Protein AF-A0A6C0JGI7-F1 (afdb_monomer_lite)

InterPro domains:
  IPR026906 BspA-type LRR region [PF13306] (178-293)
  IPR032675 Leucine-rich repeat domain superfamily [G3DSA:3.80.10.10] (148-418)
  IPR050972 Serine-aspartate repeat-containing protein-like [PTHR34403] (2-147)

Organism: NCBI:txid1070528

Sequence (516 aa):
PEPEPEPEPEPEPEPEPEPEPEPEPEPEPEPEPEPEPEPEPEPEPEPEPEPEPEPEPEPEPEPEPEPEPEPEPEPEPEPEPEPEPEPEPEPEPEPEPEPEPEPEPEPEPEPEPEPEPEPEPEPEPEPEPEPEPEPEPEPEPEPEPEPGSSTLTDMNNNVYNIYIEGTLNENSYSNYINKSNIAQVIIGDSVTSIGDSAFRYANTLTSVSIPNSVTSIGKFTFAESGLTSVTFGTNSQLTSIGNSAFKITQLASIAIPDSVTSIGNVTFGSCSKLTSVTFGVNSQLNSIGKNAFFSATGLTSITLPDSITSIGADAFISSINLASITIPDSVTIGTRAFDNILPDSTVYVVDVSPTVTFTQFQNTFNNSTNVSSTITYVHREPEPKPLSIQCLSQTTDNVVSMVNPYIFNNIAYDSYDLIGLNTGIYTLTGVTSTHPFGFVINDNSLIQIISGNKLSNTKEVEGIEVTYYTGSIVFEVKGDFGTISYDCMNHGYMGGNKRLIYTTTCPINESEQPSA

Structure (mmCIF, N/CA/C/O backbone):
data_AF-A0A6C0JGI7-F1
#
_entry.id   AF-A0A6C0JGI7-F1
#
loop_
_atom_site.group_PDB
_atom_site.id
_atom_site.type_symbol
_atom_site.label_atom_id
_atom_site.label_alt_id
_atom_site.label_comp_id
_atom_site.label_asym_id
_atom_site.label_entity_id
_atom_site.label_seq_id
_atom_site.pdbx_PDB_ins_code
_atom_site.Cartn_x
_atom_site.Cartn_y
_atom_site.Cartn_z
_atom_site.occupancy
_atom_site.B_iso_or_equiv
_atom_site.auth_seq_id
_atom_site.auth_comp_id
_atom_site.auth_asym_id
_atom_site.auth_atom_id
_atom_site.pdbx_PDB_model_num
ATOM 1 N N . PRO A 1 1 ? -64.584 -51.001 27.245 1.00 47.81 1 PRO A N 1
ATOM 2 C CA . PRO A 1 1 ? -65.386 -50.634 26.057 1.00 47.81 1 PRO A CA 1
ATOM 3 C C . PRO A 1 1 ? -64.442 -50.024 25.029 1.00 47.81 1 PRO A C 1
ATOM 5 O O . PRO A 1 1 ? -63.690 -49.123 25.377 1.00 47.81 1 PRO A O 1
ATOM 8 N N . GLU A 1 2 ? -64.380 -50.667 23.873 1.00 49.56 2 GLU A N 1
ATOM 9 C CA . GLU A 1 2 ? -63.364 -50.534 22.826 1.00 49.56 2 GLU A CA 1
ATOM 10 C C . GLU A 1 2 ? -63.147 -49.079 22.365 1.00 49.56 2 GLU A C 1
ATOM 12 O O . GLU A 1 2 ? -64.128 -48.342 22.254 1.00 49.56 2 GLU A O 1
ATOM 17 N N . PRO A 1 3 ? -61.895 -48.651 22.104 1.00 56.81 3 PRO A N 1
ATOM 18 C CA . PRO A 1 3 ? -61.638 -47.434 21.344 1.00 56.81 3 PRO A CA 1
ATOM 19 C C . PRO A 1 3 ? -61.975 -47.661 19.862 1.00 56.81 3 PRO A C 1
ATOM 21 O O . PRO A 1 3 ? -61.626 -48.691 19.284 1.00 56.81 3 PRO A O 1
ATOM 24 N N . GLU A 1 4 ? -62.693 -46.697 19.286 1.00 60.22 4 GLU A N 1
ATOM 25 C CA . GLU A 1 4 ? -63.055 -46.626 17.868 1.00 60.22 4 GLU A CA 1
ATOM 26 C C . GLU A 1 4 ? -61.800 -46.570 16.972 1.00 60.22 4 GLU A C 1
ATOM 28 O O . GLU A 1 4 ? -60.776 -46.029 17.397 1.00 60.22 4 GLU A O 1
ATOM 33 N N . PRO A 1 5 ? -61.848 -47.142 15.753 1.00 61.31 5 PRO A N 1
ATOM 34 C CA . PRO A 1 5 ? -60.673 -47.292 14.903 1.00 61.31 5 PRO A CA 1
ATOM 35 C C . PRO A 1 5 ? -60.198 -45.951 14.327 1.00 61.31 5 PRO A C 1
ATOM 37 O O . PRO A 1 5 ? -60.989 -45.168 13.799 1.00 61.31 5 PRO A O 1
ATOM 40 N N . GLU A 1 6 ? -58.887 -45.726 14.416 1.00 64.31 6 GLU A N 1
ATOM 41 C CA . GLU A 1 6 ? -58.171 -44.625 13.769 1.00 64.31 6 GLU A CA 1
ATOM 42 C C . GLU A 1 6 ? -58.257 -44.741 12.231 1.00 64.31 6 GLU A C 1
ATOM 44 O O . GLU A 1 6 ? -58.232 -45.858 11.702 1.00 64.31 6 GLU A O 1
ATOM 49 N N . PRO A 1 7 ? -58.375 -43.617 11.498 1.00 63.66 7 PRO A N 1
ATOM 50 C CA . PRO A 1 7 ? -58.441 -43.625 10.039 1.00 63.66 7 PRO A CA 1
ATOM 51 C C . PRO A 1 7 ? -57.095 -44.011 9.407 1.00 63.66 7 PRO A C 1
ATOM 53 O O . PRO A 1 7 ? -56.035 -43.557 9.837 1.00 63.66 7 PRO A O 1
ATOM 56 N N . GLU A 1 8 ? -57.167 -44.849 8.371 1.00 64.06 8 GLU A N 1
ATOM 57 C CA . GLU A 1 8 ? -56.032 -45.323 7.572 1.00 64.06 8 GLU A CA 1
ATOM 58 C C . GLU A 1 8 ? -55.274 -44.159 6.894 1.00 64.06 8 GLU A C 1
ATOM 60 O O . GLU A 1 8 ? -55.910 -43.201 6.445 1.00 64.06 8 GLU A O 1
ATOM 65 N N . PRO A 1 9 ? -53.932 -44.227 6.793 1.00 62.97 9 PRO A N 1
ATOM 66 C CA . PRO A 1 9 ? -53.135 -43.210 6.114 1.00 62.97 9 PRO A CA 1
ATOM 67 C C . PRO A 1 9 ? -53.342 -43.243 4.590 1.00 62.97 9 PRO A C 1
ATOM 69 O O . PRO A 1 9 ? -53.369 -44.309 3.973 1.00 62.97 9 PRO A O 1
ATOM 72 N N . GLU A 1 10 ? -53.474 -42.056 3.992 1.00 65.38 10 GLU A N 1
ATOM 73 C CA . GLU A 1 10 ? -53.531 -41.848 2.540 1.00 65.38 10 GLU A CA 1
ATOM 74 C C . GLU A 1 10 ? -52.244 -42.354 1.853 1.00 65.38 10 GLU A C 1
ATOM 76 O O . GLU A 1 10 ? -51.158 -42.221 2.424 1.00 65.38 10 GLU A O 1
ATOM 81 N N . PRO A 1 11 ? -52.327 -42.933 0.639 1.00 62.50 11 PRO A N 1
ATOM 82 C CA . PRO A 1 11 ? -51.148 -43.409 -0.075 1.00 62.50 11 PRO A CA 1
ATOM 83 C C . PRO A 1 11 ? -50.269 -42.239 -0.542 1.00 62.50 11 PRO A C 1
ATOM 85 O O . PRO A 1 11 ? -50.752 -41.289 -1.160 1.00 62.50 11 PRO A O 1
ATOM 88 N N . GLU A 1 12 ? -48.970 -42.338 -0.257 1.00 63.25 12 GLU A N 1
ATOM 89 C CA . GLU A 1 12 ? -47.934 -41.429 -0.755 1.00 63.25 12 GLU A CA 1
ATOM 90 C C . GLU A 1 12 ? -47.907 -41.415 -2.300 1.00 63.25 12 GLU A C 1
ATOM 92 O O . GLU A 1 12 ? -48.102 -42.464 -2.924 1.00 63.25 12 GLU A O 1
ATOM 97 N N . PRO A 1 13 ? -47.678 -40.253 -2.943 1.00 59.62 13 PRO A N 1
ATOM 98 C CA . PRO A 1 13 ? -47.584 -40.168 -4.396 1.00 59.62 13 PRO A CA 1
ATOM 99 C C . PRO A 1 13 ? -46.336 -40.898 -4.913 1.00 59.62 13 PRO A C 1
ATOM 101 O O . PRO A 1 13 ? -45.234 -40.714 -4.397 1.00 59.62 13 PRO A O 1
ATOM 104 N N . GLU A 1 14 ? -46.521 -41.715 -5.952 1.00 65.00 14 GLU A N 1
ATOM 105 C CA . GLU A 1 14 ? -45.436 -42.386 -6.674 1.00 65.00 14 GLU A CA 1
ATOM 106 C C . GLU A 1 14 ? -44.452 -41.351 -7.262 1.00 65.00 14 GLU A C 1
ATOM 108 O O . GLU A 1 14 ? -44.895 -40.321 -7.781 1.00 65.00 14 GLU A O 1
ATOM 113 N N . PRO A 1 15 ? -43.129 -41.595 -7.207 1.00 60.59 15 PRO A N 1
ATOM 114 C CA . PRO A 1 15 ? -42.147 -40.706 -7.818 1.00 60.59 15 PRO A CA 1
ATOM 115 C C . PRO A 1 15 ? -42.290 -40.698 -9.347 1.00 60.59 15 PRO A C 1
ATOM 117 O O . PRO A 1 15 ? -42.391 -41.751 -9.981 1.00 60.59 15 PRO A O 1
ATOM 120 N N . GLU A 1 16 ? -42.289 -39.498 -9.934 1.00 63.66 16 GLU A N 1
ATOM 121 C CA . GLU A 1 16 ? -42.258 -39.289 -11.385 1.00 63.66 16 GLU A CA 1
ATOM 122 C C . GLU A 1 16 ? -41.015 -39.959 -12.006 1.00 63.66 16 GLU A C 1
ATOM 124 O O . GLU A 1 16 ? -39.942 -39.938 -11.396 1.00 63.66 16 GLU A O 1
ATOM 129 N N . PRO A 1 17 ? -41.122 -40.561 -13.206 1.00 60.66 17 PRO A N 1
ATOM 130 C CA . PRO A 1 17 ? -39.977 -41.178 -13.863 1.00 60.66 17 PRO A CA 1
ATOM 131 C C . PRO A 1 17 ? -38.941 -40.117 -14.256 1.00 60.66 17 PRO A C 1
ATOM 133 O O . PRO A 1 17 ? -39.271 -39.114 -14.890 1.00 60.66 17 PRO A O 1
ATOM 136 N N . GLU A 1 18 ? -37.681 -40.367 -13.894 1.00 60.84 18 GLU A N 1
ATOM 137 C CA . GLU A 1 18 ? -36.529 -39.596 -14.365 1.00 60.84 18 GLU A CA 1
ATOM 138 C C . GLU A 1 18 ? -36.494 -39.576 -15.908 1.00 60.84 18 GLU A C 1
ATOM 140 O O . GLU A 1 18 ? -36.773 -40.604 -16.537 1.00 60.84 18 GLU A O 1
ATOM 145 N N . PRO A 1 19 ? -36.174 -38.433 -16.545 1.00 58.84 19 PRO A N 1
ATOM 146 C CA . PRO A 1 19 ? -36.063 -38.359 -17.995 1.00 58.84 19 PRO A CA 1
ATOM 147 C C . PRO A 1 19 ? -34.913 -39.244 -18.490 1.00 58.84 19 PRO A C 1
ATOM 149 O O . PRO A 1 19 ? -33.795 -39.177 -17.977 1.00 58.84 19 PRO A O 1
ATOM 152 N N . GLU A 1 20 ? -35.202 -40.071 -19.497 1.00 60.53 20 GLU A N 1
ATOM 153 C CA . GLU A 1 20 ? -34.209 -40.901 -20.180 1.00 60.53 20 GLU A CA 1
ATOM 154 C C . GLU A 1 20 ? -33.060 -40.027 -20.724 1.00 60.53 20 GLU A C 1
ATOM 156 O O . GLU A 1 20 ? -33.324 -38.954 -21.277 1.00 60.53 20 GLU A O 1
ATOM 161 N N . PRO A 1 21 ? -31.792 -40.459 -20.594 1.00 57.00 21 PRO A N 1
ATOM 162 C CA . PRO A 1 21 ? -30.670 -39.745 -21.188 1.00 57.00 21 PRO A CA 1
ATOM 163 C C . PRO A 1 21 ? -30.810 -39.737 -22.716 1.00 57.00 21 PRO A C 1
ATOM 165 O O . PRO A 1 21 ? -30.951 -40.789 -23.344 1.00 57.00 21 PRO A O 1
ATOM 168 N N . GLU A 1 22 ? -30.779 -38.540 -23.305 1.00 60.03 22 GLU A N 1
ATOM 169 C CA . GLU A 1 22 ? -30.733 -38.354 -24.756 1.00 60.03 22 GLU A CA 1
ATOM 170 C C . GLU A 1 22 ? -29.520 -39.099 -25.346 1.00 60.03 22 GLU A C 1
ATOM 172 O O . GLU A 1 22 ? -28.454 -39.123 -24.723 1.00 60.03 22 GLU A O 1
ATOM 177 N N . PRO A 1 23 ? -29.655 -39.731 -26.527 1.00 58.88 23 PRO A N 1
ATOM 178 C CA . PRO A 1 23 ? -28.546 -40.437 -27.150 1.00 58.88 23 PRO A CA 1
ATOM 179 C C . PRO A 1 23 ? -27.408 -39.461 -27.461 1.00 58.88 23 PRO A C 1
ATOM 181 O O . PRO A 1 23 ? -27.617 -38.440 -28.119 1.00 58.88 23 PRO A O 1
ATOM 184 N N . GLU A 1 24 ? -26.201 -39.801 -27.003 1.00 57.69 24 GLU A N 1
ATOM 185 C CA . GLU A 1 24 ? -24.972 -39.123 -27.410 1.00 57.69 24 GLU A CA 1
ATOM 186 C C . GLU A 1 24 ? -24.892 -39.094 -28.949 1.00 57.69 24 GLU A C 1
ATOM 188 O O . GLU A 1 24 ? -25.150 -40.120 -29.591 1.00 57.69 24 GLU A O 1
ATOM 193 N N . PRO A 1 25 ? -24.570 -37.943 -29.568 1.00 55.34 25 PRO A N 1
ATOM 194 C CA . PRO A 1 25 ? -24.413 -37.869 -31.012 1.00 55.34 25 PRO A CA 1
ATOM 195 C C . PRO A 1 25 ? -23.252 -38.768 -31.447 1.00 55.34 25 PRO A C 1
ATOM 197 O O . PRO A 1 25 ? -22.159 -38.708 -30.881 1.00 55.34 25 PRO A O 1
ATOM 200 N N . GLU A 1 26 ? -23.499 -39.606 -32.456 1.00 58.59 26 GLU A N 1
ATOM 201 C CA . GLU A 1 26 ? -22.448 -40.372 -33.126 1.00 58.59 26 GLU A CA 1
ATOM 202 C C . GLU A 1 26 ? -21.321 -39.417 -33.563 1.00 58.59 26 GLU A C 1
ATOM 204 O O . GLU A 1 26 ? -21.619 -38.324 -34.058 1.00 58.59 26 GLU A O 1
ATOM 209 N N . PRO A 1 27 ? -20.038 -39.788 -33.395 1.00 55.69 27 PRO A N 1
ATOM 210 C CA . PRO A 1 27 ? -18.945 -38.967 -33.889 1.00 55.69 27 PRO A CA 1
ATOM 211 C C . PRO A 1 27 ? -19.086 -38.815 -35.406 1.00 55.69 27 PRO A C 1
ATOM 213 O O . PRO A 1 27 ? -19.110 -39.805 -36.142 1.00 55.69 27 PRO A O 1
ATOM 216 N N . GLU A 1 28 ? -19.205 -37.567 -35.861 1.00 58.22 28 GLU A N 1
ATOM 217 C CA . GLU A 1 28 ? -19.157 -37.230 -37.279 1.00 58.22 28 GLU A CA 1
ATOM 218 C C . GLU A 1 28 ? -17.872 -37.816 -37.892 1.00 58.22 28 GLU A C 1
ATOM 220 O O . GLU A 1 28 ? -16.817 -37.784 -37.247 1.00 58.22 28 GLU A O 1
ATOM 225 N N . PRO A 1 29 ? -17.925 -38.379 -39.112 1.00 58.22 29 PRO A N 1
ATOM 226 C CA . PRO A 1 29 ? -16.712 -38.808 -39.789 1.00 58.22 29 PRO A CA 1
ATOM 227 C C . PRO A 1 29 ? -15.784 -37.601 -39.943 1.00 58.22 29 PRO A C 1
ATOM 229 O O . PRO A 1 29 ? -16.208 -36.553 -40.433 1.00 58.22 29 PRO A O 1
ATOM 232 N N . GLU A 1 30 ? -14.526 -37.755 -39.519 1.00 57.56 30 GLU A N 1
ATOM 233 C CA . GLU A 1 30 ? -13.481 -36.765 -39.777 1.00 57.56 30 GLU A CA 1
ATOM 234 C C . GLU A 1 30 ? -13.505 -36.392 -41.270 1.00 57.56 30 GLU A C 1
ATOM 236 O O . GLU A 1 30 ? -13.585 -37.292 -42.117 1.00 57.56 30 GLU A O 1
ATOM 241 N N . PRO A 1 31 ? -13.472 -35.094 -41.621 1.00 54.44 31 PRO A N 1
ATOM 242 C CA . PRO A 1 31 ? -13.382 -34.699 -43.014 1.00 54.44 31 PRO A CA 1
ATOM 243 C C . PRO A 1 31 ? -12.091 -35.279 -43.595 1.00 54.44 31 PRO A C 1
ATOM 245 O O . PRO A 1 31 ? -11.008 -35.091 -43.036 1.00 54.44 31 PRO A O 1
ATOM 248 N N . GLU A 1 32 ? -12.210 -35.999 -44.713 1.00 59.53 32 GLU A N 1
ATOM 249 C CA . GLU A 1 32 ? -11.047 -36.365 -45.517 1.00 59.53 32 GLU A CA 1
ATOM 250 C C . GLU A 1 32 ? -10.228 -35.092 -45.788 1.00 59.53 32 GLU A C 1
ATOM 252 O O . GLU A 1 32 ? -10.822 -34.047 -46.077 1.00 59.53 32 GLU A O 1
ATOM 257 N N . PRO A 1 33 ? -8.888 -35.143 -45.678 1.00 57.19 33 PRO A N 1
ATOM 258 C CA . PRO A 1 33 ? -8.063 -33.989 -45.989 1.00 57.19 33 PRO A CA 1
ATOM 259 C C . PRO A 1 33 ? -8.366 -33.549 -47.421 1.00 57.19 33 PRO A C 1
ATOM 261 O O . PRO A 1 33 ? -8.276 -34.349 -48.356 1.00 57.19 33 PRO A O 1
ATOM 264 N N . GLU A 1 34 ? -8.755 -32.282 -47.576 1.00 58.47 34 GLU A N 1
ATOM 265 C CA . GLU A 1 34 ? -8.904 -31.667 -48.889 1.00 58.47 34 GLU A CA 1
ATOM 266 C C . GLU A 1 34 ? -7.610 -31.900 -49.686 1.00 58.47 34 GLU A C 1
ATOM 268 O O . GLU A 1 34 ? -6.517 -31.778 -49.120 1.00 58.47 34 GLU A O 1
ATOM 273 N N . PRO A 1 35 ? -7.691 -32.268 -50.977 1.00 60.22 35 PRO A N 1
ATOM 274 C CA . PRO A 1 35 ? -6.499 -32.328 -51.804 1.00 60.22 35 PRO A CA 1
ATOM 275 C C . PRO A 1 35 ? -5.844 -30.947 -51.783 1.00 60.22 35 PRO A C 1
ATOM 277 O O . PRO A 1 35 ? -6.511 -29.943 -52.041 1.00 60.22 35 PRO A O 1
ATOM 280 N N . GLU A 1 36 ? -4.553 -30.913 -51.448 1.00 58.84 36 GLU A N 1
ATOM 281 C CA . GLU A 1 36 ? -3.745 -29.699 -51.522 1.00 58.84 36 GLU A CA 1
ATOM 282 C C . GLU A 1 36 ? -4.008 -29.003 -52.867 1.00 58.84 36 GLU A C 1
ATOM 284 O O . GLU A 1 36 ? -4.047 -29.682 -53.902 1.00 58.84 36 GLU A O 1
ATOM 289 N N . PRO A 1 37 ? -4.222 -27.675 -52.886 1.00 56.56 37 PRO A N 1
ATOM 290 C CA . PRO A 1 37 ? -4.334 -26.960 -54.143 1.00 56.56 37 PRO A CA 1
ATOM 291 C C . PRO A 1 37 ? -3.054 -27.208 -54.942 1.00 56.56 37 PRO A C 1
ATOM 293 O O . PRO A 1 37 ? -1.951 -26.980 -54.442 1.00 56.56 37 PRO A O 1
ATOM 296 N N . GLU A 1 38 ? -3.205 -27.709 -56.172 1.00 60.59 38 GLU A N 1
ATOM 297 C CA . GLU A 1 38 ? -2.088 -27.786 -57.110 1.00 60.59 38 GLU A CA 1
ATOM 298 C C . GLU A 1 38 ? -1.412 -26.407 -57.161 1.00 60.59 38 GLU A C 1
ATOM 300 O O . GLU A 1 38 ? -2.118 -25.393 -57.218 1.00 60.59 38 GLU A O 1
ATOM 305 N N . PRO A 1 39 ? -0.071 -26.345 -57.109 1.00 57.53 39 PRO A N 1
ATOM 306 C CA . PRO A 1 39 ? 0.629 -25.076 -57.182 1.00 57.53 39 PRO A CA 1
ATOM 307 C C . PRO A 1 39 ? 0.207 -24.362 -58.465 1.00 57.53 39 PRO A C 1
ATOM 309 O O . PRO A 1 39 ? 0.292 -24.931 -59.558 1.00 57.53 39 PRO A O 1
ATOM 312 N N . GLU A 1 40 ? -0.274 -23.124 -58.326 1.00 59.34 40 GLU A N 1
ATOM 313 C CA . GLU A 1 40 ? -0.487 -22.249 -59.473 1.00 59.34 40 GLU A CA 1
ATOM 314 C C . GLU A 1 40 ? 0.805 -22.227 -60.305 1.00 59.34 40 GLU A C 1
ATOM 316 O O . GLU A 1 40 ? 1.897 -22.162 -59.728 1.00 59.34 40 GLU A O 1
ATOM 321 N N . PRO A 1 41 ? 0.726 -22.318 -61.644 1.00 61.12 41 PRO A N 1
ATOM 322 C CA . PRO A 1 41 ? 1.912 -22.179 -62.469 1.00 61.12 41 PRO A CA 1
ATOM 323 C C . PRO A 1 41 ? 2.535 -20.815 -62.174 1.00 61.12 41 PRO A C 1
ATOM 325 O O . PRO A 1 41 ? 1.869 -19.786 -62.304 1.00 61.12 41 PRO A O 1
ATOM 328 N N . GLU A 1 42 ? 3.801 -20.832 -61.755 1.00 59.75 42 GLU A N 1
ATOM 329 C CA . GLU A 1 42 ? 4.602 -19.626 -61.574 1.00 59.75 42 GLU A CA 1
ATOM 330 C C . GLU A 1 42 ? 4.436 -18.725 -62.809 1.00 59.75 42 GLU A C 1
ATOM 332 O O . GLU A 1 42 ? 4.486 -19.230 -63.940 1.00 59.75 42 GLU A O 1
ATOM 337 N N . PRO A 1 43 ? 4.215 -17.409 -62.641 1.00 58.78 43 PRO A N 1
ATOM 338 C CA . PRO A 1 43 ? 4.259 -16.505 -63.776 1.00 58.78 43 PRO A CA 1
ATOM 339 C C . PRO A 1 43 ? 5.635 -16.640 -64.432 1.00 58.78 43 PRO A C 1
ATOM 341 O O . PRO A 1 43 ? 6.661 -16.532 -63.758 1.00 58.78 43 PRO A O 1
ATOM 344 N N . GLU A 1 44 ? 5.647 -16.917 -65.740 1.00 60.41 44 GLU A N 1
ATOM 345 C CA . GLU A 1 44 ? 6.878 -16.932 -66.528 1.00 60.41 44 GLU A CA 1
ATOM 346 C C . GLU A 1 44 ? 7.669 -15.646 -66.240 1.00 60.41 44 GLU A C 1
ATOM 348 O O . GLU A 1 44 ? 7.070 -14.563 -66.215 1.00 60.41 44 GLU A O 1
ATOM 353 N N . PRO A 1 45 ? 8.989 -15.735 -66.005 1.00 57.03 45 PRO A N 1
ATOM 354 C CA . PRO A 1 45 ? 9.796 -14.553 -65.766 1.00 57.03 45 PRO A CA 1
ATOM 355 C C . PRO A 1 45 ? 9.674 -13.623 -66.974 1.00 57.03 45 PRO A C 1
ATOM 357 O O . PRO A 1 45 ? 9.920 -14.028 -68.114 1.00 57.03 45 PRO A O 1
ATOM 360 N N . GLU A 1 46 ? 9.278 -12.373 -66.722 1.00 61.22 46 GLU A N 1
ATOM 361 C CA . GLU A 1 46 ? 9.400 -11.317 -67.721 1.00 61.22 46 GLU A CA 1
ATOM 362 C C . GLU A 1 46 ? 10.853 -11.293 -68.228 1.00 61.22 46 GLU A C 1
ATOM 364 O O . GLU A 1 46 ? 11.780 -11.471 -67.431 1.00 61.22 46 GLU A O 1
ATOM 369 N N . PRO A 1 47 ? 11.083 -11.113 -69.541 1.00 61.88 47 PRO A N 1
ATOM 370 C CA . PRO A 1 47 ? 12.434 -11.035 -70.069 1.00 61.88 47 PRO A CA 1
ATOM 371 C C . PRO A 1 47 ? 13.175 -9.890 -69.378 1.00 61.88 47 PRO A C 1
ATOM 373 O O . PRO A 1 47 ? 12.714 -8.746 -69.395 1.00 61.88 47 PRO A O 1
ATOM 376 N N . GLU A 1 48 ? 14.315 -10.219 -68.771 1.00 57.44 48 GLU A N 1
ATOM 377 C CA . GLU A 1 48 ? 15.238 -9.247 -68.196 1.00 57.44 48 GLU A CA 1
ATOM 378 C C . GLU A 1 48 ? 15.497 -8.122 -69.215 1.00 57.44 48 GLU A C 1
ATOM 380 O O . GLU A 1 48 ? 15.739 -8.412 -70.395 1.00 57.44 48 GLU A O 1
ATOM 385 N N . PRO A 1 49 ? 15.440 -6.839 -68.812 1.00 61.62 49 PRO A N 1
ATOM 386 C CA . PRO A 1 49 ? 15.915 -5.771 -69.675 1.00 61.62 49 PRO A CA 1
ATOM 387 C C . PRO A 1 49 ? 17.391 -6.026 -69.996 1.00 61.62 49 PRO A C 1
ATOM 389 O O . PRO A 1 49 ? 18.187 -6.307 -69.100 1.00 61.62 49 PRO A O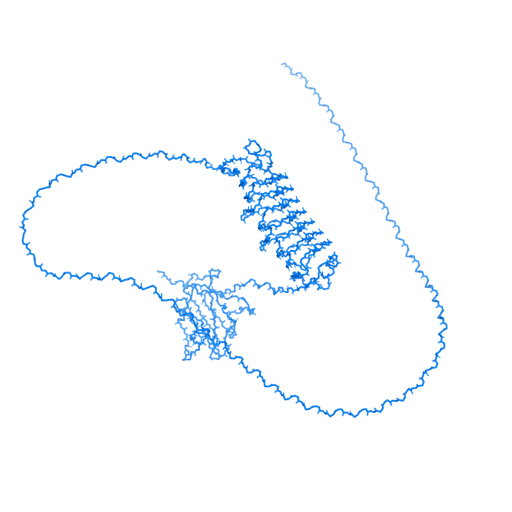 1
ATOM 392 N N . GLU A 1 50 ? 17.738 -5.957 -71.285 1.00 61.84 50 GLU A N 1
ATOM 393 C CA . GLU A 1 50 ? 19.121 -6.068 -71.751 1.00 61.84 50 GLU A CA 1
ATOM 394 C C . GLU A 1 50 ? 20.028 -5.143 -70.922 1.00 61.84 50 GLU A C 1
ATOM 396 O O . GLU A 1 50 ? 19.641 -3.998 -70.659 1.00 61.84 50 GLU A O 1
ATOM 401 N N . PRO A 1 51 ? 21.221 -5.604 -70.506 1.00 53.50 51 PRO A N 1
ATOM 402 C CA . PRO A 1 51 ? 22.128 -4.777 -69.731 1.00 53.50 51 PRO A CA 1
ATOM 403 C C . PRO A 1 51 ? 22.498 -3.533 -70.541 1.00 53.50 51 PRO A C 1
ATOM 405 O O . PRO A 1 51 ? 23.028 -3.629 -71.653 1.00 53.50 51 PRO A O 1
ATOM 408 N N . GLU A 1 52 ? 22.218 -2.356 -69.977 1.00 62.09 52 GLU A N 1
ATOM 409 C CA . GLU A 1 52 ? 22.799 -1.111 -70.465 1.00 62.09 52 GLU A CA 1
ATOM 410 C C . GLU A 1 52 ? 24.333 -1.247 -70.454 1.00 62.09 52 GLU A C 1
ATOM 412 O O . GLU A 1 52 ? 24.889 -1.852 -69.531 1.00 62.09 52 GLU A O 1
ATOM 417 N N . PRO A 1 53 ? 25.038 -0.735 -71.478 1.00 62.16 53 PRO A N 1
ATOM 418 C CA . PRO A 1 53 ? 26.489 -0.823 -71.533 1.00 62.16 53 PRO A CA 1
ATOM 419 C C . PRO A 1 53 ? 27.101 -0.142 -70.307 1.00 62.16 53 PRO A C 1
ATOM 421 O O . PRO A 1 53 ? 26.798 1.017 -70.020 1.00 62.16 53 PRO A O 1
ATOM 424 N N . GLU A 1 54 ? 27.970 -0.874 -69.608 1.00 53.84 54 GLU A N 1
ATOM 425 C CA . GLU A 1 54 ? 28.773 -0.354 -68.503 1.00 53.84 54 GLU A CA 1
ATOM 426 C C . GLU A 1 54 ? 29.465 0.955 -68.930 1.00 53.84 54 GLU A C 1
ATOM 428 O O . GLU A 1 54 ? 30.066 1.001 -70.013 1.00 53.84 54 GLU A O 1
ATOM 433 N N . PRO A 1 55 ? 29.393 2.032 -68.126 1.00 62.00 55 PRO A N 1
ATOM 434 C CA . PRO A 1 55 ? 30.224 3.200 -68.366 1.00 62.00 55 PRO A CA 1
ATOM 435 C C . PRO A 1 55 ? 31.698 2.787 -68.281 1.00 62.00 55 PRO A C 1
ATOM 437 O O . PRO A 1 55 ? 32.098 2.062 -67.369 1.00 62.00 55 PRO A O 1
ATOM 440 N N . GLU A 1 56 ? 32.491 3.232 -69.260 1.00 62.44 56 GLU A N 1
ATOM 441 C CA . GLU A 1 56 ? 33.938 3.007 -69.299 1.00 62.44 56 GLU A CA 1
ATOM 442 C C . GLU A 1 56 ? 34.574 3.378 -67.947 1.00 62.44 56 GLU A C 1
ATOM 444 O O . GLU A 1 56 ? 34.194 4.398 -67.362 1.00 62.44 56 GLU A O 1
ATOM 449 N N . PRO A 1 57 ? 35.535 2.583 -67.441 1.00 53.59 57 PRO A N 1
ATOM 450 C CA . PRO A 1 57 ? 36.175 2.871 -66.168 1.00 53.59 57 PRO A CA 1
ATOM 451 C C . PRO A 1 57 ? 36.868 4.234 -66.237 1.00 53.59 57 PRO A C 1
ATOM 453 O O . PRO A 1 57 ? 37.738 4.464 -67.082 1.00 53.59 57 PRO A O 1
ATOM 456 N N . GLU A 1 58 ? 36.474 5.139 -65.340 1.00 63.53 58 GLU A N 1
ATOM 457 C CA . GLU A 1 58 ? 37.219 6.369 -65.094 1.00 63.53 58 GLU A CA 1
ATOM 458 C C . GLU A 1 58 ? 38.664 6.013 -64.698 1.00 63.53 58 GLU A C 1
ATOM 460 O O . GLU A 1 58 ? 38.885 5.013 -64.007 1.00 63.53 58 GLU A O 1
ATOM 465 N N . PRO A 1 59 ? 39.669 6.782 -65.155 1.00 60.41 59 PRO A N 1
ATOM 466 C CA . PRO A 1 59 ? 41.060 6.506 -64.830 1.00 60.41 59 PRO A CA 1
ATOM 467 C C . PRO A 1 59 ? 41.267 6.542 -63.314 1.00 60.41 59 PRO A C 1
ATOM 469 O O . PRO A 1 59 ? 40.858 7.496 -62.651 1.00 60.41 59 PRO A O 1
ATOM 472 N N . GLU A 1 60 ? 41.919 5.500 -62.791 1.00 55.38 60 GLU A N 1
ATOM 473 C CA . GLU A 1 60 ? 42.321 5.402 -61.388 1.00 55.38 60 GLU A CA 1
ATOM 474 C C . GLU A 1 60 ? 43.028 6.698 -60.949 1.00 55.38 60 GLU A C 1
ATOM 476 O O . GLU A 1 60 ? 43.940 7.158 -61.650 1.00 55.38 60 GLU A O 1
ATOM 481 N N . PRO A 1 61 ? 42.636 7.310 -59.816 1.00 57.22 61 PRO A N 1
ATOM 482 C CA . PRO A 1 61 ? 43.407 8.405 -59.255 1.00 57.22 61 PRO A CA 1
ATOM 483 C C . PRO A 1 61 ? 44.803 7.888 -58.892 1.00 57.22 61 PRO A C 1
ATOM 485 O O . PRO A 1 61 ? 44.946 6.825 -58.285 1.00 57.22 61 PRO A O 1
ATOM 488 N N . GLU A 1 62 ? 45.833 8.636 -59.300 1.00 60.41 62 GLU A N 1
ATOM 489 C CA . GLU A 1 62 ? 47.220 8.363 -58.920 1.00 60.41 62 GLU A CA 1
ATOM 490 C C . GLU A 1 62 ? 47.316 8.191 -57.395 1.00 60.41 62 GLU A C 1
ATOM 492 O O . GLU A 1 62 ? 46.657 8.935 -56.662 1.00 60.41 62 GLU A O 1
ATOM 497 N N . PRO A 1 63 ? 48.118 7.230 -56.899 1.00 53.34 63 PRO A N 1
ATOM 498 C CA . PRO A 1 63 ? 48.241 7.001 -55.470 1.00 53.34 63 PRO A CA 1
ATOM 499 C C . PRO A 1 63 ? 48.781 8.267 -54.806 1.00 53.34 63 PRO A C 1
ATOM 501 O O . PRO A 1 63 ? 49.896 8.712 -55.098 1.00 53.34 63 PRO A O 1
ATOM 504 N N . GLU A 1 64 ? 47.976 8.851 -53.920 1.00 60.59 64 GLU A N 1
ATOM 505 C CA . GLU A 1 64 ? 48.446 9.888 -53.012 1.00 60.59 64 GLU A CA 1
ATOM 506 C C . GLU A 1 64 ? 49.637 9.334 -52.210 1.00 60.59 64 GLU A C 1
ATOM 508 O O . GLU A 1 64 ? 49.630 8.157 -51.832 1.00 60.59 64 GLU A O 1
ATOM 513 N N . PRO A 1 65 ? 50.692 10.136 -51.984 1.00 58.00 65 PRO A N 1
ATOM 514 C CA . PRO A 1 65 ? 51.827 9.694 -51.191 1.00 58.00 65 PRO A CA 1
ATOM 515 C C . PRO A 1 65 ? 51.343 9.298 -49.795 1.00 58.00 65 PRO A C 1
ATOM 517 O O . PRO A 1 65 ? 50.630 10.065 -49.148 1.00 58.00 65 PRO A O 1
ATOM 520 N N . GLU A 1 66 ? 51.738 8.099 -49.356 1.00 57.12 66 GLU A N 1
ATOM 521 C CA . GLU A 1 66 ? 51.483 7.610 -48.001 1.00 57.12 66 GLU A CA 1
ATOM 522 C C . GLU A 1 66 ? 51.853 8.707 -46.989 1.00 57.12 66 GLU A C 1
ATOM 524 O O . GLU A 1 66 ? 52.968 9.242 -47.064 1.00 57.12 66 GLU A O 1
ATOM 529 N N . PRO A 1 67 ? 50.951 9.077 -46.060 1.00 56.69 67 PRO A N 1
ATOM 530 C CA . PRO A 1 67 ? 51.333 9.953 -44.971 1.00 56.69 67 PRO A CA 1
ATOM 531 C C . PRO A 1 67 ? 52.441 9.253 -44.184 1.00 56.69 67 PRO A C 1
ATOM 533 O O . PRO A 1 67 ? 52.307 8.087 -43.805 1.00 56.69 67 PRO A O 1
ATOM 536 N N . GLU A 1 68 ? 53.558 9.957 -43.989 1.00 60.28 68 GLU A N 1
ATOM 537 C CA . GLU A 1 68 ? 54.625 9.506 -43.099 1.00 60.28 68 GLU A CA 1
ATOM 538 C C . GLU A 1 68 ? 54.003 9.092 -41.758 1.00 60.28 68 GLU A C 1
ATOM 540 O O . GLU A 1 68 ? 53.087 9.777 -41.289 1.00 60.28 68 GLU A O 1
ATOM 545 N N . PRO A 1 69 ? 54.454 7.981 -41.149 1.00 53.62 69 PRO A N 1
ATOM 546 C CA . PRO A 1 69 ? 53.902 7.538 -39.882 1.00 53.62 69 PRO A CA 1
ATOM 547 C C . PRO A 1 69 ? 54.075 8.668 -38.872 1.00 53.62 69 PRO A C 1
ATOM 549 O O . PRO A 1 69 ? 55.202 9.073 -38.569 1.00 53.62 69 PRO A O 1
ATOM 552 N N . GLU A 1 70 ? 52.950 9.197 -38.389 1.00 59.22 70 GLU A N 1
ATOM 553 C CA . GLU A 1 70 ? 52.962 10.105 -37.254 1.00 59.22 70 GLU A CA 1
ATOM 554 C C . GLU A 1 70 ? 53.729 9.413 -36.120 1.00 59.22 70 GLU A C 1
ATOM 556 O O . GLU A 1 70 ? 53.546 8.208 -35.902 1.00 59.22 70 GLU A O 1
ATOM 561 N N . PRO A 1 71 ? 54.640 10.125 -35.436 1.00 57.34 71 PRO A N 1
ATOM 562 C CA . PRO A 1 71 ? 55.322 9.557 -34.290 1.00 57.34 71 PRO A CA 1
ATOM 563 C C . PRO A 1 71 ? 54.260 9.085 -33.300 1.00 57.34 71 PRO A C 1
ATOM 565 O O . PRO A 1 71 ? 53.341 9.841 -32.978 1.00 57.34 71 PRO A O 1
ATOM 568 N N . GLU A 1 72 ? 54.382 7.827 -32.865 1.00 56.44 72 GLU A N 1
ATOM 569 C CA . GLU A 1 72 ? 53.553 7.270 -31.799 1.00 56.44 72 GLU A CA 1
ATOM 570 C C . GLU A 1 72 ? 53.458 8.308 -30.674 1.00 56.44 72 GLU A C 1
ATOM 572 O O . GLU A 1 72 ? 54.502 8.838 -30.267 1.00 56.44 72 GLU A O 1
ATOM 577 N N . PRO A 1 73 ? 52.248 8.649 -30.194 1.00 54.34 73 PRO A N 1
ATOM 578 C CA . PRO A 1 73 ? 52.139 9.498 -29.027 1.00 54.34 73 PRO A CA 1
ATOM 579 C C . PRO A 1 73 ? 52.914 8.802 -27.912 1.00 54.34 73 PRO A C 1
ATOM 581 O O . PRO A 1 73 ? 52.639 7.644 -27.584 1.00 54.34 73 PRO A O 1
ATOM 584 N N . GLU A 1 74 ? 53.933 9.488 -27.390 1.00 58.94 74 GLU A N 1
ATOM 585 C CA . GLU A 1 74 ? 54.612 9.049 -26.179 1.00 58.94 74 GLU A CA 1
ATOM 586 C C . GLU A 1 74 ? 53.532 8.711 -25.147 1.00 58.94 74 GLU A C 1
ATOM 588 O O . GLU A 1 74 ? 52.545 9.452 -25.056 1.00 58.94 74 GLU A O 1
ATOM 593 N N . PRO A 1 75 ? 53.668 7.589 -24.419 1.00 54.31 75 PRO A N 1
ATOM 594 C CA . PRO A 1 75 ? 52.690 7.222 -23.414 1.00 54.31 75 PRO A CA 1
ATOM 595 C C . PRO A 1 75 ? 52.522 8.420 -22.491 1.00 54.31 75 PRO A C 1
ATOM 597 O O . PRO A 1 75 ? 53.503 8.894 -21.909 1.00 54.31 75 PRO A O 1
ATOM 600 N N . GLU A 1 76 ? 51.293 8.938 -22.424 1.00 55.12 76 GLU A N 1
ATOM 601 C CA . GLU A 1 76 ? 50.953 9.966 -21.456 1.00 55.12 76 GLU A CA 1
ATOM 602 C C . GLU A 1 76 ? 51.467 9.474 -20.100 1.00 55.12 76 GLU A C 1
ATOM 604 O O . GLU A 1 76 ? 51.240 8.305 -19.758 1.00 55.12 76 GLU A O 1
ATOM 609 N N . PRO A 1 77 ? 52.229 10.297 -19.358 1.00 57.12 77 PRO A N 1
ATOM 610 C CA . PRO A 1 77 ? 52.578 9.931 -18.002 1.00 57.12 77 PRO A CA 1
ATOM 611 C C . PRO A 1 77 ? 51.265 9.621 -17.292 1.00 57.12 77 PRO A C 1
ATOM 613 O O . PRO A 1 77 ? 50.324 10.416 -17.371 1.00 57.12 77 PRO A O 1
ATOM 616 N N . GLU A 1 78 ? 51.200 8.439 -16.671 1.00 55.69 78 GLU A N 1
ATOM 617 C CA . GLU A 1 78 ? 50.097 8.070 -15.789 1.00 55.69 78 GLU A CA 1
ATOM 618 C C . GLU A 1 78 ? 49.745 9.301 -14.951 1.00 55.69 78 GLU A C 1
ATOM 620 O O . GLU A 1 78 ? 50.675 9.956 -14.458 1.00 55.69 78 GLU A O 1
ATOM 625 N N . PRO A 1 79 ? 48.456 9.670 -14.831 1.00 50.97 79 PRO A N 1
ATOM 626 C CA . PRO A 1 79 ? 48.089 10.757 -13.948 1.00 50.97 79 PRO A CA 1
ATOM 627 C C . PRO A 1 79 ? 48.705 10.427 -12.595 1.00 50.97 79 PRO A C 1
ATOM 629 O O . PRO A 1 79 ? 48.411 9.376 -12.017 1.00 50.97 79 PRO A O 1
ATOM 632 N N . GLU A 1 80 ? 49.628 11.283 -12.142 1.00 56.38 80 GLU A N 1
ATOM 633 C CA . GLU A 1 80 ? 50.098 11.217 -10.768 1.00 56.38 80 GLU A CA 1
ATOM 634 C C . GLU A 1 80 ? 48.841 11.117 -9.906 1.00 56.38 80 GLU A C 1
ATOM 636 O O . GLU A 1 80 ? 47.870 11.834 -10.191 1.00 56.38 80 GLU A O 1
ATOM 641 N N . PRO A 1 81 ? 48.806 10.194 -8.929 1.00 53.47 81 PRO A N 1
ATOM 642 C CA . PRO A 1 81 ? 47.664 10.098 -8.042 1.00 53.47 81 PRO A CA 1
ATOM 643 C C . PRO A 1 81 ? 47.388 11.508 -7.543 1.00 53.47 81 PRO A C 1
ATOM 645 O O . PRO A 1 81 ? 48.309 12.169 -7.048 1.00 53.47 81 PRO A O 1
ATOM 648 N N . GLU A 1 82 ? 46.158 11.985 -7.764 1.00 50.78 82 GLU A N 1
ATOM 649 C CA . GLU A 1 82 ? 45.720 13.247 -7.186 1.00 50.78 82 GLU A CA 1
ATOM 650 C C . GLU A 1 82 ? 46.185 13.231 -5.730 1.00 50.78 82 GLU A C 1
ATOM 652 O O . GLU A 1 82 ? 45.982 12.209 -5.056 1.00 50.78 82 GLU A O 1
ATOM 657 N N . PRO A 1 83 ? 46.888 14.275 -5.251 1.00 55.09 83 PRO A N 1
ATOM 658 C CA . PRO A 1 83 ? 47.179 14.347 -3.836 1.00 55.09 83 PRO A CA 1
ATOM 659 C C . PRO A 1 83 ? 45.837 14.175 -3.142 1.00 55.09 83 PRO A C 1
ATOM 661 O O . PRO A 1 83 ? 44.882 14.887 -3.473 1.00 55.09 83 PRO A O 1
ATOM 664 N N . GLU A 1 84 ? 45.764 13.171 -2.264 1.00 54.41 84 GLU A N 1
ATOM 665 C CA . GLU A 1 84 ? 44.623 12.976 -1.380 1.00 54.41 84 GLU A CA 1
ATOM 666 C C . GLU A 1 84 ? 44.184 14.363 -0.911 1.00 54.41 84 GLU A C 1
ATOM 668 O O . GLU A 1 84 ? 45.067 15.170 -0.579 1.00 54.41 84 GLU A O 1
ATOM 673 N N . PRO A 1 85 ? 42.878 14.691 -0.950 1.00 50.44 85 PRO A N 1
ATOM 674 C CA . PRO A 1 85 ? 42.429 15.953 -0.396 1.00 50.44 85 PRO A CA 1
ATOM 675 C C . PRO A 1 85 ? 43.060 16.051 0.987 1.00 50.44 85 PRO A C 1
ATOM 677 O O . PRO A 1 85 ? 42.865 15.150 1.809 1.00 50.44 85 PRO A O 1
ATOM 680 N N . GLU A 1 86 ? 43.897 17.079 1.192 1.00 52.34 86 GLU A N 1
ATOM 681 C CA . GLU A 1 86 ? 44.412 17.370 2.522 1.00 52.34 86 GLU A CA 1
ATOM 682 C C . GLU A 1 86 ? 43.198 17.295 3.443 1.00 52.34 86 GLU A C 1
ATOM 684 O O . GLU A 1 86 ? 42.155 17.861 3.080 1.00 52.34 86 GLU A O 1
ATOM 689 N N . PRO A 1 87 ? 43.277 16.542 4.555 1.00 49.91 87 PRO A N 1
ATOM 690 C CA . PRO A 1 87 ? 42.168 16.491 5.483 1.00 49.91 87 PRO A CA 1
ATOM 691 C C . PRO A 1 87 ? 41.784 17.939 5.749 1.00 49.91 87 PRO A C 1
ATOM 693 O O . PRO A 1 87 ? 42.651 18.747 6.105 1.00 49.91 87 PRO A O 1
ATOM 696 N N . GLU A 1 88 ? 40.517 18.280 5.481 1.00 50.19 88 GLU A N 1
ATOM 697 C CA . GLU A 1 88 ? 39.974 19.552 5.933 1.00 50.19 88 GLU A CA 1
ATOM 698 C C . GLU A 1 88 ? 40.463 19.716 7.372 1.00 50.19 88 GLU A C 1
ATOM 700 O O . GLU A 1 88 ? 40.378 18.740 8.132 1.00 50.19 88 GLU A O 1
ATOM 705 N N . PRO A 1 89 ? 41.063 20.864 7.742 1.00 50.59 89 PRO A N 1
ATOM 706 C CA . PRO A 1 89 ? 41.410 21.074 9.130 1.00 50.59 89 PRO A CA 1
ATOM 707 C C . PRO A 1 89 ? 40.136 20.792 9.908 1.00 50.59 89 PRO A C 1
ATOM 709 O O . PRO A 1 89 ? 39.102 21.410 9.630 1.00 50.59 89 PRO A O 1
ATOM 712 N N . GLU A 1 90 ? 40.209 19.788 10.787 1.00 49.47 90 GLU A N 1
ATOM 713 C CA . GLU A 1 90 ? 39.124 19.449 11.692 1.00 49.47 90 GLU A CA 1
ATOM 714 C C . GLU A 1 90 ? 38.559 20.773 12.208 1.00 49.47 90 GLU A C 1
ATOM 716 O O . GLU A 1 90 ? 39.358 21.661 12.548 1.00 49.47 90 GLU A O 1
ATOM 721 N N . PRO A 1 91 ? 37.227 20.972 12.210 1.00 48.81 91 PRO A N 1
ATOM 722 C CA . PRO A 1 91 ? 36.679 22.124 12.898 1.00 48.81 91 PRO A CA 1
ATOM 723 C C . PRO A 1 91 ? 37.315 22.119 14.284 1.00 48.81 91 PRO A C 1
ATOM 725 O O . PRO A 1 91 ? 37.224 21.109 14.988 1.00 48.81 91 PRO A O 1
ATOM 728 N N . GLU A 1 92 ? 38.045 23.196 14.605 1.00 49.59 92 GLU A N 1
ATOM 729 C CA . GLU A 1 92 ? 38.632 23.368 15.928 1.00 49.59 92 GLU A CA 1
ATOM 730 C C . GLU A 1 92 ? 37.552 22.965 16.930 1.00 49.59 92 GLU A C 1
ATOM 732 O O . GLU A 1 92 ? 36.407 23.411 16.764 1.00 49.59 92 GLU A O 1
ATOM 737 N N . PRO A 1 93 ? 37.860 22.085 17.899 1.00 48.00 93 PRO A N 1
ATOM 738 C CA . PRO A 1 93 ? 36.874 21.709 18.889 1.00 48.00 93 PRO A CA 1
ATOM 739 C C . PRO A 1 93 ? 36.313 23.007 19.454 1.00 48.00 93 PRO A C 1
ATOM 741 O O . PRO A 1 93 ? 37.075 23.867 19.913 1.00 48.00 93 PRO A O 1
ATOM 744 N N . GLU A 1 94 ? 34.990 23.177 19.354 1.00 51.59 94 GLU A N 1
ATOM 745 C CA . GLU A 1 94 ? 34.319 24.212 20.124 1.00 51.59 94 GLU A CA 1
ATOM 746 C C . GLU A 1 94 ? 34.870 24.102 21.547 1.00 51.59 94 GLU A C 1
ATOM 748 O O . GLU A 1 94 ? 34.977 22.978 22.056 1.00 51.59 94 GLU A O 1
ATOM 753 N N . PRO A 1 95 ? 35.308 25.214 22.163 1.00 48.25 95 PRO A N 1
ATOM 754 C CA . PRO A 1 95 ? 35.825 25.156 23.515 1.00 48.25 95 PRO A CA 1
ATOM 755 C C . PRO A 1 95 ? 34.774 24.455 24.367 1.00 48.25 95 PRO A C 1
ATOM 757 O O . PRO A 1 95 ? 33.623 24.900 24.423 1.00 48.25 95 PRO A O 1
ATOM 760 N N . GLU A 1 96 ? 35.173 23.333 24.969 1.00 47.59 96 GLU A N 1
ATOM 761 C CA . GLU A 1 96 ? 34.378 22.656 25.981 1.00 47.59 96 GLU A CA 1
ATOM 762 C C . GLU A 1 96 ? 33.840 23.730 26.936 1.00 47.59 96 GLU A C 1
ATOM 764 O O . GLU A 1 96 ? 34.604 24.628 27.322 1.00 47.59 96 GLU A O 1
ATOM 769 N N . PRO A 1 97 ? 32.544 23.707 27.301 1.00 51.62 97 PRO A N 1
ATOM 770 C CA . PRO A 1 97 ? 32.093 24.542 28.396 1.00 51.62 97 PRO A CA 1
ATOM 771 C C . PRO A 1 97 ? 32.998 24.234 29.587 1.00 51.62 97 PRO A C 1
ATOM 773 O O . PRO A 1 97 ? 33.154 23.069 29.959 1.00 51.62 97 PRO A O 1
ATOM 776 N N . GLU A 1 98 ? 33.645 25.281 30.107 1.00 46.25 98 GLU A N 1
ATOM 777 C CA . GLU A 1 98 ? 34.518 25.203 31.273 1.00 46.25 98 GLU A CA 1
ATOM 778 C C . GLU A 1 98 ? 33.860 24.298 32.323 1.00 46.25 98 GLU A C 1
ATOM 780 O O . GLU A 1 98 ? 32.673 24.494 32.615 1.00 46.25 98 GLU A O 1
ATOM 785 N N . PRO A 1 99 ? 34.572 23.305 32.884 1.00 47.78 99 PRO A N 1
ATOM 786 C CA . PRO A 1 99 ? 34.039 22.580 34.019 1.00 47.78 99 PRO A CA 1
ATOM 787 C C . PRO A 1 99 ? 33.749 23.610 35.110 1.00 47.78 99 PRO A C 1
ATOM 789 O O . PRO A 1 99 ? 34.652 24.323 35.562 1.00 47.78 99 PRO A O 1
ATOM 792 N N . GLU A 1 100 ? 32.478 23.711 35.504 1.00 51.00 100 GLU A N 1
ATOM 793 C CA . GLU A 1 100 ? 32.119 24.392 36.740 1.00 51.00 100 GLU A CA 1
ATOM 794 C C . GLU A 1 100 ? 33.033 23.842 37.844 1.00 51.00 100 GLU A C 1
ATOM 796 O O . GLU A 1 100 ? 33.244 22.625 37.906 1.00 51.00 100 GLU A O 1
ATOM 801 N N . PRO A 1 101 ? 33.633 24.708 38.678 1.00 47.03 101 PRO A N 1
ATOM 802 C CA . PRO A 1 101 ? 34.545 24.251 39.708 1.00 47.03 101 PRO A CA 1
ATOM 803 C C . PRO A 1 101 ? 33.817 23.255 40.609 1.00 47.03 101 PRO A C 1
ATOM 805 O O . PRO A 1 101 ? 32.795 23.584 41.216 1.00 47.03 101 PRO A O 1
ATOM 808 N N . GLU A 1 102 ? 34.364 22.040 40.689 1.00 45.19 102 GLU A N 1
ATOM 809 C CA . GLU A 1 102 ? 34.024 21.094 41.744 1.00 45.19 102 GLU A CA 1
ATOM 810 C C . GLU A 1 102 ? 34.088 21.842 43.086 1.00 45.19 102 GLU A C 1
ATOM 812 O O . GLU A 1 102 ? 35.070 22.555 43.337 1.00 45.19 102 GLU A O 1
ATOM 817 N N . PRO A 1 103 ? 33.060 21.739 43.947 1.00 46.94 103 PRO A N 1
ATOM 818 C CA . PRO A 1 103 ? 33.150 22.302 45.280 1.00 46.94 103 PRO A CA 1
ATOM 819 C C . PRO A 1 103 ? 34.339 21.657 45.991 1.00 46.94 103 PRO A C 1
ATOM 821 O O . PRO A 1 103 ? 34.416 20.433 46.119 1.00 46.94 103 PRO A O 1
ATOM 824 N N . GLU A 1 104 ? 35.280 22.505 46.409 1.00 45.66 104 GLU A N 1
ATOM 825 C CA . GLU A 1 104 ? 36.454 22.118 47.180 1.00 45.66 104 GLU A CA 1
ATOM 826 C C . GLU A 1 104 ? 36.038 21.211 48.352 1.00 45.66 104 GLU A C 1
ATOM 828 O O . GLU A 1 104 ? 35.057 21.512 49.041 1.00 45.66 104 GLU A O 1
ATOM 833 N N . PRO A 1 105 ? 36.766 20.109 48.609 1.00 46.25 105 PRO A N 1
ATOM 834 C CA . PRO A 1 105 ? 36.506 19.278 49.770 1.00 46.25 105 PRO A CA 1
ATOM 835 C C . PRO A 1 105 ? 36.776 20.103 51.028 1.00 46.25 105 PRO A C 1
ATOM 837 O O . PRO A 1 105 ? 37.910 20.515 51.288 1.00 46.25 105 PRO A O 1
ATOM 840 N N . GLU A 1 106 ? 35.722 20.351 51.807 1.00 46.69 106 GLU A N 1
ATOM 841 C CA . GLU A 1 106 ? 35.862 20.934 53.135 1.00 46.69 106 GLU A CA 1
ATOM 842 C C . GLU A 1 106 ? 36.817 20.062 53.974 1.00 46.69 106 GLU A C 1
ATOM 844 O O . GLU A 1 106 ? 36.690 18.833 53.985 1.00 46.69 106 GLU A O 1
ATOM 849 N N . PRO A 1 107 ? 37.806 20.669 54.651 1.00 47.81 107 PRO A N 1
ATOM 850 C CA . PRO A 1 107 ? 38.828 19.929 55.372 1.00 47.81 107 PRO A CA 1
ATOM 851 C C . PRO A 1 107 ? 38.240 19.202 56.584 1.00 47.81 107 PRO A C 1
ATOM 853 O O . PRO A 1 107 ? 37.523 19.791 57.396 1.00 47.81 107 PRO A O 1
ATOM 856 N N . GLU A 1 108 ? 38.611 17.927 56.724 1.00 50.25 108 GLU A N 1
ATOM 857 C CA . GLU A 1 108 ? 38.403 17.134 57.935 1.00 50.25 108 GLU A CA 1
ATOM 858 C C . GLU A 1 108 ? 38.910 17.909 59.167 1.00 50.25 108 GLU A C 1
ATOM 860 O O . GLU A 1 108 ? 40.078 18.314 59.198 1.00 50.25 108 GLU A O 1
ATOM 865 N N . PRO A 1 109 ? 38.079 18.129 60.201 1.00 46.53 109 PRO A N 1
ATOM 866 C CA . PRO A 1 109 ? 38.561 18.720 61.435 1.00 46.53 109 PRO A CA 1
ATOM 867 C C . PRO A 1 109 ? 39.386 17.695 62.225 1.00 46.53 109 PRO A C 1
ATOM 869 O O . PRO A 1 109 ? 38.893 16.639 62.627 1.00 46.53 109 PRO A O 1
ATOM 872 N N . GLU A 1 110 ? 40.653 18.040 62.464 1.00 47.62 110 GLU A N 1
ATOM 873 C CA . GLU A 1 110 ? 41.521 17.386 63.446 1.00 47.62 110 GLU A CA 1
ATOM 874 C C . GLU A 1 110 ? 40.901 17.429 64.862 1.00 47.62 110 GLU A C 1
ATOM 876 O O . GLU A 1 110 ? 40.164 18.363 65.197 1.00 47.62 110 GLU A O 1
ATOM 881 N N . PRO A 1 111 ? 41.191 16.432 65.721 1.00 49.53 111 PRO A N 1
ATOM 882 C CA . PRO A 1 111 ? 40.511 16.263 66.996 1.00 49.53 111 PRO A CA 1
ATOM 883 C C . PRO A 1 111 ? 41.138 17.133 68.092 1.00 49.53 111 PRO A C 1
ATOM 885 O O . PRO A 1 111 ? 42.325 17.015 68.392 1.00 49.53 111 PRO A O 1
ATOM 888 N N . GLU A 1 112 ? 40.313 17.921 68.777 1.00 46.34 112 GLU A N 1
ATOM 889 C CA . GLU A 1 112 ? 40.656 18.577 70.043 1.00 46.34 112 GLU A CA 1
ATOM 890 C C . GLU A 1 112 ? 39.523 18.406 71.082 1.00 46.34 112 GLU A C 1
ATOM 892 O O . GLU A 1 112 ? 38.394 18.074 70.721 1.00 46.34 112 GLU A O 1
ATOM 897 N N . PRO A 1 113 ? 39.847 18.487 72.386 1.00 48.41 113 PRO A N 1
ATOM 898 C CA . PRO A 1 113 ? 39.506 17.455 73.365 1.00 48.41 113 PRO A CA 1
ATOM 899 C C . PRO A 1 113 ? 38.164 17.653 74.083 1.00 48.41 113 PRO A C 1
ATOM 901 O O . PRO A 1 113 ? 37.663 18.766 74.221 1.00 48.41 113 PRO A O 1
ATOM 904 N N . GLU A 1 114 ? 37.644 16.541 74.613 1.00 49.72 114 GLU A N 1
ATOM 905 C CA . GLU A 1 114 ? 36.450 16.447 75.464 1.00 49.72 114 GLU A CA 1
ATOM 906 C C . GLU A 1 114 ? 36.432 17.477 76.613 1.00 49.72 114 GLU A C 1
ATOM 908 O O . GLU A 1 114 ? 37.345 17.490 77.448 1.00 49.72 114 GLU A O 1
ATOM 913 N N . PRO A 1 115 ? 35.350 18.266 76.745 1.00 46.53 115 PRO A N 1
ATOM 914 C CA . PRO A 1 115 ? 34.928 18.836 78.012 1.00 46.53 115 PRO A CA 1
ATOM 915 C C . PRO A 1 115 ? 33.849 17.963 78.680 1.00 46.53 115 PRO A C 1
ATOM 917 O O . PRO A 1 115 ? 32.895 17.508 78.051 1.00 46.53 115 PRO A O 1
ATOM 920 N N . GLU A 1 116 ? 34.037 17.745 79.981 1.00 49.00 116 GLU A N 1
ATOM 921 C CA . GLU A 1 116 ? 33.157 17.037 80.921 1.00 49.00 116 GLU A CA 1
ATOM 922 C C . GLU A 1 116 ? 31.706 17.587 80.967 1.00 49.00 116 GLU A C 1
ATOM 924 O O . GLU A 1 116 ? 31.465 18.731 80.577 1.00 49.00 116 GLU A O 1
ATOM 929 N N . PRO A 1 117 ? 30.722 16.792 81.445 1.00 50.31 117 PRO A N 1
ATOM 930 C CA . PRO A 1 117 ? 29.305 17.023 81.182 1.00 50.31 117 PRO A CA 1
ATOM 931 C C . PRO A 1 117 ? 28.669 18.028 82.152 1.00 50.31 117 PRO A C 1
ATOM 933 O O . PRO A 1 117 ? 28.863 17.946 83.367 1.00 50.31 117 PRO A O 1
ATOM 936 N N . GLU A 1 118 ? 27.807 18.900 81.626 1.00 46.91 118 GLU A N 1
ATOM 937 C CA . GLU A 1 118 ? 26.877 19.726 82.406 1.00 46.91 118 GLU A CA 1
ATOM 938 C C . GLU A 1 118 ? 25.409 19.431 82.017 1.00 46.91 118 GLU A C 1
ATOM 940 O O . GLU A 1 118 ? 25.150 18.973 80.903 1.00 46.91 118 GLU A O 1
ATOM 945 N N . PRO A 1 119 ? 24.452 19.592 82.954 1.00 51.09 119 PRO A N 1
ATOM 946 C CA . PRO A 1 119 ? 23.194 18.845 82.962 1.00 51.09 119 PRO A CA 1
ATOM 947 C C . PRO A 1 119 ? 22.081 19.437 82.081 1.00 51.09 119 PRO A C 1
ATOM 949 O O . PRO A 1 119 ? 21.989 20.647 81.881 1.00 51.09 119 PRO A O 1
ATOM 952 N N . GLU A 1 120 ? 21.206 18.539 81.620 1.00 48.81 120 GLU A N 1
ATOM 953 C CA . GLU A 1 120 ? 20.019 18.768 80.782 1.00 48.81 120 GLU A CA 1
ATOM 954 C C . GLU A 1 120 ? 19.059 19.854 81.316 1.00 48.81 120 GLU A C 1
ATOM 956 O O . GLU A 1 120 ? 18.697 19.826 82.498 1.00 48.81 120 GLU A O 1
ATOM 961 N N . PRO A 1 121 ? 18.543 20.743 80.444 1.00 47.41 121 PRO A N 1
ATOM 962 C CA . PRO A 1 121 ? 17.286 21.444 80.667 1.00 47.41 121 PRO A CA 1
ATOM 963 C C . PRO A 1 121 ? 16.113 20.769 79.925 1.00 47.41 121 PRO A C 1
ATOM 965 O O . PRO A 1 121 ? 16.231 20.342 78.779 1.00 47.41 121 PRO A O 1
ATOM 968 N N . GLU A 1 122 ? 14.978 20.682 80.623 1.00 48.91 122 GLU A N 1
ATOM 969 C CA . GLU A 1 122 ? 13.701 20.079 80.208 1.00 48.91 122 GLU A CA 1
ATOM 970 C C . GLU A 1 122 ? 13.103 20.700 78.920 1.00 48.91 122 GLU A C 1
ATOM 972 O O . GLU A 1 122 ? 13.318 21.886 78.659 1.00 48.91 122 GLU A O 1
ATOM 977 N N . PRO A 1 123 ? 12.316 19.940 78.126 1.00 47.34 123 PRO A N 1
ATOM 978 C CA . PRO A 1 123 ? 11.786 20.407 76.845 1.00 47.34 123 PRO A CA 1
ATOM 979 C C . PRO A 1 123 ? 10.555 21.319 76.999 1.00 47.34 123 PRO A C 1
ATOM 981 O O . PRO A 1 123 ? 9.610 21.004 77.726 1.00 47.34 123 PRO A O 1
ATOM 984 N N . GLU A 1 124 ? 10.541 22.426 76.250 1.00 47.38 124 GLU A N 1
ATOM 985 C CA . GLU A 1 124 ? 9.343 23.237 75.989 1.00 47.38 124 GLU A CA 1
ATOM 986 C C . GLU A 1 124 ? 8.466 22.587 74.891 1.00 47.38 124 GLU A C 1
ATOM 988 O O . GLU A 1 124 ? 8.997 21.897 74.019 1.00 47.38 124 GLU A O 1
ATOM 993 N N . PRO A 1 125 ? 7.128 22.768 74.913 1.00 50.84 125 PRO A N 1
ATOM 994 C CA . PRO A 1 125 ? 6.218 22.078 73.999 1.00 50.84 125 PRO A CA 1
ATOM 995 C C . PRO A 1 125 ? 6.146 22.731 72.607 1.00 50.84 125 PRO A C 1
ATOM 997 O O . PRO A 1 125 ? 6.044 23.952 72.482 1.00 50.84 125 PRO A O 1
ATOM 1000 N N . GLU A 1 126 ? 6.135 21.894 71.567 1.00 47.00 126 GLU A N 1
ATOM 1001 C CA . GLU A 1 126 ? 5.927 22.271 70.161 1.00 47.00 126 GLU A CA 1
ATOM 1002 C C . GLU A 1 126 ? 4.471 22.713 69.876 1.00 47.00 126 GLU A C 1
ATOM 1004 O O . GLU A 1 126 ? 3.540 22.199 70.506 1.00 47.00 126 GLU A O 1
ATOM 1009 N N . PRO A 1 127 ? 4.237 23.648 68.930 1.00 49.88 127 PRO A N 1
ATOM 1010 C CA . PRO A 1 127 ? 2.894 24.058 68.524 1.00 49.88 127 PRO A CA 1
ATOM 1011 C C . PRO A 1 127 ? 2.251 23.060 67.541 1.00 49.88 127 PRO A C 1
ATOM 1013 O O . PRO A 1 127 ? 2.909 22.539 66.643 1.00 49.88 127 PRO A O 1
ATOM 1016 N N . GLU A 1 128 ? 0.944 22.828 67.699 1.00 53.31 128 GLU A N 1
ATOM 1017 C CA . GLU A 1 128 ? 0.128 21.955 66.837 1.00 53.31 128 GLU A CA 1
ATOM 1018 C C . GLU A 1 128 ? -0.012 22.506 65.396 1.00 53.31 128 GLU A C 1
ATOM 1020 O O . GLU A 1 128 ? -0.144 23.722 65.226 1.00 53.31 128 GLU A O 1
ATOM 1025 N N . PRO A 1 129 ? -0.033 21.643 64.358 1.00 47.84 129 PRO A N 1
ATOM 1026 C CA . PRO A 1 129 ? -0.192 22.063 62.966 1.00 47.84 129 PRO A CA 1
ATOM 1027 C C . PRO A 1 129 ? -1.663 22.330 62.592 1.00 47.84 129 PRO A C 1
ATOM 1029 O O . PRO A 1 129 ? -2.574 21.611 63.008 1.00 47.84 129 PRO A O 1
ATOM 1032 N N . GLU A 1 130 ? -1.888 23.361 61.771 1.00 50.44 130 GLU A N 1
ATOM 1033 C CA . GLU A 1 130 ? -3.188 23.685 61.164 1.00 50.44 130 GLU A CA 1
ATOM 1034 C C . GLU A 1 130 ? -3.604 22.638 60.104 1.00 50.44 130 GLU A C 1
ATOM 1036 O O . GLU A 1 130 ? -2.737 22.057 59.450 1.00 50.44 130 GLU A O 1
ATOM 1041 N N . PRO A 1 131 ? -4.914 22.385 59.903 1.00 51.62 131 PRO A N 1
ATOM 1042 C CA . PRO A 1 131 ? -5.390 21.374 58.960 1.00 51.62 131 PRO A CA 1
ATOM 1043 C C . PRO A 1 131 ? -5.322 21.852 57.500 1.00 51.62 131 PRO A C 1
ATOM 1045 O O . PRO A 1 131 ? -5.766 22.953 57.168 1.00 51.62 131 PRO A O 1
ATOM 1048 N N . GLU A 1 132 ? -4.810 20.985 56.624 1.00 48.28 132 GLU A N 1
ATOM 1049 C CA . GLU A 1 132 ? -4.779 21.166 55.168 1.00 48.28 132 GLU A CA 1
ATOM 1050 C C . GLU A 1 132 ? -6.194 21.121 54.543 1.00 48.28 132 GLU A C 1
ATOM 1052 O O . GLU A 1 132 ? -7.069 20.410 55.049 1.00 48.28 132 GLU A O 1
ATOM 1057 N N . PRO A 1 133 ? -6.451 21.867 53.449 1.00 52.62 133 PRO A N 1
ATOM 1058 C CA . PRO A 1 133 ? -7.738 21.850 52.758 1.00 52.62 133 PRO A CA 1
ATOM 1059 C C . PRO A 1 133 ? -7.960 20.537 51.990 1.00 52.62 133 PRO A C 1
ATOM 1061 O O . PRO A 1 133 ? -7.062 20.038 51.315 1.00 52.62 133 PRO A O 1
ATOM 1064 N N . GLU A 1 134 ? -9.181 20.001 52.075 1.00 54.53 134 GLU A N 1
ATOM 1065 C CA . GLU A 1 134 ? -9.600 18.784 51.367 1.00 54.53 134 GLU A CA 1
ATOM 1066 C C . GLU A 1 134 ? -9.524 18.957 49.832 1.00 54.53 134 GLU A C 1
ATOM 1068 O O . GLU A 1 134 ? -9.909 20.015 49.321 1.00 54.53 134 GLU A O 1
ATOM 1073 N N . PRO A 1 135 ? -9.060 17.938 49.081 1.00 49.19 135 PRO A N 1
ATOM 1074 C CA . PRO A 1 135 ? -8.958 17.999 47.626 1.00 49.19 135 PRO A CA 1
ATOM 1075 C C . PRO A 1 135 ? -10.341 17.977 46.956 1.00 49.19 135 PRO A C 1
ATOM 1077 O O . PRO A 1 135 ? -11.237 17.232 47.360 1.00 49.19 135 PRO A O 1
ATOM 1080 N N . GLU A 1 136 ? -10.507 18.793 45.910 1.00 52.78 136 GLU A N 1
ATOM 1081 C CA . GLU A 1 136 ? -11.683 18.765 45.033 1.00 52.78 136 GLU A CA 1
ATOM 1082 C C . GLU A 1 136 ? -11.831 17.382 44.364 1.00 52.78 136 GLU A C 1
ATOM 1084 O O . GLU A 1 136 ? -10.820 16.747 44.053 1.00 52.78 136 GLU A O 1
ATOM 1089 N N . PRO A 1 137 ? -13.065 16.891 44.136 1.00 51.19 137 PRO A N 1
ATOM 1090 C CA . PRO A 1 137 ? -13.279 15.583 43.528 1.00 51.19 137 PRO A CA 1
ATOM 1091 C C . PRO A 1 137 ? -12.741 15.561 42.093 1.00 51.19 137 PRO A C 1
ATOM 1093 O O . PRO A 1 137 ? -13.108 16.401 41.268 1.00 51.19 137 PRO A O 1
ATOM 1096 N N . GLU A 1 138 ? -11.884 14.581 41.807 1.00 49.97 138 GLU A N 1
ATOM 1097 C CA . GLU A 1 138 ? -11.390 14.295 40.461 1.00 49.97 138 GLU A CA 1
ATOM 1098 C C . GLU A 1 138 ? -12.568 14.055 39.493 1.00 49.97 138 GLU A C 1
ATOM 1100 O O . GLU A 1 138 ? -13.575 13.455 39.891 1.00 49.97 138 GLU A O 1
ATOM 1105 N N . PRO A 1 139 ? -12.485 14.522 38.230 1.00 51.44 139 PRO A N 1
ATOM 1106 C CA . PRO A 1 139 ? -13.501 14.224 37.226 1.00 51.44 139 PRO A CA 1
ATOM 1107 C C . PRO A 1 139 ? -13.633 12.706 37.053 1.00 51.44 139 PRO A C 1
ATOM 1109 O O . PRO A 1 139 ? -12.629 12.003 36.949 1.00 51.44 139 PRO A O 1
ATOM 1112 N N . GLU A 1 140 ? -14.874 12.206 37.042 1.00 48.38 140 GLU A N 1
ATOM 1113 C CA . GLU A 1 140 ? -15.158 10.780 36.848 1.00 48.38 140 GLU A CA 1
ATOM 1114 C C . GLU A 1 140 ? -14.448 10.265 35.580 1.00 48.38 140 GLU A C 1
ATOM 1116 O O . GLU A 1 140 ? -14.538 10.919 34.534 1.00 48.38 140 GLU A O 1
ATOM 1121 N N . PRO A 1 141 ? -13.744 9.118 35.644 1.00 52.72 141 PRO A N 1
ATOM 1122 C CA . PRO A 1 141 ? -13.104 8.540 34.472 1.00 52.72 141 PRO A CA 1
ATOM 1123 C C . PRO A 1 141 ? -14.167 8.208 33.423 1.00 52.72 141 PRO A C 1
ATOM 1125 O O . PRO A 1 141 ? -15.198 7.603 33.733 1.00 52.72 141 PRO A O 1
ATOM 1128 N N . GLU A 1 142 ? -13.917 8.618 32.177 1.00 58.09 142 GLU A N 1
ATOM 1129 C CA . GLU A 1 142 ? -14.749 8.234 31.038 1.00 58.09 142 GLU A CA 1
ATOM 1130 C C . GLU A 1 142 ? -14.899 6.702 31.005 1.00 58.09 142 GLU A C 1
ATOM 1132 O O . GLU A 1 142 ? -13.928 5.992 31.287 1.00 58.09 142 GLU A O 1
ATOM 1137 N N . PRO A 1 143 ? -16.096 6.166 30.698 1.00 56.59 143 PRO A N 1
ATOM 1138 C CA . PRO A 1 143 ? -16.308 4.726 30.678 1.00 56.59 143 PRO A CA 1
ATOM 1139 C C . PRO A 1 143 ? -15.332 4.079 29.695 1.00 56.59 143 PRO A C 1
ATOM 1141 O O . PRO A 1 143 ? -15.342 4.403 28.504 1.00 56.59 143 PRO A O 1
ATOM 1144 N N . GLU A 1 144 ? -14.495 3.169 30.203 1.00 56.53 144 GLU A N 1
ATOM 1145 C CA . GLU A 1 144 ? -13.588 2.382 29.371 1.00 56.53 144 GLU A CA 1
ATOM 1146 C C . GLU A 1 144 ? -14.395 1.696 28.254 1.00 56.53 144 GLU A C 1
ATOM 1148 O O . GLU A 1 144 ? -15.467 1.138 28.524 1.00 56.53 144 GLU A O 1
ATOM 1153 N N . PRO A 1 145 ? -13.935 1.758 26.990 1.00 57.88 145 PRO A N 1
ATOM 1154 C CA . PRO A 1 145 ? -14.656 1.156 25.880 1.00 57.88 145 PRO A CA 1
ATOM 1155 C C . PRO A 1 145 ? -14.809 -0.346 26.120 1.00 57.88 145 PRO A C 1
ATOM 1157 O O . PRO A 1 145 ? -13.838 -1.041 26.423 1.00 57.88 145 PRO A O 1
ATOM 1160 N N . GLU A 1 146 ? -16.033 -0.862 25.967 1.00 65.50 146 GLU A N 1
ATOM 1161 C CA . GLU A 1 146 ? -16.253 -2.302 26.080 1.00 65.50 146 GLU A CA 1
ATOM 1162 C C . GLU A 1 146 ? -15.383 -3.045 25.049 1.00 65.50 146 GLU A C 1
ATOM 1164 O O . GLU A 1 146 ? -15.291 -2.595 23.895 1.00 65.50 146 GLU A O 1
ATOM 1169 N N . PRO A 1 147 ? -14.753 -4.176 25.426 1.00 66.00 147 PRO A N 1
ATOM 1170 C CA . PRO A 1 147 ? -13.897 -4.946 24.532 1.00 66.00 147 PRO A CA 1
ATOM 1171 C C . PRO A 1 147 ? -14.594 -5.248 23.200 1.00 66.00 147 PRO A C 1
ATOM 1173 O O . PRO A 1 147 ? -15.665 -5.852 23.162 1.00 66.00 147 PRO A O 1
ATOM 1176 N N . GLY A 1 148 ? -13.981 -4.822 22.094 1.00 75.25 148 GLY A N 1
ATOM 1177 C CA . GLY A 1 148 ? -14.500 -5.043 20.743 1.00 75.25 148 GLY A CA 1
ATOM 1178 C C . GLY A 1 148 ? -15.498 -3.997 20.233 1.00 75.25 148 GLY A C 1
ATOM 1179 O O . GLY A 1 148 ? -15.973 -4.151 19.105 1.00 75.25 148 GLY A O 1
ATOM 1180 N N . SER A 1 149 ? -15.806 -2.945 21.000 1.00 91.50 149 SER A N 1
ATOM 1181 C CA . SER A 1 149 ? -16.558 -1.782 20.505 1.00 91.50 149 SER A CA 1
ATOM 1182 C C . SER A 1 149 ? -15.714 -0.915 19.560 1.00 91.50 149 SER A C 1
ATOM 1184 O O . SER A 1 149 ? -14.490 -0.870 19.657 1.00 91.50 149 SER A O 1
ATOM 1186 N N . SER A 1 150 ? -16.371 -0.259 18.600 1.00 97.31 150 SER A N 1
ATOM 1187 C CA . SER A 1 150 ? -15.747 0.762 17.753 1.00 97.31 150 SER A CA 1
ATOM 1188 C C . SER A 1 150 ? -15.911 2.137 18.392 1.00 97.31 150 SER A C 1
ATOM 1190 O O . SER A 1 150 ? -16.960 2.434 18.964 1.00 97.31 150 SER A O 1
ATOM 1192 N N . THR A 1 151 ? -14.923 3.002 18.216 1.00 97.88 151 THR A N 1
ATOM 1193 C CA . THR A 1 151 ? -14.932 4.374 18.720 1.00 97.88 151 THR A CA 1
ATOM 1194 C C . THR A 1 151 ? -14.911 5.357 17.558 1.00 97.88 151 THR A C 1
ATOM 1196 O O . THR A 1 151 ? -14.067 5.270 16.665 1.00 97.88 151 THR A O 1
ATOM 1199 N N . LEU A 1 152 ? -15.849 6.299 17.551 1.00 98.31 152 LEU A N 1
ATOM 1200 C CA . LEU A 1 152 ? -15.869 7.423 16.621 1.00 98.31 152 LEU A CA 1
ATOM 1201 C C . LEU A 1 152 ? -15.672 8.705 17.422 1.00 98.31 152 LEU A C 1
ATOM 1203 O O . LEU A 1 152 ? -16.378 8.920 18.401 1.00 98.31 152 LEU A O 1
ATOM 1207 N N . THR A 1 153 ? -14.763 9.568 16.988 1.00 98.31 153 THR A N 1
ATOM 1208 C CA . THR A 1 153 ? -14.489 10.849 17.654 1.00 98.31 153 THR A CA 1
ATOM 1209 C C . THR A 1 153 ? -14.857 11.986 16.715 1.00 98.31 153 THR A C 1
ATOM 1211 O O . THR A 1 153 ? -14.473 11.949 15.544 1.00 98.31 153 THR A O 1
ATOM 1214 N N . ASP A 1 154 ? -15.607 12.982 17.189 1.00 97.62 154 ASP A N 1
ATOM 1215 C CA . ASP A 1 154 ? -15.942 14.170 16.393 1.00 97.62 154 ASP A CA 1
ATOM 1216 C C . ASP A 1 154 ? -14.873 15.275 16.460 1.00 97.62 154 ASP A C 1
ATOM 1218 O O . ASP A 1 154 ? -13.896 15.187 17.199 1.00 97.62 154 ASP A O 1
ATOM 1222 N N . MET A 1 155 ? -15.051 16.340 15.675 1.00 95.12 155 MET A N 1
ATOM 1223 C CA . MET A 1 155 ? -14.138 17.496 15.654 1.00 95.12 155 MET A CA 1
ATOM 1224 C C . MET A 1 155 ? -14.024 18.265 16.983 1.00 95.12 155 MET A C 1
ATOM 1226 O O . MET A 1 155 ? -13.116 19.079 17.127 1.00 95.12 155 MET A O 1
ATOM 1230 N N . ASN A 1 156 ? -14.950 18.064 17.922 1.00 96.12 156 ASN A N 1
ATOM 1231 C CA . ASN A 1 156 ? -14.927 18.674 19.252 1.00 96.12 156 ASN A CA 1
ATOM 1232 C C . ASN A 1 156 ? -14.396 17.696 20.313 1.00 96.12 156 ASN A C 1
ATOM 1234 O O . ASN A 1 156 ? -14.553 17.955 21.503 1.00 96.12 156 ASN A O 1
ATOM 1238 N N . ASN A 1 157 ? -13.791 16.585 19.881 1.00 95.00 157 ASN A N 1
ATOM 1239 C CA . ASN A 1 157 ? -13.303 15.490 20.712 1.00 95.00 157 ASN A CA 1
ATOM 1240 C C . ASN A 1 157 ? -14.396 14.747 21.497 1.00 95.00 157 ASN A C 1
ATOM 1242 O O . ASN A 1 157 ? -14.073 14.044 22.450 1.00 95.00 157 ASN A O 1
ATOM 1246 N N . ASN A 1 158 ? -15.674 14.842 21.108 1.00 96.81 158 ASN A N 1
ATOM 1247 C CA . ASN A 1 158 ? -16.684 13.975 21.712 1.00 96.81 158 ASN A CA 1
ATOM 1248 C C . ASN A 1 158 ? -16.509 12.551 21.184 1.00 96.81 158 ASN A C 1
ATOM 1250 O O . ASN A 1 158 ? -16.406 12.341 19.970 1.00 96.81 158 ASN A O 1
ATOM 1254 N N . VAL A 1 159 ? -16.514 11.590 22.102 1.00 97.06 159 VAL A N 1
ATOM 1255 C CA . VAL A 1 159 ? -16.277 10.174 21.831 1.00 97.06 159 VAL A CA 1
ATOM 1256 C C . VAL A 1 159 ? -17.602 9.411 21.824 1.00 97.06 159 VAL A C 1
ATOM 1258 O O . VAL A 1 159 ? -18.402 9.506 22.753 1.00 97.06 159 VAL A O 1
ATOM 1261 N N . TYR A 1 160 ? -17.829 8.626 20.772 1.00 96.31 160 TYR A N 1
ATOM 1262 C CA . TYR A 1 160 ? -19.015 7.796 20.585 1.00 96.31 160 TYR A CA 1
ATOM 1263 C C . TYR A 1 160 ? -18.581 6.332 20.483 1.00 96.31 160 TYR A C 1
ATOM 1265 O O . TYR A 1 160 ? -18.024 5.911 19.467 1.00 96.31 160 TYR A O 1
ATOM 1273 N N . ASN A 1 161 ? -18.847 5.556 21.533 1.00 95.38 161 ASN A N 1
ATOM 1274 C CA . ASN A 1 161 ? -18.596 4.116 21.552 1.00 95.38 161 ASN A CA 1
ATOM 1275 C C . ASN A 1 161 ? -19.811 3.368 20.993 1.00 95.38 161 ASN A C 1
ATOM 1277 O O . ASN A 1 161 ? -20.939 3.556 21.455 1.00 95.38 161 ASN A O 1
ATOM 1281 N N . ILE A 1 162 ? -19.585 2.533 19.980 1.00 95.56 162 ILE A N 1
ATOM 1282 C CA . ILE A 1 162 ? -20.629 1.828 19.238 1.00 95.56 162 ILE A CA 1
ATOM 1283 C C . ILE A 1 162 ? -20.219 0.366 19.087 1.00 95.56 162 ILE A C 1
ATOM 1285 O O . ILE A 1 162 ? -19.187 0.047 18.496 1.00 95.56 162 ILE A O 1
ATOM 1289 N N . TYR A 1 163 ? -21.045 -0.543 19.597 1.00 95.19 163 TYR A N 1
ATOM 1290 C CA . TYR A 1 163 ? -20.863 -1.970 19.361 1.00 95.19 163 TYR A CA 1
ATOM 1291 C C . TYR A 1 163 ? -21.384 -2.344 17.970 1.00 95.19 163 TYR A C 1
ATOM 1293 O O . TYR A 1 163 ? -22.544 -2.080 17.646 1.00 95.19 163 TYR A O 1
ATOM 1301 N N . ILE A 1 164 ? -20.522 -2.930 17.138 1.00 96.06 164 ILE A N 1
ATOM 1302 C CA . ILE A 1 164 ? -20.835 -3.272 15.749 1.00 96.06 164 ILE A CA 1
ATOM 1303 C C . ILE A 1 164 ? -20.339 -4.684 15.477 1.00 96.06 164 ILE A C 1
ATOM 1305 O O . ILE A 1 164 ? -19.158 -4.900 15.240 1.00 96.06 164 ILE A O 1
ATOM 1309 N N . GLU A 1 165 ? -21.262 -5.635 15.449 1.00 95.44 165 GLU A N 1
ATOM 1310 C CA . GLU A 1 165 ? -20.967 -6.994 15.010 1.00 95.44 165 GLU A CA 1
ATOM 1311 C C . GLU A 1 165 ? -21.109 -7.092 13.482 1.00 95.44 165 GLU A C 1
ATOM 1313 O O . GLU A 1 165 ? -22.126 -6.693 12.904 1.00 95.44 165 GLU A O 1
ATOM 1318 N N . GLY A 1 166 ? -20.087 -7.621 12.807 1.00 96.69 166 GLY A N 1
ATOM 1319 C CA . GLY A 1 166 ? -20.123 -7.837 11.361 1.00 96.69 166 GLY A CA 1
ATOM 1320 C C . GLY A 1 166 ? -19.729 -6.600 10.547 1.00 96.69 166 GLY A C 1
ATOM 1321 O O . GLY A 1 166 ? -18.579 -6.171 10.588 1.00 96.69 166 GLY A O 1
ATOM 1322 N N . THR A 1 167 ? -20.640 -6.053 9.735 1.00 98.38 167 THR A N 1
ATOM 1323 C CA . THR A 1 167 ? -20.305 -4.993 8.764 1.00 98.38 167 THR A CA 1
ATOM 1324 C C . THR A 1 167 ? -20.544 -3.581 9.303 1.00 98.38 167 THR A C 1
ATOM 1326 O O . THR A 1 167 ? -21.688 -3.168 9.501 1.00 98.38 167 THR A O 1
ATOM 1329 N N . LEU A 1 168 ? -19.477 -2.785 9.396 1.00 98.56 168 LEU A N 1
ATOM 1330 C CA . LEU A 1 168 ? -19.539 -1.343 9.654 1.00 98.56 168 LEU A CA 1
ATOM 1331 C C . LEU A 1 168 ? -20.026 -0.590 8.407 1.00 98.56 168 LEU A C 1
ATOM 1333 O O . LEU A 1 168 ? -19.386 -0.635 7.359 1.00 98.56 168 LEU A O 1
ATOM 1337 N N . ASN A 1 169 ? -21.137 0.135 8.508 1.00 98.19 169 ASN A N 1
ATOM 1338 C CA . ASN A 1 169 ? -21.683 0.982 7.442 1.00 98.19 169 ASN A CA 1
ATOM 1339 C C . ASN A 1 169 ? -22.236 2.302 8.015 1.00 98.19 169 ASN A C 1
ATOM 1341 O O . ASN A 1 169 ? -22.236 2.496 9.226 1.00 98.19 169 ASN A O 1
ATOM 1345 N N . GLU A 1 170 ? -22.712 3.221 7.166 1.00 97.44 170 GLU A N 1
ATOM 1346 C CA . GLU A 1 170 ? -23.212 4.531 7.629 1.00 97.44 170 GLU A CA 1
ATOM 1347 C C . GLU A 1 170 ? -24.367 4.403 8.642 1.00 97.44 170 GLU A C 1
ATOM 1349 O O . GLU A 1 170 ? -24.398 5.133 9.632 1.00 97.44 170 GLU A O 1
ATOM 1354 N N . ASN A 1 171 ? -25.263 3.421 8.476 1.00 97.06 171 ASN A N 1
ATOM 1355 C CA . ASN A 1 171 ? -26.368 3.202 9.419 1.00 97.06 171 ASN A CA 1
ATOM 1356 C C . ASN A 1 171 ? -25.887 2.692 10.786 1.00 97.06 171 ASN A C 1
ATOM 1358 O O . ASN A 1 171 ? -26.612 2.838 11.769 1.00 97.06 171 ASN A O 1
ATOM 1362 N N . SER A 1 172 ? -24.685 2.105 10.866 1.00 97.38 172 SER A N 1
ATOM 1363 C CA . SER A 1 172 ? -24.100 1.645 12.130 1.00 97.38 172 SER A CA 1
ATOM 1364 C C . SER A 1 172 ? -23.882 2.802 13.107 1.00 97.38 172 SE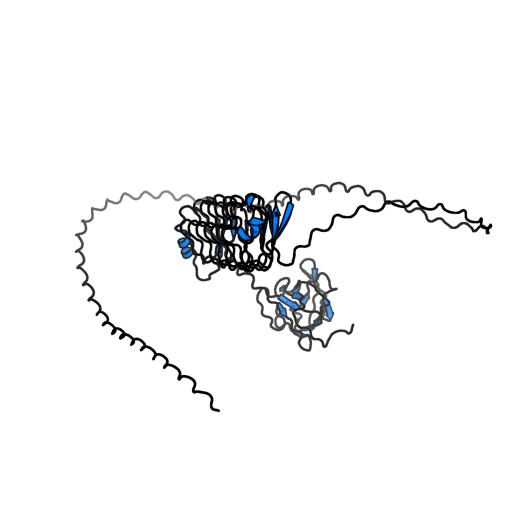R A C 1
ATOM 1366 O O . SER A 1 172 ? -23.950 2.588 14.311 1.00 97.38 172 SER A O 1
ATOM 1368 N N . TYR A 1 173 ? -23.646 4.022 12.608 1.00 97.00 173 TYR A N 1
ATOM 1369 C CA . TYR A 1 173 ? -23.303 5.172 13.445 1.00 97.00 173 TYR A CA 1
ATOM 1370 C C . TYR A 1 173 ? -24.171 6.421 13.227 1.00 97.00 173 TYR A C 1
ATOM 1372 O O . TYR A 1 173 ? -24.097 7.352 14.029 1.00 97.00 173 TYR A O 1
ATOM 1380 N N . SER A 1 174 ? -25.027 6.463 12.198 1.00 96.38 174 SER A N 1
ATOM 1381 C CA . SER A 1 174 ? -25.786 7.668 11.813 1.00 96.38 174 SER A CA 1
ATOM 1382 C C . SER A 1 174 ? -26.726 8.221 12.892 1.00 96.38 174 SER A C 1
ATOM 1384 O O . SER A 1 174 ? -27.093 9.393 12.836 1.00 96.38 174 SER A O 1
ATOM 1386 N N . ASN A 1 175 ? -27.132 7.397 13.864 1.00 96.75 175 ASN A N 1
ATOM 1387 C CA . ASN A 1 175 ? -27.950 7.829 15.006 1.00 96.75 175 ASN A CA 1
ATOM 1388 C C . ASN A 1 175 ? -27.136 8.538 16.101 1.00 96.75 175 ASN A C 1
ATOM 1390 O O . ASN A 1 175 ? -27.719 9.221 16.939 1.00 96.75 175 ASN A O 1
ATOM 1394 N N . TYR A 1 176 ? -25.814 8.362 16.100 1.00 96.25 176 TYR A N 1
ATOM 1395 C CA . TYR A 1 176 ? -24.896 8.895 17.105 1.00 96.25 176 TYR A CA 1
ATOM 1396 C C . TYR A 1 176 ? -24.159 10.121 16.575 1.00 96.25 176 TYR A C 1
ATOM 1398 O O . TYR A 1 176 ? -24.079 11.142 17.250 1.00 96.25 176 TYR A O 1
ATOM 1406 N N . ILE A 1 177 ? -23.654 10.030 15.343 1.00 97.12 177 ILE A N 1
ATOM 1407 C CA . ILE A 1 177 ? -22.797 11.048 14.748 1.00 97.12 177 ILE A CA 1
ATOM 1408 C C . ILE A 1 177 ? -23.057 11.176 13.246 1.00 97.12 177 ILE A C 1
ATOM 1410 O O . ILE A 1 177 ? -23.201 10.195 12.517 1.00 97.12 177 ILE A O 1
ATOM 1414 N N . ASN A 1 178 ? -23.109 12.418 12.760 1.00 95.62 178 ASN A N 1
ATOM 1415 C CA . ASN A 1 178 ? -23.140 12.685 11.327 1.00 95.62 178 ASN A CA 1
ATOM 1416 C C . ASN A 1 178 ? -21.740 12.467 10.740 1.00 95.62 178 ASN A C 1
ATOM 1418 O O . ASN A 1 178 ? -20.774 13.024 11.259 1.00 95.62 178 ASN A O 1
ATOM 1422 N N . LYS A 1 179 ? -21.629 11.736 9.625 1.00 95.62 179 LYS A N 1
ATOM 1423 C CA . LYS A 1 179 ? -20.332 11.437 8.995 1.00 95.62 179 LYS A CA 1
ATOM 1424 C C . LYS A 1 179 ? -19.471 12.660 8.683 1.00 95.62 179 LYS A C 1
ATOM 1426 O O . LYS A 1 179 ? -18.250 12.573 8.734 1.00 95.62 179 LYS A O 1
ATOM 1431 N N . SER A 1 180 ? -20.099 13.803 8.408 1.00 95.56 180 SER A N 1
ATOM 1432 C CA . SER A 1 180 ? -19.414 15.070 8.131 1.00 95.56 180 SER A CA 1
ATOM 1433 C C . SER A 1 180 ? -18.740 15.689 9.358 1.00 95.56 180 SER A C 1
ATOM 1435 O O . SER A 1 180 ? -18.054 16.690 9.198 1.00 95.56 180 SER A O 1
ATOM 1437 N N . ASN A 1 181 ? -18.964 15.140 10.557 1.00 96.94 181 ASN A N 1
ATOM 1438 C CA . ASN A 1 181 ? -18.361 15.601 11.807 1.00 96.94 181 ASN A CA 1
ATOM 1439 C C . ASN A 1 181 ? -17.332 14.614 12.374 1.00 96.94 181 ASN A C 1
ATOM 1441 O O . ASN A 1 181 ? -16.663 14.958 13.346 1.00 96.94 181 ASN A O 1
ATOM 1445 N N . ILE A 1 182 ? -17.219 13.402 11.815 1.00 98.38 182 ILE A N 1
ATOM 1446 C CA . ILE A 1 182 ? -16.287 12.378 12.303 1.00 98.38 182 ILE A CA 1
ATOM 1447 C C . ILE A 1 182 ? -14.862 12.837 12.002 1.00 98.38 182 ILE A C 1
ATOM 1449 O O . ILE A 1 182 ? -14.533 13.088 10.845 1.00 98.38 182 ILE A O 1
ATOM 1453 N N . ALA A 1 183 ? -14.019 12.925 13.024 1.00 98.44 183 ALA A N 1
ATOM 1454 C CA . ALA A 1 183 ? -12.605 13.266 12.926 1.00 98.44 183 ALA A CA 1
ATOM 1455 C C . ALA A 1 183 ? -11.690 12.034 12.997 1.00 98.44 183 ALA A C 1
ATOM 1457 O O . ALA A 1 183 ? -10.656 12.003 12.327 1.00 98.44 183 ALA A O 1
ATOM 1458 N N . GLN A 1 184 ? -12.069 11.006 13.758 1.00 98.62 184 GLN A N 1
ATOM 1459 C CA . GLN A 1 184 ? -11.306 9.764 13.904 1.00 98.62 184 GLN A CA 1
ATOM 1460 C C . GLN A 1 184 ? -12.237 8.557 14.045 1.00 98.62 184 GLN A C 1
ATOM 1462 O O . GLN A 1 184 ? -13.329 8.670 14.602 1.00 98.62 184 GLN A O 1
ATOM 1467 N N . VAL A 1 185 ? -11.785 7.402 13.550 1.00 98.56 185 VAL A N 1
ATOM 1468 C CA . VAL A 1 185 ? -12.451 6.108 13.740 1.00 98.56 185 VAL A CA 1
ATOM 1469 C C . VAL A 1 185 ? -11.443 5.073 14.230 1.00 98.56 185 VAL A C 1
ATOM 1471 O O . VAL A 1 185 ? -10.423 4.838 13.587 1.00 98.56 185 VAL A O 1
ATOM 1474 N N . ILE A 1 186 ? -11.750 4.404 15.334 1.00 98.19 186 ILE A N 1
ATOM 1475 C CA . ILE A 1 186 ? -11.077 3.186 15.785 1.00 98.19 186 ILE A CA 1
ATOM 1476 C C . ILE A 1 186 ? -12.093 2.060 15.641 1.00 98.19 186 ILE A C 1
ATOM 1478 O O . ILE A 1 186 ? -13.124 2.057 16.309 1.00 98.19 186 ILE A O 1
ATOM 1482 N N . ILE A 1 187 ? -11.851 1.137 14.719 1.00 98.19 187 ILE A N 1
ATOM 1483 C CA . ILE A 1 187 ? -12.772 0.033 14.457 1.00 98.19 187 ILE A CA 1
ATOM 1484 C C . ILE A 1 187 ? -12.509 -1.077 15.480 1.00 98.19 187 ILE A C 1
ATOM 1486 O O . ILE A 1 187 ? -11.366 -1.473 15.691 1.00 98.19 187 ILE A O 1
ATOM 1490 N N . GLY A 1 188 ? -13.572 -1.565 16.116 1.00 96.75 188 GLY A N 1
ATOM 1491 C CA . GLY A 1 188 ? -13.498 -2.622 17.121 1.00 96.75 188 GLY A CA 1
ATOM 1492 C C . GLY A 1 188 ? -13.353 -4.016 16.513 1.00 96.75 188 GLY A C 1
ATOM 1493 O O . GLY A 1 188 ? -13.825 -4.276 15.406 1.00 96.75 188 GLY A O 1
ATOM 1494 N N . ASP A 1 189 ? -12.750 -4.942 17.263 1.00 95.44 189 ASP A N 1
ATOM 1495 C CA . ASP A 1 189 ? -12.438 -6.301 16.794 1.00 95.44 189 ASP A CA 1
ATOM 1496 C C . ASP A 1 189 ? -13.671 -7.144 16.403 1.00 95.44 189 ASP A C 1
ATOM 1498 O O . ASP A 1 189 ? -13.531 -8.137 15.690 1.00 95.44 189 ASP A O 1
ATOM 1502 N N . SER A 1 190 ? -14.885 -6.754 16.811 1.00 96.56 190 SER A N 1
ATOM 1503 C CA . SER A 1 190 ? -16.135 -7.425 16.406 1.00 96.56 190 SER A CA 1
ATOM 1504 C C . SER A 1 190 ? -16.562 -7.137 14.954 1.00 96.56 190 SER A C 1
ATOM 1506 O O . SER A 1 190 ? -17.425 -7.831 14.404 1.00 96.56 190 SER A O 1
ATOM 1508 N N . VAL A 1 191 ? -15.931 -6.155 14.302 1.00 98.31 191 VAL A N 1
ATOM 1509 C CA . VAL A 1 191 ? -16.190 -5.793 12.905 1.00 98.31 191 VAL A CA 1
ATOM 1510 C C . VAL A 1 191 ? -15.408 -6.711 11.966 1.00 98.31 191 VAL A C 1
ATOM 1512 O O . VAL A 1 191 ? -14.185 -6.773 12.007 1.00 98.31 191 VAL A O 1
ATOM 1515 N N . THR A 1 192 ? -16.105 -7.386 11.055 1.00 97.69 192 THR A N 1
ATOM 1516 C CA . THR A 1 192 ? -15.510 -8.316 10.081 1.00 97.69 192 THR A CA 1
ATOM 1517 C C . THR A 1 192 ? -15.340 -7.706 8.691 1.00 97.69 192 THR A C 1
ATOM 1519 O O . THR A 1 192 ? -14.591 -8.237 7.866 1.00 97.69 192 THR A O 1
ATOM 1522 N N . SER A 1 193 ? -16.046 -6.613 8.387 1.00 98.56 193 SER A N 1
ATOM 1523 C CA . SER A 1 193 ? -15.937 -5.890 7.114 1.00 98.56 193 SER A CA 1
ATOM 1524 C C . SER A 1 193 ? -16.385 -4.433 7.224 1.00 98.56 193 SER A C 1
ATOM 1526 O O . SER A 1 193 ? -17.176 -4.070 8.094 1.00 98.56 193 SER A O 1
ATOM 1528 N N . ILE A 1 194 ? -15.903 -3.589 6.309 1.00 98.75 194 ILE A N 1
ATOM 1529 C CA . ILE A 1 194 ? -16.350 -2.197 6.181 1.00 98.75 194 ILE A CA 1
ATOM 1530 C C . ILE A 1 194 ? -17.134 -2.062 4.882 1.00 98.75 194 ILE A C 1
ATOM 1532 O O . ILE A 1 194 ? -16.614 -2.333 3.803 1.00 98.75 194 ILE A O 1
ATOM 1536 N N . GLY A 1 195 ? -18.393 -1.654 4.983 1.00 98.62 195 GLY A N 1
ATOM 1537 C CA . GLY A 1 195 ? -19.325 -1.586 3.868 1.00 98.62 195 GLY A CA 1
ATOM 1538 C C . GLY A 1 195 ? -19.009 -0.493 2.847 1.00 98.62 195 GLY A C 1
ATOM 1539 O O . GLY A 1 195 ? -18.215 0.431 3.070 1.00 98.62 195 GLY A O 1
ATOM 1540 N N . ASP A 1 196 ? -19.691 -0.595 1.709 1.00 98.75 196 ASP A N 1
ATOM 1541 C CA . ASP A 1 196 ? -19.613 0.378 0.625 1.00 98.75 196 ASP A CA 1
ATOM 1542 C C . ASP A 1 196 ? -19.997 1.783 1.116 1.00 98.75 196 ASP A C 1
ATOM 1544 O O . ASP A 1 196 ? -20.995 1.976 1.808 1.00 98.75 196 ASP A O 1
ATOM 1548 N N . SER A 1 197 ? -19.211 2.782 0.712 1.00 98.50 197 SER A N 1
ATOM 1549 C CA . SER A 1 197 ? -19.419 4.207 1.010 1.00 98.50 197 SER A CA 1
ATOM 1550 C C . SER A 1 197 ? -19.527 4.571 2.498 1.00 98.50 197 SER A C 1
ATOM 1552 O O . SER A 1 197 ? -19.953 5.687 2.796 1.00 98.50 197 SER A O 1
ATOM 1554 N N . ALA A 1 198 ? -19.124 3.686 3.422 1.00 98.56 198 ALA A N 1
ATOM 1555 C CA . ALA A 1 198 ? -19.348 3.865 4.859 1.00 98.56 198 ALA A CA 1
ATOM 1556 C C . ALA A 1 198 ? -18.823 5.196 5.415 1.00 98.56 198 ALA A C 1
ATOM 1558 O O . ALA A 1 198 ? -19.420 5.707 6.346 1.00 98.56 198 ALA A O 1
ATOM 1559 N N . PHE A 1 199 ? -17.768 5.778 4.842 1.00 98.69 199 PHE A N 1
ATOM 1560 C CA . PHE A 1 199 ? -17.191 7.078 5.210 1.00 98.69 199 PHE A CA 1
ATOM 1561 C C . PHE A 1 199 ? -16.957 7.979 3.988 1.00 98.69 199 PHE A C 1
ATOM 1563 O O . PHE A 1 199 ? -16.116 8.883 4.004 1.00 98.69 199 PHE A O 1
ATOM 1570 N N . ARG A 1 200 ? -17.702 7.753 2.899 1.00 98.62 200 ARG A N 1
ATOM 1571 C CA . ARG A 1 200 ? -17.604 8.592 1.704 1.00 98.62 200 ARG A CA 1
ATOM 1572 C C . ARG A 1 200 ? -18.008 10.024 2.051 1.00 98.62 200 ARG A C 1
ATOM 1574 O O . ARG A 1 200 ? -19.049 10.225 2.680 1.00 98.62 200 ARG A O 1
ATOM 1581 N N . TYR A 1 201 ? -17.232 11.005 1.592 1.00 98.31 201 TYR A N 1
ATOM 1582 C CA . TYR A 1 201 ? -17.435 12.430 1.891 1.00 98.31 201 TYR A CA 1
ATOM 1583 C C . TYR A 1 201 ? -17.259 12.830 3.364 1.00 98.31 201 TYR A C 1
ATOM 1585 O O . TYR A 1 201 ? -17.678 13.922 3.753 1.00 98.31 201 TYR A O 1
ATOM 1593 N N . ALA A 1 202 ? -16.638 11.988 4.196 1.00 98.19 202 ALA A N 1
ATOM 1594 C CA . ALA A 1 202 ? -16.255 12.360 5.557 1.00 98.19 202 ALA A CA 1
ATOM 1595 C C . ALA A 1 202 ? -15.057 13.334 5.518 1.00 98.19 202 ALA A C 1
ATOM 1597 O O . ALA A 1 202 ? -13.909 12.960 5.740 1.00 98.19 202 ALA A O 1
ATOM 1598 N N . ASN A 1 203 ? -15.312 14.595 5.161 1.00 96.56 203 ASN A N 1
ATOM 1599 C CA . ASN A 1 203 ? -14.275 15.605 4.900 1.00 96.56 203 ASN A CA 1
ATOM 1600 C C . ASN A 1 203 ? -13.424 15.953 6.132 1.00 96.56 203 ASN A C 1
ATOM 1602 O O . ASN A 1 203 ? -12.333 16.494 5.988 1.00 96.56 203 ASN A O 1
ATOM 1606 N N . THR A 1 204 ? -13.930 15.667 7.330 1.00 98.06 204 THR A N 1
ATOM 1607 C CA . THR A 1 204 ? -13.271 15.941 8.612 1.00 98.06 204 THR A CA 1
ATOM 1608 C C . THR A 1 204 ? -12.488 14.744 9.138 1.00 98.06 204 THR A C 1
ATOM 1610 O O . THR A 1 204 ? -11.696 14.906 10.059 1.00 98.06 204 THR A O 1
ATOM 1613 N N . LEU A 1 205 ? -12.704 13.554 8.567 1.00 98.62 205 LEU A N 1
ATOM 1614 C CA . LEU A 1 205 ? -12.074 12.316 9.008 1.00 98.62 205 LEU A CA 1
ATOM 1615 C C . LEU A 1 205 ? -10.588 12.379 8.688 1.00 98.62 205 LEU A C 1
ATOM 1617 O O . LEU A 1 205 ? -10.231 12.470 7.524 1.00 98.62 205 LEU A O 1
ATOM 1621 N N . THR A 1 206 ? -9.734 12.298 9.701 1.00 98.38 206 THR A N 1
ATOM 1622 C CA . THR A 1 206 ? -8.275 12.381 9.552 1.00 98.38 206 THR A CA 1
ATOM 1623 C C . THR A 1 206 ? -7.598 11.027 9.711 1.00 98.38 206 THR A C 1
ATOM 1625 O O . THR A 1 206 ? -6.648 10.739 8.986 1.00 98.38 206 THR A O 1
ATOM 1628 N N . SER A 1 207 ? -8.094 10.168 10.607 1.00 98.31 207 SER A N 1
ATOM 1629 C CA . SER A 1 207 ? -7.468 8.876 10.901 1.00 98.31 207 SER A CA 1
ATOM 1630 C C . SER A 1 207 ? -8.473 7.742 11.068 1.00 98.31 207 SER A C 1
ATOM 1632 O O . SER A 1 207 ? -9.559 7.926 11.623 1.00 98.31 207 SER A O 1
ATOM 1634 N N . VAL A 1 208 ? -8.088 6.558 10.587 1.00 98.81 208 VAL A N 1
ATOM 1635 C CA . VAL A 1 208 ? -8.836 5.308 10.765 1.00 98.81 208 VAL A CA 1
ATOM 1636 C C . VAL A 1 208 ? -7.885 4.208 11.229 1.00 98.81 208 VAL A C 1
ATOM 1638 O O . VAL A 1 208 ? -6.873 3.959 10.577 1.00 98.81 208 VAL A O 1
ATOM 1641 N N . SER A 1 209 ? -8.238 3.519 12.313 1.00 98.06 209 SER A N 1
ATOM 1642 C CA . SER A 1 209 ? -7.571 2.291 12.752 1.00 98.06 209 SER A CA 1
ATOM 1643 C C . SER A 1 209 ? -8.441 1.076 12.445 1.00 98.06 209 SER A C 1
ATOM 1645 O O . SER A 1 209 ? -9.602 1.025 12.855 1.00 98.06 209 SER A O 1
ATOM 1647 N N . ILE A 1 210 ? -7.890 0.123 11.692 1.00 98.00 210 ILE A N 1
ATOM 1648 C CA . ILE A 1 210 ? -8.569 -1.082 11.208 1.00 98.00 210 ILE A CA 1
ATOM 1649 C C . ILE A 1 210 ? -7.960 -2.313 11.908 1.00 98.00 210 ILE A C 1
ATOM 1651 O O . ILE A 1 210 ? -6.768 -2.576 11.725 1.00 98.00 210 ILE A O 1
ATOM 1655 N N . PRO A 1 211 ? -8.741 -3.087 12.685 1.00 96.38 211 PRO A N 1
ATOM 1656 C CA . PRO A 1 211 ? -8.243 -4.222 13.454 1.00 96.38 211 PRO A CA 1
ATOM 1657 C C . PRO A 1 211 ? -7.964 -5.447 12.579 1.00 96.38 211 PRO A C 1
ATOM 1659 O O . PRO A 1 211 ? -8.287 -5.489 11.389 1.00 96.38 211 PRO A O 1
ATOM 1662 N N . ASN A 1 212 ? -7.389 -6.484 13.195 1.00 94.19 212 ASN A N 1
ATOM 1663 C CA . ASN A 1 212 ? -7.032 -7.723 12.502 1.00 94.19 212 ASN A CA 1
ATOM 1664 C C . ASN A 1 212 ? -8.250 -8.472 11.936 1.00 94.19 212 ASN A C 1
ATOM 1666 O O . ASN A 1 212 ? -8.113 -9.164 10.933 1.00 94.19 212 ASN A O 1
ATOM 1670 N N . SER A 1 213 ? -9.423 -8.337 12.559 1.00 96.19 213 SER A N 1
ATOM 1671 C CA . SER A 1 213 ? -10.650 -9.064 12.207 1.00 96.19 213 SER A CA 1
ATOM 1672 C C . SER A 1 213 ? -11.304 -8.622 10.895 1.00 96.19 213 SER A C 1
ATOM 1674 O O . SER A 1 213 ? -12.109 -9.369 10.332 1.00 96.19 213 SER A O 1
ATOM 1676 N N . VAL A 1 214 ? -10.961 -7.439 10.374 1.00 98.44 214 VAL A N 1
ATOM 1677 C CA . VAL A 1 214 ? -11.535 -6.924 9.127 1.00 98.44 214 VAL A CA 1
ATOM 1678 C C . VAL A 1 214 ? -10.941 -7.657 7.928 1.00 98.44 214 VAL A C 1
ATOM 1680 O O . VAL A 1 214 ? -9.744 -7.597 7.661 1.00 98.44 214 VAL A O 1
ATOM 1683 N N . THR A 1 215 ? -11.813 -8.298 7.153 1.00 97.62 215 THR A N 1
ATOM 1684 C CA . THR A 1 215 ? -11.438 -9.117 5.989 1.00 97.62 215 THR A CA 1
ATOM 1685 C C . THR A 1 215 ? -11.613 -8.401 4.651 1.00 97.62 215 THR A C 1
ATOM 1687 O O . THR A 1 215 ? -11.036 -8.824 3.646 1.00 97.62 215 THR A O 1
ATOM 1690 N N . SER A 1 216 ? -12.402 -7.321 4.611 1.00 98.00 216 SER A N 1
ATOM 1691 C CA . SER A 1 216 ? -12.704 -6.566 3.387 1.00 98.00 216 SER A CA 1
ATOM 1692 C C . SER A 1 216 ? -13.065 -5.102 3.652 1.00 98.00 216 SER A C 1
ATOM 1694 O O . SER A 1 216 ? -13.735 -4.771 4.635 1.00 98.00 216 SER A O 1
ATOM 1696 N N . ILE A 1 217 ? -12.650 -4.236 2.722 1.00 98.69 217 ILE A N 1
ATOM 1697 C CA . ILE A 1 217 ? -13.064 -2.830 2.624 1.00 98.69 217 ILE A CA 1
ATOM 1698 C C . ILE A 1 217 ? -13.894 -2.663 1.350 1.00 98.69 217 ILE A C 1
ATOM 1700 O O . ILE A 1 217 ? -13.445 -3.015 0.260 1.00 98.69 217 ILE A O 1
ATOM 1704 N N . GLY A 1 218 ? -15.101 -2.124 1.486 1.00 98.56 218 GLY A N 1
ATOM 1705 C CA . GLY A 1 218 ? -16.057 -1.933 0.403 1.00 98.56 218 GLY A CA 1
ATOM 1706 C C . GLY A 1 218 ? -15.665 -0.873 -0.631 1.00 98.56 218 GLY A C 1
ATOM 1707 O O . GLY A 1 218 ? -14.624 -0.213 -0.586 1.00 98.56 218 GLY A O 1
ATOM 1708 N N . LYS A 1 219 ? -16.537 -0.704 -1.623 1.00 98.75 219 LYS A N 1
ATOM 1709 C CA . LYS A 1 219 ? -16.387 0.290 -2.688 1.00 98.75 219 LYS A CA 1
ATOM 1710 C C . LYS A 1 219 ? -16.624 1.689 -2.140 1.00 98.75 219 LYS A C 1
ATOM 1712 O O . LYS A 1 219 ? -17.569 1.917 -1.389 1.00 98.75 219 LYS A O 1
ATOM 1717 N N . PHE A 1 220 ? -15.821 2.652 -2.583 1.00 98.75 220 PHE A N 1
ATOM 1718 C CA . PHE A 1 220 ? -15.932 4.064 -2.193 1.00 98.75 220 PHE A CA 1
ATOM 1719 C C . PHE A 1 220 ? -15.869 4.336 -0.679 1.00 98.75 220 PHE A C 1
ATOM 1721 O O . PHE A 1 220 ? -16.229 5.437 -0.268 1.00 98.75 220 PHE A O 1
ATOM 1728 N N . THR A 1 221 ? -15.450 3.374 0.153 1.00 98.69 221 THR A N 1
ATOM 1729 C CA . THR A 1 221 ? -15.583 3.448 1.616 1.00 98.69 221 THR A CA 1
ATOM 1730 C C . THR A 1 221 ? -15.038 4.743 2.208 1.00 98.69 221 THR A C 1
ATOM 1732 O O . THR A 1 221 ? -15.742 5.359 2.994 1.00 98.69 221 THR A O 1
ATOM 1735 N N . PHE A 1 222 ? -13.864 5.203 1.784 1.00 98.81 222 PHE A N 1
ATOM 1736 C CA . PHE A 1 222 ? -13.236 6.457 2.215 1.00 98.81 222 PHE A CA 1
ATOM 1737 C C . PHE A 1 222 ? -13.091 7.465 1.067 1.00 98.81 222 PHE A C 1
ATOM 1739 O O . PHE A 1 222 ? -12.299 8.405 1.162 1.00 98.81 222 PHE A O 1
ATOM 1746 N N . ALA A 1 223 ? -13.825 7.285 -0.035 1.00 98.75 223 ALA A N 1
ATOM 1747 C CA . ALA A 1 223 ? -13.690 8.160 -1.192 1.00 98.75 223 ALA A CA 1
ATOM 1748 C C . ALA A 1 223 ? -14.081 9.603 -0.849 1.00 98.75 223 ALA A C 1
ATOM 1750 O O . ALA A 1 223 ? -15.098 9.846 -0.194 1.00 98.75 223 ALA A O 1
ATOM 1751 N N . GLU A 1 224 ? -13.297 10.554 -1.354 1.00 98.50 224 GLU A N 1
ATOM 1752 C CA . GLU A 1 224 ? -13.523 11.993 -1.200 1.00 98.50 224 GLU A CA 1
ATOM 1753 C C . GLU A 1 224 ? -13.598 12.407 0.288 1.00 98.50 224 GLU A C 1
ATOM 1755 O O . GLU A 1 224 ? -14.385 13.274 0.655 1.00 98.50 224 GLU A O 1
ATOM 1760 N N . SER A 1 225 ? -12.821 11.746 1.157 1.00 98.50 225 SER A N 1
ATOM 1761 C CA . SER A 1 225 ? -12.712 12.055 2.591 1.00 98.50 225 SER A CA 1
ATOM 1762 C C . SER A 1 225 ? -11.445 12.856 2.917 1.00 98.50 225 SER A C 1
ATOM 1764 O O . SER A 1 225 ? -10.509 12.932 2.117 1.00 98.50 225 SER A O 1
ATOM 1766 N N . GLY A 1 226 ? -11.393 13.430 4.123 1.00 98.06 226 GLY A N 1
ATOM 1767 C CA . GLY A 1 226 ? -10.220 14.146 4.639 1.00 98.06 226 GLY A CA 1
ATOM 1768 C C . GLY A 1 226 ? -9.065 13.243 5.085 1.00 98.06 226 GLY A C 1
ATOM 1769 O O . GLY A 1 226 ? -8.105 13.744 5.664 1.00 98.06 226 GLY A O 1
ATOM 1770 N N . LEU A 1 227 ? -9.169 11.928 4.859 1.00 98.75 227 LEU A N 1
ATOM 1771 C CA . LEU A 1 227 ? -8.349 10.908 5.507 1.00 98.75 227 LEU A CA 1
ATOM 1772 C C . LEU A 1 227 ? -6.867 11.095 5.186 1.00 98.75 227 LEU A C 1
ATOM 1774 O O . LEU A 1 227 ? -6.494 11.050 4.015 1.00 98.75 227 LEU A O 1
ATOM 1778 N N . THR A 1 228 ? -6.040 11.276 6.218 1.00 98.00 228 THR A N 1
ATOM 1779 C CA . THR A 1 228 ? -4.586 11.476 6.106 1.00 98.00 228 THR A CA 1
ATOM 1780 C C . THR A 1 228 ? -3.779 10.265 6.565 1.00 98.00 228 THR A C 1
ATOM 1782 O O . THR A 1 228 ? -2.653 10.091 6.099 1.00 98.00 228 THR A O 1
ATOM 1785 N N . SER A 1 229 ? -4.351 9.412 7.424 1.00 95.06 229 SER A N 1
ATOM 1786 C CA . SER A 1 229 ? -3.698 8.207 7.941 1.00 95.06 229 SER A CA 1
ATOM 1787 C C . SER A 1 229 ? -4.659 7.025 8.074 1.00 95.06 229 SER A C 1
ATOM 1789 O O . SER A 1 229 ? -5.793 7.170 8.533 1.00 95.06 229 SER A O 1
ATOM 1791 N N . VAL A 1 230 ? -4.176 5.839 7.707 1.00 97.88 230 VAL A N 1
ATOM 1792 C CA . VAL A 1 230 ? -4.828 4.554 7.977 1.00 97.88 230 VAL A CA 1
ATOM 1793 C C . VAL A 1 230 ? -3.807 3.634 8.617 1.00 97.88 230 VAL A C 1
ATOM 1795 O O . VAL A 1 230 ? -2.710 3.465 8.088 1.00 97.88 230 VAL A O 1
ATOM 1798 N N . THR A 1 231 ? -4.185 3.010 9.726 1.00 91.88 231 THR A N 1
ATOM 1799 C CA . THR A 1 231 ? -3.385 1.973 10.377 1.00 91.88 231 THR A CA 1
ATOM 1800 C C . THR A 1 231 ? -4.118 0.646 10.320 1.00 91.88 231 THR A C 1
ATOM 1802 O O . THR A 1 231 ? -5.319 0.578 10.578 1.00 91.88 231 THR A O 1
ATOM 1805 N N . PHE A 1 232 ? -3.384 -0.415 10.005 1.00 92.00 232 PHE A N 1
ATOM 1806 C CA . PHE A 1 232 ? -3.883 -1.784 10.042 1.00 92.00 232 PHE A CA 1
ATOM 1807 C C . PHE A 1 232 ? -3.274 -2.509 11.237 1.00 92.00 232 PHE A C 1
ATOM 1809 O O . PHE A 1 232 ? -2.124 -2.256 11.601 1.00 92.00 232 PHE A O 1
ATOM 1816 N N . GLY A 1 233 ? -4.032 -3.421 11.839 1.00 82.25 233 GLY A N 1
ATOM 1817 C CA . GLY A 1 233 ? -3.496 -4.327 12.845 1.00 82.25 233 GLY A CA 1
ATOM 1818 C C . GLY A 1 233 ? -2.326 -5.160 12.299 1.00 82.25 233 GLY A C 1
ATOM 1819 O O . GLY A 1 233 ? -2.259 -5.471 11.107 1.00 82.25 233 GLY A O 1
ATOM 1820 N N . THR A 1 234 ? -1.397 -5.525 13.184 1.00 82.62 234 THR A N 1
ATOM 1821 C CA . THR A 1 234 ? -0.125 -6.186 12.834 1.00 82.62 234 THR A CA 1
ATOM 1822 C C . THR A 1 234 ? -0.289 -7.538 12.141 1.00 82.62 234 THR A C 1
ATOM 1824 O O . THR A 1 234 ? 0.605 -7.951 11.413 1.00 82.62 234 THR A O 1
ATOM 1827 N N . ASN A 1 235 ? -1.432 -8.206 12.327 1.00 87.75 235 ASN A N 1
ATOM 1828 C CA . ASN A 1 235 ? -1.773 -9.496 11.723 1.00 87.75 235 ASN A CA 1
ATOM 1829 C C . ASN A 1 235 ? -3.083 -9.387 10.931 1.00 87.75 235 ASN A C 1
ATOM 1831 O O . ASN A 1 235 ? -3.993 -10.208 11.090 1.00 87.75 235 ASN A O 1
ATOM 1835 N N . SER A 1 236 ? -3.212 -8.327 10.130 1.00 90.38 236 SER A N 1
ATOM 1836 C CA . SER A 1 236 ? -4.423 -8.049 9.359 1.00 90.38 236 SER A CA 1
ATOM 1837 C C . SER A 1 236 ? -4.871 -9.251 8.524 1.00 90.38 236 SER A C 1
ATOM 1839 O O . SER A 1 236 ? -4.069 -9.870 7.823 1.00 90.38 236 SER A O 1
ATOM 1841 N N . GLN A 1 237 ? -6.169 -9.552 8.558 1.00 93.25 237 GLN A N 1
ATOM 1842 C CA . GLN A 1 237 ? -6.807 -10.567 7.712 1.00 93.25 237 GLN A CA 1
ATOM 1843 C C . GLN A 1 237 ? -7.444 -9.954 6.448 1.00 93.25 237 GLN A C 1
ATOM 1845 O O . GLN A 1 237 ? -8.298 -10.575 5.812 1.00 93.25 237 GLN A O 1
ATOM 1850 N N . LEU A 1 238 ? -7.072 -8.719 6.092 1.00 97.31 238 LEU A N 1
ATOM 1851 C CA . LEU A 1 238 ? -7.656 -7.980 4.979 1.00 97.31 238 LEU A CA 1
ATOM 1852 C C . LEU A 1 238 ? -7.271 -8.604 3.635 1.00 97.31 238 LEU A C 1
ATOM 1854 O O . LEU A 1 238 ? -6.138 -8.498 3.189 1.00 97.31 238 LEU A O 1
ATOM 1858 N N . THR A 1 239 ? -8.245 -9.182 2.938 1.00 94.69 239 THR A N 1
ATOM 1859 C CA . THR A 1 239 ? -8.006 -9.877 1.661 1.00 94.69 239 THR A CA 1
ATOM 1860 C C . THR A 1 239 ? -8.188 -8.985 0.435 1.00 94.69 239 THR A C 1
ATOM 1862 O O . THR A 1 239 ? -7.580 -9.235 -0.609 1.00 94.69 239 THR A O 1
ATOM 1865 N N . SER A 1 240 ? -9.042 -7.959 0.533 1.00 90.81 240 SER A N 1
ATOM 1866 C CA . SER A 1 240 ? -9.459 -7.136 -0.608 1.00 90.81 240 SER A CA 1
ATOM 1867 C C . SER A 1 240 ? -9.771 -5.686 -0.232 1.00 90.81 240 SER A C 1
ATOM 1869 O O . SER A 1 240 ? -10.401 -5.401 0.792 1.00 90.81 240 SER A O 1
ATOM 1871 N N . ILE A 1 241 ? -9.362 -4.768 -1.113 1.00 97.56 241 ILE A N 1
ATOM 1872 C CA . ILE A 1 241 ? -9.692 -3.340 -1.048 1.00 97.56 241 ILE A CA 1
ATOM 1873 C C . ILE A 1 241 ? -10.566 -2.988 -2.253 1.00 97.56 241 ILE A C 1
ATOM 1875 O O . ILE A 1 241 ? -10.126 -3.053 -3.405 1.00 97.56 241 ILE A O 1
ATOM 1879 N N . GLY A 1 242 ? -11.815 -2.617 -1.980 1.00 96.69 242 GLY A N 1
ATOM 1880 C CA . GLY A 1 242 ? -12.836 -2.360 -2.984 1.00 96.69 242 GLY A CA 1
ATOM 1881 C C . GLY A 1 242 ? -12.534 -1.179 -3.908 1.00 96.69 242 GLY A C 1
ATOM 1882 O O . GLY A 1 242 ? -11.741 -0.283 -3.618 1.00 96.69 242 GLY A O 1
ATOM 1883 N N . ASN A 1 243 ? -13.224 -1.161 -5.050 1.00 98.69 243 ASN A N 1
ATOM 1884 C CA . ASN A 1 243 ? -13.056 -0.122 -6.065 1.00 98.69 243 ASN A CA 1
ATOM 1885 C C . ASN A 1 243 ? -13.264 1.279 -5.479 1.00 98.69 243 ASN A C 1
ATOM 1887 O O . ASN A 1 243 ? -14.254 1.542 -4.794 1.00 98.69 243 ASN A O 1
ATOM 1891 N N . SER A 1 244 ? -12.365 2.200 -5.824 1.00 98.75 244 SER A N 1
ATOM 1892 C CA . SER A 1 244 ? -12.394 3.594 -5.377 1.00 98.75 244 SER A CA 1
ATOM 1893 C C . SER A 1 244 ? -12.367 3.778 -3.857 1.00 98.75 244 SER A C 1
ATOM 1895 O O . SER A 1 244 ? -12.711 4.865 -3.406 1.00 98.75 244 SER A O 1
ATOM 1897 N N . ALA A 1 245 ? -11.990 2.767 -3.060 1.00 98.75 245 ALA A N 1
ATOM 1898 C CA . ALA A 1 245 ? -12.081 2.837 -1.600 1.00 98.75 245 ALA A CA 1
ATOM 1899 C C . ALA A 1 245 ? -11.367 4.058 -1.001 1.00 98.75 245 ALA A C 1
ATOM 1901 O O . ALA A 1 245 ? -11.896 4.638 -0.064 1.00 98.75 245 ALA A O 1
ATOM 1902 N N . PHE A 1 246 ? -10.242 4.493 -1.572 1.00 98.81 246 PHE A N 1
ATOM 1903 C CA . PHE A 1 246 ? -9.446 5.631 -1.099 1.00 98.81 246 PHE A CA 1
ATOM 1904 C C . PHE A 1 246 ? -9.351 6.775 -2.122 1.00 98.81 246 PHE A C 1
ATOM 1906 O O . PHE A 1 246 ? -8.472 7.626 -2.010 1.00 98.81 246 PHE A O 1
ATOM 1913 N N . LYS A 1 247 ? -10.238 6.823 -3.124 1.00 98.81 247 LYS A N 1
ATOM 1914 C CA . LYS A 1 247 ? -10.195 7.823 -4.203 1.00 98.81 247 LYS A CA 1
ATOM 1915 C C . LYS A 1 247 ? -10.292 9.251 -3.638 1.00 98.81 247 LYS A C 1
ATOM 1917 O O . LYS A 1 247 ? -11.216 9.526 -2.882 1.00 98.81 247 LYS A O 1
ATOM 1922 N N . ILE A 1 248 ? -9.428 10.177 -4.066 1.00 98.62 248 ILE A N 1
ATOM 1923 C CA . ILE A 1 248 ? -9.409 11.594 -3.625 1.00 98.62 248 ILE A CA 1
ATOM 1924 C C . ILE A 1 248 ? -9.306 11.714 -2.085 1.00 98.62 248 ILE A C 1
ATOM 1926 O O . ILE A 1 248 ? -9.943 12.556 -1.459 1.00 98.62 248 ILE A O 1
ATOM 1930 N N . THR A 1 249 ? -8.516 10.850 -1.447 1.00 98.69 249 THR A N 1
ATOM 1931 C CA . THR A 1 249 ? -8.145 11.012 -0.029 1.00 98.69 249 THR A CA 1
ATOM 1932 C C . THR A 1 249 ? -6.938 11.940 0.123 1.00 98.69 249 THR A C 1
ATOM 1934 O O . THR A 1 249 ? -6.272 12.286 -0.856 1.00 98.69 249 THR A O 1
ATOM 1937 N N . GLN A 1 250 ? -6.653 12.354 1.359 1.00 98.25 250 GLN A N 1
ATOM 1938 C CA . GLN A 1 2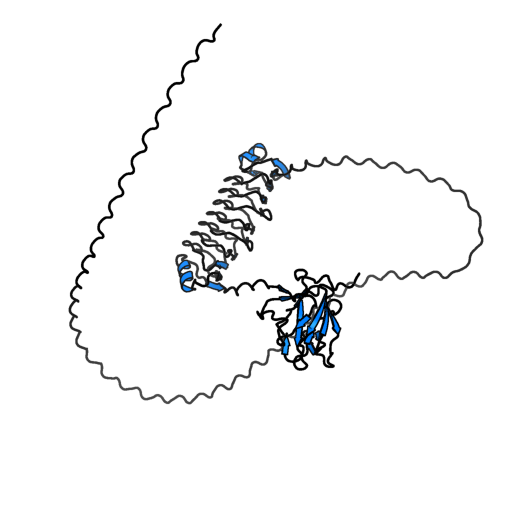50 ? -5.484 13.167 1.717 1.00 98.25 250 GLN A CA 1
ATOM 1939 C C . GLN A 1 250 ? -4.330 12.321 2.283 1.00 98.25 250 GLN A C 1
ATOM 1941 O O . GLN A 1 250 ? -3.444 12.864 2.944 1.00 98.25 250 GLN A O 1
ATOM 1946 N N . LEU A 1 251 ? -4.342 11.004 2.042 1.00 98.31 251 LEU A N 1
ATOM 1947 C CA . LEU A 1 251 ? -3.324 10.080 2.535 1.00 98.31 251 LEU A CA 1
ATOM 1948 C C . LEU A 1 251 ? -1.943 10.531 2.067 1.00 98.31 251 LEU A C 1
ATOM 1950 O O . LEU A 1 251 ? -1.748 10.760 0.875 1.00 98.31 251 LEU A O 1
ATOM 1954 N N . ALA A 1 252 ? -1.000 10.634 3.003 1.00 92.56 252 ALA A N 1
ATOM 1955 C CA . ALA A 1 252 ? 0.407 10.861 2.682 1.00 92.56 252 ALA A CA 1
ATOM 1956 C C . ALA A 1 252 ? 1.109 9.541 2.339 1.00 92.56 252 ALA A C 1
ATOM 1958 O O . ALA A 1 252 ? 1.876 9.461 1.381 1.00 92.56 252 ALA A O 1
ATOM 1959 N N . SER A 1 253 ? 0.799 8.488 3.092 1.00 95.19 253 SER A N 1
ATOM 1960 C CA . SER A 1 253 ? 1.316 7.146 2.871 1.00 95.19 253 SER A CA 1
ATOM 1961 C C . SER A 1 253 ? 0.282 6.081 3.219 1.00 95.19 253 SER A C 1
ATOM 1963 O O . SER A 1 253 ? -0.698 6.348 3.920 1.00 95.19 253 SER A O 1
ATOM 1965 N N . ILE A 1 254 ? 0.498 4.866 2.719 1.00 96.31 254 ILE A N 1
ATOM 1966 C CA . ILE A 1 254 ? -0.250 3.684 3.141 1.00 96.31 254 ILE A CA 1
ATOM 1967 C C . ILE A 1 254 ? 0.635 2.437 3.080 1.00 96.31 254 ILE A C 1
ATOM 1969 O O . ILE A 1 254 ? 1.321 2.204 2.086 1.00 96.31 254 ILE A O 1
ATOM 1973 N N . ALA A 1 255 ? 0.592 1.631 4.140 1.00 93.00 255 ALA A N 1
ATOM 1974 C CA . ALA A 1 255 ? 1.170 0.293 4.164 1.00 93.00 255 ALA A CA 1
ATOM 1975 C C . ALA A 1 255 ? 0.062 -0.724 3.883 1.00 93.00 255 ALA A C 1
ATOM 1977 O O . ALA A 1 255 ? -0.884 -0.844 4.660 1.00 93.00 255 ALA A O 1
ATOM 1978 N N . ILE A 1 256 ? 0.148 -1.419 2.753 1.00 97.25 256 ILE A N 1
ATOM 1979 C CA . ILE A 1 256 ? -0.814 -2.447 2.361 1.00 97.25 256 ILE A CA 1
ATOM 1980 C C . ILE A 1 256 ? -0.462 -3.746 3.104 1.00 97.25 256 ILE A C 1
ATOM 1982 O O . ILE A 1 256 ? 0.670 -4.215 2.961 1.00 97.25 256 ILE A O 1
ATOM 1986 N N . PRO A 1 257 ? -1.386 -4.338 3.888 1.00 94.19 257 PRO A N 1
ATOM 1987 C CA . PRO A 1 257 ? -1.101 -5.567 4.623 1.00 94.19 257 PRO A CA 1
ATOM 1988 C C . PRO A 1 257 ? -0.735 -6.753 3.725 1.00 94.19 257 PRO A C 1
ATOM 1990 O O . PRO A 1 257 ? -1.246 -6.873 2.610 1.00 94.19 257 PRO A O 1
ATOM 1993 N N . ASP A 1 258 ? 0.080 -7.673 4.251 1.00 90.81 258 ASP A N 1
ATOM 1994 C CA . ASP A 1 258 ? 0.575 -8.842 3.508 1.00 90.81 258 ASP A CA 1
ATOM 1995 C C . ASP A 1 258 ? -0.543 -9.743 2.966 1.00 90.81 258 ASP A C 1
ATOM 1997 O O . ASP A 1 258 ? -0.391 -10.347 1.909 1.00 90.81 258 ASP A O 1
ATOM 2001 N N . SER A 1 259 ? -1.684 -9.801 3.655 1.00 94.38 259 SER A N 1
ATOM 2002 C CA . SER A 1 259 ? -2.852 -10.610 3.286 1.00 94.38 259 SER A CA 1
ATOM 2003 C C . SER A 1 259 ? -3.669 -10.058 2.112 1.00 94.38 259 SER A C 1
ATOM 2005 O O . SER A 1 259 ? -4.539 -10.761 1.589 1.00 94.38 259 SER A O 1
ATOM 2007 N N . VAL A 1 260 ? -3.410 -8.824 1.662 1.00 97.94 260 VAL A N 1
ATOM 2008 C CA . VAL A 1 260 ? -4.159 -8.218 0.556 1.00 97.94 260 VAL A CA 1
ATOM 2009 C C . VAL A 1 260 ? -3.763 -8.875 -0.760 1.00 97.94 260 VAL A C 1
ATOM 2011 O O . VAL A 1 260 ? -2.621 -8.792 -1.196 1.00 97.94 260 VAL A O 1
ATOM 2014 N N . THR A 1 261 ? -4.743 -9.462 -1.445 1.00 96.56 261 THR A N 1
ATOM 2015 C CA . THR A 1 261 ? -4.535 -10.160 -2.727 1.00 96.56 261 THR A CA 1
ATOM 2016 C C . THR A 1 261 ? -4.792 -9.275 -3.946 1.00 96.56 261 THR A C 1
ATOM 2018 O O . THR A 1 261 ? -4.310 -9.559 -5.045 1.00 96.56 261 THR A O 1
ATOM 2021 N N . SER A 1 262 ? -5.560 -8.194 -3.786 1.00 96.19 262 SER A N 1
ATOM 2022 C CA . SER A 1 262 ? -5.927 -7.301 -4.888 1.00 96.19 262 SER A CA 1
ATOM 2023 C C . SER A 1 262 ? -6.216 -5.869 -4.439 1.00 96.19 262 SER A C 1
ATOM 2025 O O . SER A 1 262 ? -6.853 -5.623 -3.410 1.00 96.19 262 SER A O 1
ATOM 2027 N N . ILE A 1 263 ? -5.790 -4.918 -5.273 1.00 97.81 263 ILE A N 1
ATOM 2028 C CA . ILE A 1 263 ? -6.189 -3.508 -5.210 1.00 97.81 263 ILE A CA 1
ATOM 2029 C C . ILE A 1 263 ? -7.234 -3.260 -6.299 1.00 97.81 263 ILE A C 1
ATOM 2031 O O . ILE A 1 263 ? -6.957 -3.444 -7.483 1.00 97.81 263 ILE A O 1
ATOM 2035 N N . GLY A 1 264 ? -8.433 -2.814 -5.912 1.00 97.50 264 GLY A N 1
ATOM 2036 C CA . GLY A 1 264 ? -9.531 -2.552 -6.846 1.00 97.50 264 GLY A CA 1
ATOM 2037 C C . GLY A 1 264 ? -9.291 -1.421 -7.861 1.00 97.50 264 GLY A C 1
ATOM 2038 O O . GLY A 1 264 ? -8.282 -0.713 -7.868 1.00 97.50 264 GLY A O 1
ATOM 2039 N N . ASN A 1 265 ? -10.276 -1.214 -8.734 1.00 98.69 265 ASN A N 1
ATOM 2040 C CA . ASN A 1 265 ? -10.239 -0.154 -9.740 1.00 98.69 265 ASN A CA 1
ATOM 2041 C C . ASN A 1 265 ? -10.340 1.231 -9.092 1.00 98.69 265 ASN A C 1
ATOM 2043 O O . ASN A 1 265 ? -11.219 1.465 -8.259 1.00 98.69 265 ASN A O 1
ATOM 2047 N N . VAL A 1 266 ? -9.522 2.185 -9.548 1.00 98.75 266 VAL A N 1
ATOM 2048 C CA . VAL A 1 266 ? -9.536 3.592 -9.089 1.00 98.75 266 VAL A CA 1
ATOM 2049 C C . VAL A 1 266 ? -9.296 3.741 -7.574 1.00 98.75 266 VAL A C 1
ATOM 2051 O O . VAL A 1 266 ? -9.624 4.773 -6.998 1.00 98.75 266 VAL A O 1
ATOM 2054 N N . THR A 1 267 ? -8.760 2.721 -6.893 1.00 98.69 267 THR A N 1
ATOM 2055 C CA . THR A 1 267 ? -8.682 2.680 -5.421 1.00 98.69 267 THR A CA 1
ATOM 2056 C C . THR A 1 267 ? -7.972 3.884 -4.814 1.00 98.69 267 THR A C 1
ATOM 2058 O O . THR A 1 267 ? -8.516 4.467 -3.887 1.00 98.69 267 THR A O 1
ATOM 2061 N N . PHE A 1 268 ? -6.842 4.303 -5.375 1.00 98.75 268 PHE A N 1
ATOM 2062 C CA . PHE A 1 268 ? -6.066 5.491 -5.002 1.00 98.75 268 PHE A CA 1
ATOM 2063 C C . PHE A 1 268 ? -6.104 6.566 -6.103 1.00 98.75 268 PHE A C 1
ATOM 2065 O O . PHE A 1 268 ? -5.176 7.361 -6.266 1.00 98.75 268 PHE A O 1
ATOM 2072 N N . GLY A 1 269 ? -7.182 6.590 -6.894 1.00 98.56 269 GLY A N 1
ATOM 2073 C CA . GLY A 1 269 ? -7.350 7.562 -7.967 1.00 98.56 269 GLY A CA 1
ATOM 2074 C C . GLY A 1 269 ? -7.398 8.993 -7.426 1.00 98.56 269 GLY A C 1
ATOM 2075 O O . GLY A 1 269 ? -8.171 9.305 -6.519 1.00 98.56 269 GLY A O 1
ATOM 2076 N N . SER A 1 270 ? -6.598 9.873 -8.018 1.00 98.56 270 SER A N 1
ATOM 2077 C CA . SER A 1 270 ? -6.481 11.297 -7.699 1.00 98.56 270 SER A CA 1
ATOM 2078 C C . SER A 1 270 ? -6.047 11.590 -6.255 1.00 98.56 270 SER A C 1
ATOM 2080 O O . SER A 1 270 ? -6.336 12.667 -5.732 1.00 98.56 270 SER A O 1
ATOM 2082 N N . CYS A 1 271 ? -5.335 10.661 -5.607 1.00 98.38 271 CYS A N 1
ATOM 2083 C CA . CYS A 1 271 ? -4.690 10.889 -4.312 1.00 98.38 271 CYS A CA 1
ATOM 2084 C C . CYS A 1 271 ? -3.407 11.715 -4.492 1.00 98.38 271 CYS A C 1
ATOM 2086 O O . CYS A 1 271 ? -2.298 11.189 -4.485 1.00 98.38 271 CYS A O 1
ATOM 2088 N N . SER A 1 272 ? -3.548 13.027 -4.679 1.00 97.38 272 SER A N 1
ATOM 2089 C CA . SER A 1 272 ? -2.429 13.932 -4.993 1.00 97.38 272 SER A CA 1
ATOM 2090 C C . SER A 1 272 ? -1.425 14.135 -3.851 1.00 97.38 272 SER A C 1
ATOM 2092 O O . SER A 1 272 ? -0.335 14.651 -4.092 1.00 97.38 272 SER A O 1
ATOM 2094 N N . LYS A 1 273 ? -1.784 13.745 -2.620 1.00 98.12 273 LYS A N 1
ATOM 2095 C CA . LYS A 1 273 ? -0.916 13.784 -1.432 1.00 98.12 273 LYS A CA 1
ATOM 2096 C C . LYS A 1 273 ? -0.178 12.475 -1.162 1.00 98.12 273 LYS A C 1
ATOM 2098 O O . LYS A 1 273 ? 0.744 12.493 -0.356 1.00 98.12 273 LYS A O 1
ATOM 2103 N N . LEU A 1 274 ? -0.553 11.387 -1.837 1.00 98.19 274 LEU A N 1
ATOM 2104 C CA . LEU A 1 274 ? 0.011 10.063 -1.597 1.00 98.19 274 LEU A CA 1
ATOM 2105 C C . LEU A 1 274 ? 1.410 9.992 -2.197 1.00 98.19 274 LEU A C 1
ATOM 2107 O O . LEU A 1 274 ? 1.546 9.921 -3.415 1.00 98.19 274 LEU A O 1
ATOM 2111 N N . THR A 1 275 ? 2.432 10.031 -1.347 1.00 93.31 275 THR A N 1
ATOM 2112 C CA . THR A 1 275 ? 3.843 9.982 -1.748 1.00 93.31 275 THR A CA 1
ATOM 2113 C C . THR A 1 275 ? 4.451 8.594 -1.609 1.00 93.31 275 THR A C 1
ATOM 2115 O O . THR A 1 275 ? 5.439 8.306 -2.277 1.00 93.31 275 THR A O 1
ATOM 2118 N N . SER A 1 276 ? 3.876 7.730 -0.765 1.00 90.31 276 SER A N 1
ATOM 2119 C CA . SER A 1 276 ? 4.429 6.407 -0.472 1.00 90.31 276 SER A CA 1
ATOM 2120 C C . SER A 1 276 ? 3.348 5.337 -0.347 1.00 90.31 276 SER A C 1
ATOM 2122 O O . SER A 1 276 ? 2.365 5.494 0.377 1.00 90.31 276 SER A O 1
ATOM 2124 N N . VAL A 1 277 ? 3.554 4.222 -1.040 1.00 96.94 277 VAL A N 1
ATOM 2125 C CA . VAL A 1 277 ? 2.768 2.995 -0.901 1.00 96.94 277 VAL A CA 1
ATOM 2126 C C . VAL A 1 277 ? 3.755 1.874 -0.633 1.00 96.94 277 VAL A C 1
ATOM 2128 O O . VAL A 1 277 ? 4.663 1.662 -1.437 1.00 96.94 277 VAL A O 1
ATOM 2131 N N . THR A 1 278 ? 3.603 1.185 0.493 1.00 89.19 278 THR A N 1
ATOM 2132 C CA . THR A 1 278 ? 4.508 0.104 0.892 1.00 89.19 278 THR A CA 1
ATOM 2133 C C . THR A 1 278 ? 3.774 -1.225 0.986 1.00 89.19 278 THR A C 1
ATOM 2135 O O . THR A 1 278 ? 2.577 -1.282 1.275 1.00 89.19 278 THR A O 1
ATOM 2138 N N . PHE A 1 279 ? 4.517 -2.297 0.735 1.00 89.44 279 PHE A N 1
ATOM 2139 C CA . PHE A 1 279 ? 4.075 -3.683 0.829 1.00 89.44 279 PHE A CA 1
ATOM 2140 C C . PHE A 1 279 ? 5.069 -4.411 1.732 1.00 89.44 279 PHE A C 1
ATOM 2142 O O . PHE A 1 279 ? 6.267 -4.118 1.674 1.00 89.44 279 PHE A O 1
ATOM 2149 N N . GLY A 1 280 ? 4.595 -5.311 2.591 1.00 77.62 280 GLY A N 1
ATOM 2150 C CA . GLY A 1 280 ? 5.495 -6.127 3.398 1.00 77.62 280 GLY A CA 1
ATOM 2151 C C . GLY A 1 280 ? 6.195 -7.201 2.564 1.00 77.62 280 GLY A C 1
ATOM 2152 O O . GLY A 1 280 ? 5.837 -7.478 1.416 1.00 77.62 280 GLY A O 1
ATOM 2153 N N . VAL A 1 281 ? 7.225 -7.807 3.153 1.00 77.88 281 VAL A N 1
ATOM 2154 C CA . VAL A 1 281 ? 8.081 -8.801 2.482 1.00 77.88 281 VAL A CA 1
ATOM 2155 C C . VAL A 1 281 ? 7.323 -10.070 2.078 1.00 77.88 281 VAL A C 1
ATOM 2157 O O . VAL A 1 281 ? 7.717 -10.732 1.127 1.00 77.88 281 VAL A O 1
ATOM 2160 N N . ASN A 1 282 ? 6.212 -10.386 2.756 1.00 84.94 282 ASN A N 1
ATOM 2161 C CA . ASN A 1 282 ? 5.374 -11.553 2.464 1.00 84.94 282 ASN A CA 1
ATOM 2162 C C . ASN A 1 282 ? 4.080 -11.172 1.730 1.00 84.94 282 ASN A C 1
ATOM 2164 O O . ASN A 1 282 ? 3.073 -11.877 1.844 1.00 84.94 282 ASN A O 1
ATOM 2168 N N . SER A 1 283 ? 4.073 -10.043 1.014 1.00 90.06 283 SER A N 1
ATOM 2169 C CA 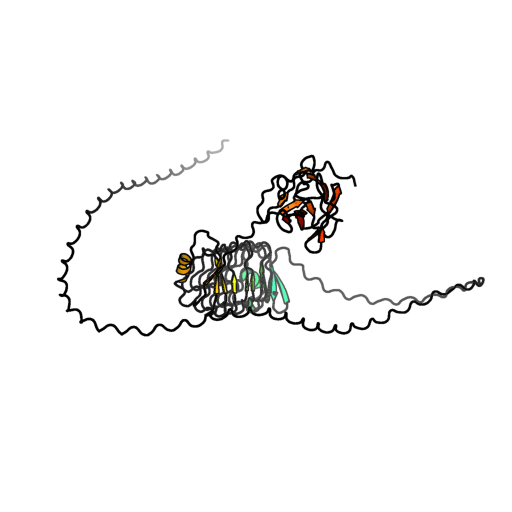. SER A 1 283 ? 2.871 -9.555 0.345 1.00 90.06 283 SER A CA 1
ATOM 2170 C C . SER A 1 283 ? 2.304 -10.571 -0.648 1.00 90.06 283 SER A C 1
ATOM 2172 O O . SER A 1 283 ? 2.998 -11.070 -1.535 1.00 90.06 283 SER A O 1
ATOM 2174 N N . GLN A 1 284 ? 1.003 -10.831 -0.535 1.00 94.81 284 GLN A N 1
ATOM 2175 C CA . GLN A 1 284 ? 0.237 -11.719 -1.412 1.00 94.81 284 GLN A CA 1
ATOM 2176 C C . GLN A 1 284 ? -0.436 -10.973 -2.576 1.00 94.81 284 GLN A C 1
ATOM 2178 O O . GLN A 1 284 ? -1.298 -11.536 -3.259 1.00 94.81 284 GLN A O 1
ATOM 2183 N N . LEU A 1 285 ? -0.078 -9.704 -2.801 1.00 96.88 285 LEU A N 1
ATOM 2184 C CA . LEU A 1 285 ? -0.728 -8.860 -3.797 1.00 96.88 285 LEU A CA 1
ATOM 2185 C C . LEU A 1 285 ? -0.507 -9.401 -5.209 1.00 96.88 285 LEU A C 1
ATOM 2187 O O . LEU A 1 285 ? 0.577 -9.309 -5.769 1.00 96.88 285 LEU A O 1
ATOM 2191 N N . ASN A 1 286 ? -1.584 -9.876 -5.825 1.00 96.12 286 ASN A N 1
ATOM 2192 C CA . ASN A 1 286 ? -1.532 -10.505 -7.136 1.00 96.12 286 ASN A CA 1
ATOM 2193 C C . ASN A 1 286 ? -1.940 -9.558 -8.273 1.00 96.12 286 ASN A C 1
ATOM 2195 O O . ASN A 1 286 ? -1.485 -9.705 -9.405 1.00 96.12 286 ASN A O 1
ATOM 2199 N N . SER A 1 287 ? -2.799 -8.571 -7.992 1.00 96.81 287 SER A N 1
ATOM 2200 C CA . SER A 1 287 ? -3.347 -7.692 -9.032 1.00 96.81 287 SER A CA 1
ATOM 2201 C C . SER A 1 287 ? -3.573 -6.246 -8.590 1.00 96.81 287 SER A C 1
ATOM 2203 O O . SER A 1 287 ? -4.023 -5.964 -7.475 1.00 96.81 287 SER A O 1
ATOM 2205 N N . ILE A 1 288 ? -3.312 -5.323 -9.520 1.00 97.81 288 ILE A N 1
ATOM 2206 C CA . ILE A 1 288 ? -3.657 -3.902 -9.428 1.00 97.81 288 ILE A CA 1
ATOM 2207 C C . ILE A 1 288 ? -4.728 -3.585 -10.471 1.00 97.81 288 ILE A C 1
ATOM 2209 O O . ILE A 1 288 ? -4.545 -3.813 -11.665 1.00 97.81 288 ILE A O 1
ATOM 2213 N N . GLY A 1 289 ? -5.852 -3.032 -10.025 1.00 98.25 289 GLY A N 1
ATOM 2214 C CA . GLY A 1 289 ? -6.997 -2.723 -10.870 1.00 98.25 289 GLY A CA 1
ATOM 2215 C C . GLY A 1 289 ? -6.777 -1.582 -11.867 1.00 98.25 289 GLY A C 1
ATOM 2216 O O . GLY A 1 289 ? -5.827 -0.798 -11.815 1.00 98.25 289 GLY A O 1
ATOM 2217 N N . LYS A 1 290 ? -7.740 -1.447 -12.780 1.00 98.19 290 LYS A N 1
ATOM 2218 C CA . LYS A 1 290 ? -7.798 -0.375 -13.777 1.00 98.19 290 LYS A CA 1
ATOM 2219 C C . LYS A 1 290 ? -7.809 0.995 -13.087 1.00 98.19 290 LYS A C 1
ATOM 2221 O O . LYS A 1 290 ? -8.619 1.212 -12.183 1.00 98.19 290 LYS A O 1
ATOM 2226 N N . ASN A 1 291 ? -6.997 1.945 -13.560 1.00 98.31 291 ASN A N 1
ATOM 2227 C CA . ASN A 1 291 ? -6.902 3.307 -13.002 1.00 98.31 291 ASN A CA 1
ATOM 2228 C C . ASN A 1 291 ? -6.560 3.365 -11.493 1.00 98.31 291 ASN A C 1
ATOM 2230 O O . ASN A 1 291 ? -6.834 4.386 -10.864 1.00 98.31 291 ASN A O 1
ATOM 2234 N N . ALA A 1 292 ? -6.027 2.297 -10.881 1.00 98.56 292 ALA A N 1
ATOM 2235 C CA . ALA A 1 292 ? -5.864 2.206 -9.424 1.00 98.56 292 ALA A CA 1
ATOM 2236 C C . ALA A 1 292 ? -5.131 3.405 -8.800 1.00 98.56 292 ALA A C 1
ATOM 2238 O O . ALA A 1 292 ? -5.557 3.872 -7.752 1.00 98.56 292 ALA A O 1
ATOM 2239 N N . PHE A 1 293 ? -4.116 3.941 -9.471 1.00 98.50 293 PHE A N 1
ATOM 2240 C CA . PHE A 1 293 ? -3.320 5.110 -9.091 1.00 98.50 293 PHE A CA 1
ATOM 2241 C C . PHE A 1 293 ? -3.429 6.242 -10.128 1.00 98.50 293 PHE A C 1
ATOM 2243 O O . PHE A 1 293 ? -2.510 7.042 -10.276 1.00 98.50 293 PHE A O 1
ATOM 2250 N N . PHE A 1 294 ? -4.544 6.327 -10.864 1.00 97.69 294 PHE A N 1
ATOM 2251 C CA . PHE A 1 294 ? -4.774 7.392 -11.847 1.00 97.69 294 PHE A CA 1
ATOM 2252 C C . PHE A 1 294 ? -4.581 8.774 -11.219 1.00 97.69 294 PHE A C 1
ATOM 2254 O O . PHE A 1 294 ? -5.281 9.105 -10.266 1.00 97.69 294 PHE A O 1
ATOM 2261 N N . SER A 1 295 ? -3.713 9.618 -11.781 1.00 97.81 295 SER A N 1
ATOM 2262 C CA . SER A 1 295 ? -3.450 10.970 -11.264 1.00 97.81 295 SER A CA 1
ATOM 2263 C C . SER A 1 295 ? -3.038 10.996 -9.782 1.00 97.81 295 SER A C 1
ATOM 2265 O O . SER A 1 295 ? -3.363 11.942 -9.059 1.00 97.81 295 SER A O 1
ATOM 2267 N N . ALA A 1 296 ? -2.320 9.974 -9.307 1.00 97.88 296 ALA A N 1
ATOM 2268 C CA . ALA A 1 296 ? -1.647 9.988 -8.008 1.00 97.88 296 ALA A CA 1
ATOM 2269 C C . ALA A 1 296 ? -0.382 10.860 -8.097 1.00 97.88 296 ALA A C 1
ATOM 2271 O O . ALA A 1 296 ? 0.746 10.384 -8.050 1.00 97.88 296 ALA A O 1
ATOM 2272 N N . THR A 1 297 ? -0.569 12.169 -8.279 1.00 97.38 297 THR A N 1
ATOM 2273 C CA . THR A 1 297 ? 0.516 13.109 -8.607 1.00 97.38 297 THR A CA 1
ATOM 2274 C C . THR A 1 297 ? 1.543 13.294 -7.489 1.00 97.38 297 THR A C 1
ATOM 2276 O O . THR A 1 297 ? 2.570 13.914 -7.729 1.00 97.38 297 THR A O 1
ATOM 2279 N N . GLY A 1 298 ? 1.271 12.830 -6.268 1.00 96.06 298 GLY A N 1
ATOM 2280 C CA . GLY A 1 298 ? 2.237 12.854 -5.166 1.00 96.06 298 GLY A CA 1
ATOM 2281 C C . GLY A 1 298 ? 3.238 11.699 -5.207 1.00 96.06 298 GLY A C 1
ATOM 2282 O O . GLY A 1 298 ? 4.298 11.808 -4.595 1.00 96.06 298 GLY A O 1
ATOM 2283 N N . LEU A 1 299 ? 2.921 10.615 -5.922 1.00 96.50 299 LEU A N 1
ATOM 2284 C CA . LEU A 1 299 ? 3.695 9.380 -5.904 1.00 96.50 299 LEU A CA 1
ATOM 2285 C C . LEU A 1 299 ? 4.959 9.559 -6.744 1.00 96.50 299 LEU A C 1
ATOM 2287 O O . LEU A 1 299 ? 4.868 9.818 -7.944 1.00 96.50 299 LEU A O 1
ATOM 2291 N N . THR A 1 300 ? 6.124 9.431 -6.111 1.00 91.25 300 THR A N 1
ATOM 2292 C CA . THR A 1 300 ? 7.430 9.613 -6.763 1.00 91.25 300 THR A CA 1
ATOM 2293 C C . THR A 1 300 ? 8.104 8.297 -7.114 1.00 91.25 300 THR A C 1
ATOM 2295 O O . THR A 1 300 ? 8.787 8.212 -8.131 1.00 91.25 300 THR A O 1
ATOM 2298 N N . SER A 1 301 ? 7.889 7.262 -6.308 1.00 92.38 301 SER A N 1
ATOM 2299 C CA . SER A 1 301 ? 8.351 5.910 -6.588 1.00 92.38 301 SER A CA 1
ATOM 2300 C C . SER A 1 301 ? 7.395 4.866 -6.026 1.00 92.38 301 SER A C 1
ATOM 2302 O O . SER A 1 301 ? 6.632 5.134 -5.094 1.00 92.38 301 SER A O 1
ATOM 2304 N N . ILE A 1 302 ? 7.421 3.663 -6.599 1.00 94.69 302 ILE A N 1
ATOM 2305 C CA . ILE A 1 302 ? 6.708 2.510 -6.047 1.00 94.69 302 ILE A CA 1
ATOM 2306 C C . ILE A 1 302 ? 7.445 1.208 -6.364 1.00 94.69 302 ILE A C 1
ATOM 2308 O O . ILE A 1 302 ? 7.840 0.967 -7.503 1.00 94.69 302 ILE A O 1
ATOM 2312 N N . THR A 1 303 ? 7.605 0.358 -5.351 1.00 91.25 303 THR A N 1
ATOM 2313 C CA . THR A 1 303 ? 8.140 -1.000 -5.497 1.00 91.25 303 THR A CA 1
ATOM 2314 C C . THR A 1 303 ? 6.995 -1.980 -5.331 1.00 91.25 303 THR A C 1
ATOM 2316 O O . THR A 1 303 ? 6.427 -2.071 -4.244 1.00 91.25 303 THR A O 1
ATOM 2319 N N . LEU A 1 304 ? 6.624 -2.679 -6.403 1.00 94.81 304 LEU A N 1
ATOM 2320 C CA . LEU A 1 304 ? 5.603 -3.719 -6.340 1.00 94.81 304 LEU A CA 1
ATOM 2321 C C . LEU A 1 304 ? 6.210 -5.034 -5.825 1.00 94.81 304 LEU A C 1
ATOM 2323 O O . LEU A 1 304 ? 7.373 -5.313 -6.121 1.00 94.81 304 LEU A O 1
ATOM 2327 N N . PRO A 1 305 ? 5.448 -5.836 -5.059 1.00 91.25 305 PRO A N 1
ATOM 2328 C CA . PRO A 1 305 ? 5.925 -7.121 -4.562 1.00 91.25 305 PRO A CA 1
ATOM 2329 C C . PRO A 1 305 ? 6.058 -8.146 -5.694 1.00 91.25 305 PRO A C 1
ATOM 2331 O O . PRO A 1 305 ? 5.350 -8.069 -6.697 1.00 91.25 305 PRO A O 1
ATOM 2334 N N . ASP A 1 306 ? 6.909 -9.154 -5.495 1.00 87.69 306 ASP A N 1
ATOM 2335 C CA . ASP A 1 306 ? 7.199 -10.200 -6.494 1.00 87.69 306 ASP A CA 1
ATOM 2336 C C . ASP A 1 306 ? 5.990 -11.066 -6.855 1.00 87.69 306 ASP A C 1
ATOM 2338 O O . ASP A 1 306 ? 5.968 -11.722 -7.893 1.00 87.69 306 ASP A O 1
ATOM 2342 N N . SER A 1 307 ? 4.964 -11.055 -6.004 1.00 91.31 307 SER A N 1
ATOM 2343 C CA . SER A 1 307 ? 3.708 -11.771 -6.206 1.00 91.31 307 SER A CA 1
ATOM 2344 C C . SER A 1 307 ? 2.783 -11.126 -7.245 1.00 91.31 307 SER A C 1
ATOM 2346 O O . SER A 1 307 ? 1.785 -11.751 -7.619 1.00 91.31 307 SER A O 1
ATOM 2348 N N . ILE A 1 308 ? 3.084 -9.913 -7.733 1.00 94.12 308 ILE A N 1
ATOM 2349 C CA . ILE A 1 308 ? 2.222 -9.219 -8.694 1.00 94.12 308 ILE A CA 1
ATOM 2350 C C . ILE A 1 308 ? 2.257 -9.907 -10.064 1.00 94.12 308 ILE A C 1
ATOM 2352 O O . ILE A 1 308 ? 3.296 -10.034 -10.704 1.00 94.12 308 ILE A O 1
ATOM 2356 N N . THR A 1 309 ? 1.087 -10.306 -10.560 1.00 92.88 309 THR A N 1
ATOM 2357 C CA . THR A 1 309 ? 0.938 -10.950 -11.875 1.00 92.88 309 THR A CA 1
ATOM 2358 C C . THR A 1 309 ? 0.281 -10.032 -12.900 1.00 92.88 309 THR A C 1
ATOM 2360 O O . THR A 1 309 ? 0.440 -10.230 -14.105 1.00 92.88 309 THR A O 1
ATOM 2363 N N . SER A 1 310 ? -0.457 -9.005 -12.458 1.00 94.31 310 SER A N 1
ATOM 2364 C CA . SER A 1 310 ? -1.181 -8.109 -13.364 1.00 94.31 310 SER A CA 1
ATOM 2365 C C . SER A 1 310 ? -1.302 -6.664 -12.872 1.00 94.31 310 SER A C 1
ATOM 2367 O O . SER A 1 310 ? -1.646 -6.385 -11.721 1.00 94.31 310 SER A O 1
ATOM 2369 N N . ILE A 1 311 ? -1.086 -5.731 -13.800 1.00 95.56 311 ILE A N 1
ATOM 2370 C CA . ILE A 1 311 ? -1.316 -4.292 -13.647 1.00 95.56 311 ILE A CA 1
ATOM 2371 C C . ILE A 1 311 ? -2.381 -3.876 -14.662 1.00 95.56 311 ILE A C 1
ATOM 2373 O O . ILE A 1 311 ? -2.212 -4.046 -15.866 1.00 95.56 311 ILE A O 1
ATOM 2377 N N . GLY A 1 312 ? -3.498 -3.333 -14.188 1.00 95.81 312 GLY A N 1
ATOM 2378 C CA . GLY A 1 312 ? -4.635 -2.965 -15.023 1.00 95.81 312 GLY A CA 1
ATOM 2379 C C . GLY A 1 312 ? -4.351 -1.817 -15.998 1.00 95.81 312 GLY A C 1
ATOM 2380 O O . GLY A 1 312 ? -3.412 -1.038 -15.843 1.00 95.81 312 GLY A O 1
ATOM 2381 N N . ALA A 1 313 ? -5.219 -1.672 -17.003 1.00 93.75 313 ALA A N 1
ATOM 2382 C CA . ALA A 1 313 ? -5.140 -0.549 -17.937 1.00 93.75 313 ALA A CA 1
ATOM 2383 C C . ALA A 1 313 ? -5.227 0.796 -17.198 1.00 93.75 313 ALA A C 1
ATOM 2385 O O . ALA A 1 313 ? -5.978 0.934 -16.225 1.00 93.75 313 ALA A O 1
ATOM 2386 N N . ASP A 1 314 ? -4.479 1.786 -17.683 1.00 94.50 314 ASP A N 1
ATOM 2387 C CA . ASP A 1 314 ? -4.421 3.135 -17.114 1.00 94.50 314 ASP A CA 1
ATOM 2388 C C . ASP A 1 314 ? -4.005 3.176 -15.617 1.00 94.50 314 ASP A C 1
ATOM 2390 O O . ASP A 1 314 ? -4.260 4.174 -14.946 1.00 94.50 314 ASP A O 1
ATOM 2394 N N . ALA A 1 315 ? -3.432 2.103 -15.043 1.00 96.50 315 ALA A N 1
ATOM 2395 C CA . ALA A 1 315 ? -3.232 1.972 -13.592 1.00 96.50 315 ALA A CA 1
ATOM 2396 C C . ALA A 1 315 ? -2.480 3.147 -12.952 1.00 96.50 315 ALA A C 1
ATOM 2398 O O . ALA A 1 315 ? -2.901 3.592 -11.892 1.00 96.50 315 ALA A O 1
ATOM 2399 N N . PHE A 1 316 ? -1.445 3.677 -13.599 1.00 95.62 316 PHE A N 1
ATOM 2400 C CA . PHE A 1 316 ? -0.638 4.814 -13.144 1.00 95.62 316 PHE A CA 1
ATOM 2401 C C . PHE A 1 316 ? -0.711 6.004 -14.114 1.00 95.62 316 PHE A C 1
ATOM 2403 O O . PHE A 1 316 ? 0.168 6.867 -14.098 1.00 95.62 316 PHE A O 1
ATOM 2410 N N . ILE A 1 317 ? -1.744 6.074 -14.968 1.00 93.31 317 ILE A N 1
ATOM 2411 C CA . ILE A 1 317 ? -1.833 7.148 -15.963 1.00 93.31 317 ILE A CA 1
ATOM 2412 C C . ILE A 1 317 ? -1.883 8.519 -15.270 1.00 93.31 317 ILE A C 1
ATOM 2414 O O . ILE A 1 317 ? -2.590 8.706 -14.275 1.00 93.31 317 ILE A O 1
ATOM 2418 N N . SER A 1 318 ? -1.139 9.490 -15.800 1.00 94.44 318 SER A N 1
ATOM 2419 C CA . SER A 1 318 ? -1.057 10.858 -15.262 1.00 94.44 318 SER A CA 1
ATOM 2420 C C . SER A 1 318 ? -0.490 10.968 -13.837 1.00 94.44 318 SER A C 1
ATOM 2422 O O . SER A 1 318 ? -0.680 11.991 -13.176 1.00 94.44 318 SER A O 1
ATOM 2424 N N . SER A 1 319 ? 0.244 9.963 -13.354 1.00 94.81 319 SER A N 1
ATOM 2425 C CA . SER A 1 319 ? 1.087 10.082 -12.155 1.00 94.81 319 SER A CA 1
ATOM 2426 C C . SER A 1 319 ? 2.377 10.829 -12.501 1.00 94.81 319 SER A C 1
ATOM 2428 O O . SER A 1 319 ? 3.462 10.263 -12.553 1.00 94.81 319 SER A O 1
ATOM 2430 N N . ILE A 1 320 ? 2.232 12.126 -12.781 1.00 93.06 320 ILE A N 1
ATOM 2431 C CA . ILE A 1 320 ? 3.237 12.984 -13.435 1.00 93.06 320 ILE A CA 1
ATOM 2432 C C . ILE A 1 320 ? 4.591 13.100 -12.714 1.00 93.06 320 ILE A C 1
ATOM 2434 O O . ILE A 1 320 ? 5.556 13.528 -13.335 1.00 93.06 320 ILE A O 1
ATOM 2438 N N . ASN A 1 321 ? 4.663 12.751 -11.426 1.00 93.31 321 ASN A N 1
ATOM 2439 C CA . ASN A 1 321 ? 5.892 12.805 -10.627 1.00 93.31 321 ASN A CA 1
ATOM 2440 C C . ASN A 1 321 ? 6.505 11.420 -10.366 1.00 93.31 321 ASN A C 1
ATOM 2442 O O . ASN A 1 321 ? 7.520 11.344 -9.676 1.00 93.31 321 ASN A O 1
ATOM 2446 N N . LEU A 1 322 ? 5.913 10.341 -10.896 1.00 92.75 322 LEU A N 1
ATOM 2447 C CA . LEU A 1 322 ? 6.395 8.975 -10.704 1.00 92.75 322 LEU A CA 1
ATOM 2448 C C . LEU A 1 322 ? 7.711 8.784 -11.461 1.00 92.75 322 LEU A C 1
ATOM 2450 O O . LEU A 1 322 ? 7.699 8.476 -12.645 1.00 92.75 322 LEU A O 1
ATOM 2454 N N . ALA A 1 323 ? 8.837 8.985 -10.786 1.00 88.75 323 ALA A N 1
ATOM 2455 C CA . ALA A 1 323 ? 10.182 8.926 -11.343 1.00 88.75 323 ALA A CA 1
ATOM 2456 C C . ALA A 1 323 ? 10.735 7.497 -11.424 1.00 88.75 323 ALA A C 1
ATOM 2458 O O . ALA A 1 323 ? 11.584 7.214 -12.267 1.00 88.75 323 ALA A O 1
ATOM 2459 N N . SER A 1 324 ? 10.271 6.581 -10.573 1.00 88.44 324 SER A N 1
ATOM 2460 C CA . SER A 1 324 ? 10.678 5.180 -10.665 1.00 88.44 324 SER A CA 1
ATOM 2461 C C . SER A 1 324 ? 9.585 4.193 -10.295 1.00 88.44 324 SER A C 1
ATOM 2463 O O . SER A 1 324 ? 8.740 4.445 -9.437 1.00 88.44 324 SER A O 1
ATOM 2465 N N . ILE A 1 325 ? 9.619 3.032 -10.938 1.00 90.75 325 ILE A N 1
ATOM 2466 C CA . ILE A 1 325 ? 8.769 1.905 -10.577 1.00 90.75 325 ILE A CA 1
ATOM 2467 C C . ILE A 1 325 ? 9.560 0.605 -10.647 1.00 90.75 325 ILE A C 1
ATOM 2469 O O . ILE A 1 325 ? 10.250 0.364 -11.632 1.00 90.75 325 ILE A O 1
ATOM 2473 N N . THR A 1 326 ? 9.434 -0.231 -9.619 1.00 89.00 326 THR A N 1
ATOM 2474 C CA . THR A 1 326 ? 10.021 -1.575 -9.589 1.00 89.00 326 THR A CA 1
ATOM 2475 C C . THR A 1 326 ? 8.925 -2.623 -9.735 1.00 89.00 326 THR A C 1
ATOM 2477 O O . THR A 1 326 ? 7.957 -2.604 -8.973 1.00 89.00 326 THR A O 1
ATOM 2480 N N . ILE A 1 327 ? 9.076 -3.525 -10.704 1.00 89.44 327 ILE A N 1
ATOM 2481 C CA . ILE A 1 327 ? 8.124 -4.599 -11.025 1.00 89.44 327 ILE A CA 1
ATOM 2482 C C . ILE A 1 327 ? 8.858 -5.915 -11.329 1.00 89.44 327 ILE A C 1
ATOM 2484 O O . ILE A 1 327 ? 9.986 -5.862 -11.823 1.00 89.44 327 ILE A O 1
ATOM 2488 N N . PRO A 1 328 ? 8.251 -7.089 -11.080 1.00 86.69 328 PRO A N 1
ATOM 2489 C CA . PRO A 1 328 ? 8.812 -8.361 -11.523 1.00 86.69 328 PRO A CA 1
ATOM 2490 C C . PRO A 1 328 ? 8.662 -8.554 -13.039 1.00 86.69 328 PRO A C 1
ATOM 2492 O O . PRO A 1 328 ? 7.725 -8.049 -13.658 1.00 86.69 328 PRO A O 1
ATOM 2495 N N . ASP A 1 329 ? 9.557 -9.339 -13.629 1.00 80.94 329 ASP A N 1
ATOM 2496 C CA . ASP A 1 329 ? 9.564 -9.721 -15.050 1.00 80.94 329 ASP A CA 1
ATOM 2497 C C . ASP A 1 329 ? 8.357 -10.574 -15.500 1.00 80.94 329 ASP A C 1
ATOM 2499 O O . ASP A 1 329 ? 8.079 -10.697 -16.692 1.00 80.94 329 ASP A O 1
ATOM 2503 N N . SER A 1 330 ? 7.607 -11.145 -14.559 1.00 81.50 330 SER A N 1
ATOM 2504 C CA . SER A 1 330 ? 6.438 -11.990 -14.825 1.00 81.50 330 SER A CA 1
ATOM 2505 C C . SER A 1 330 ? 5.121 -11.213 -14.972 1.00 81.50 330 SER A C 1
ATOM 2507 O O . SER A 1 330 ? 4.085 -11.803 -15.292 1.00 81.50 330 SER A O 1
ATOM 2509 N N . VAL A 1 331 ? 5.129 -9.893 -14.753 1.00 87.50 331 VAL A N 1
ATOM 2510 C CA . VAL A 1 331 ? 3.902 -9.090 -14.689 1.00 87.50 331 VAL A CA 1
ATOM 2511 C C . VAL A 1 331 ? 3.290 -8.816 -16.070 1.00 87.50 331 VAL A C 1
ATOM 2513 O O . VAL A 1 331 ? 3.955 -8.384 -17.009 1.00 87.50 331 VAL A O 1
ATOM 2516 N N . THR A 1 332 ? 1.970 -8.984 -16.188 1.00 88.56 332 THR A N 1
ATOM 2517 C CA . THR A 1 332 ? 1.201 -8.518 -17.353 1.00 88.56 332 THR A CA 1
ATOM 2518 C C . THR A 1 332 ? 0.774 -7.064 -17.167 1.00 88.56 332 THR A C 1
ATOM 2520 O O . THR A 1 332 ? 0.154 -6.715 -16.162 1.00 88.56 332 THR A O 1
ATOM 2523 N N . ILE A 1 333 ? 1.048 -6.212 -18.158 1.00 89.06 333 ILE A N 1
ATOM 2524 C CA . ILE A 1 333 ? 0.828 -4.762 -18.074 1.00 89.06 333 ILE A CA 1
ATOM 2525 C C . ILE A 1 333 ? -0.308 -4.340 -19.007 1.00 89.06 333 ILE A C 1
ATOM 2527 O O . ILE A 1 333 ? -0.298 -4.606 -20.208 1.00 89.06 333 ILE A O 1
ATOM 2531 N N . GLY A 1 334 ? -1.311 -3.668 -18.448 1.00 90.25 334 GLY A N 1
ATOM 2532 C CA . GLY A 1 334 ? -2.458 -3.159 -19.185 1.00 90.25 334 GLY A CA 1
ATOM 2533 C C . GLY A 1 334 ? -2.128 -1.960 -20.077 1.00 90.25 334 GLY A C 1
ATOM 2534 O O . GLY A 1 334 ? -1.171 -1.218 -19.862 1.00 90.25 334 GLY A O 1
ATOM 2535 N N . THR A 1 335 ? -2.980 -1.727 -21.077 1.00 88.25 335 THR A N 1
ATOM 2536 C CA . THR A 1 335 ? -2.872 -0.601 -22.018 1.00 88.25 335 THR A CA 1
ATOM 2537 C C . THR A 1 335 ? -2.740 0.739 -21.287 1.00 88.25 335 THR A C 1
ATOM 2539 O O . THR A 1 335 ? -3.521 1.011 -20.370 1.00 88.25 335 THR A O 1
ATOM 2542 N N . ARG A 1 336 ? -1.775 1.576 -21.705 1.00 88.19 336 ARG A N 1
ATOM 2543 C CA . ARG A 1 336 ? -1.489 2.902 -21.122 1.00 88.19 336 ARG A CA 1
ATOM 2544 C C . ARG A 1 336 ? -1.280 2.911 -19.603 1.00 88.19 336 ARG A C 1
ATOM 2546 O O . ARG A 1 336 ? -1.521 3.936 -18.963 1.00 88.19 336 ARG A O 1
ATOM 2553 N N . ALA A 1 337 ? -0.875 1.790 -18.997 1.00 90.56 337 ALA A N 1
ATOM 2554 C CA . ALA A 1 337 ? -0.689 1.716 -17.548 1.00 90.56 337 ALA A CA 1
ATOM 2555 C C . ALA A 1 337 ? 0.260 2.806 -17.028 1.00 90.56 337 ALA A C 1
ATOM 2557 O O . ALA A 1 337 ? 0.043 3.294 -15.926 1.00 90.56 337 ALA A O 1
ATOM 2558 N N . PHE A 1 338 ? 1.234 3.225 -17.841 1.00 89.56 338 PHE A N 1
ATOM 2559 C CA . PHE A 1 338 ? 2.268 4.201 -17.491 1.00 89.56 338 PHE A CA 1
ATOM 2560 C C . PHE A 1 338 ? 2.276 5.439 -18.403 1.00 89.56 338 PHE A C 1
ATOM 2562 O O . PHE A 1 338 ? 3.297 6.101 -18.546 1.00 89.56 338 PHE A O 1
ATOM 2569 N N . ASP A 1 339 ? 1.157 5.773 -19.050 1.00 87.88 339 ASP A N 1
ATOM 2570 C CA . ASP A 1 339 ? 1.091 6.976 -19.888 1.00 87.88 339 ASP A CA 1
ATOM 2571 C C . ASP A 1 339 ? 1.071 8.263 -19.039 1.00 87.88 339 ASP A C 1
ATOM 2573 O O . ASP A 1 339 ? 0.466 8.319 -17.968 1.00 87.88 339 ASP A O 1
ATOM 2577 N N . ASN A 1 340 ? 1.670 9.346 -19.547 1.00 88.56 340 ASN A N 1
ATOM 2578 C CA . ASN A 1 340 ? 1.725 10.654 -18.873 1.00 88.56 340 ASN A CA 1
ATOM 2579 C C . ASN A 1 340 ? 2.336 10.612 -17.455 1.00 88.56 340 ASN A C 1
ATOM 2581 O O . ASN A 1 340 ? 1.931 11.392 -16.589 1.00 88.56 340 ASN A O 1
ATOM 2585 N N . ILE A 1 341 ? 3.277 9.699 -17.207 1.00 88.81 341 ILE A N 1
ATOM 2586 C CA . ILE A 1 341 ? 4.175 9.785 -16.047 1.00 88.81 341 ILE A CA 1
ATOM 2587 C C . ILE A 1 341 ? 5.342 10.743 -16.353 1.00 88.81 341 ILE A C 1
ATOM 2589 O O . ILE A 1 341 ? 5.325 11.425 -17.383 1.00 88.81 341 ILE A O 1
ATOM 2593 N N . LEU A 1 342 ? 6.329 10.843 -15.458 1.00 83.81 342 LEU A N 1
ATOM 2594 C CA . LEU A 1 342 ? 7.510 11.679 -15.684 1.00 83.81 342 LEU A CA 1
ATOM 2595 C C . LEU A 1 342 ? 8.256 11.209 -16.965 1.00 83.81 342 LEU A C 1
ATOM 2597 O O . LEU A 1 342 ? 8.448 10.012 -17.150 1.00 83.81 342 LEU A O 1
ATOM 2601 N N . PRO A 1 343 ? 8.679 12.099 -17.884 1.00 79.31 343 PRO A N 1
ATOM 2602 C CA . PRO A 1 343 ? 9.331 11.672 -19.130 1.00 79.31 343 PRO A CA 1
ATOM 2603 C C . PRO A 1 343 ? 10.598 10.824 -18.933 1.00 79.31 343 PRO A C 1
ATOM 2605 O O . PRO A 1 343 ? 10.820 9.883 -19.691 1.00 79.31 343 PRO A O 1
ATOM 2608 N N . ASP A 1 344 ? 11.374 11.118 -17.887 1.00 80.19 344 ASP A N 1
ATOM 2609 C CA . ASP A 1 344 ? 12.631 10.436 -17.551 1.00 80.19 344 ASP A CA 1
ATOM 2610 C C . ASP A 1 344 ? 12.442 9.325 -16.498 1.00 80.19 344 ASP A C 1
ATOM 2612 O O . ASP A 1 344 ? 13.367 8.994 -15.756 1.00 80.19 344 ASP A O 1
ATOM 2616 N N . SER A 1 345 ? 11.230 8.770 -16.369 1.00 82.50 345 SER A N 1
ATOM 2617 C CA . SER A 1 345 ? 10.980 7.683 -15.422 1.00 82.50 345 SER A CA 1
ATOM 2618 C C . SER A 1 345 ? 11.806 6.439 -15.744 1.00 82.50 345 SER A C 1
ATOM 2620 O O . SER A 1 345 ? 11.865 5.995 -16.893 1.00 82.50 345 SER A O 1
ATOM 2622 N N . THR A 1 346 ? 12.342 5.802 -14.704 1.00 82.56 346 THR A N 1
ATOM 2623 C CA . THR A 1 346 ? 13.034 4.511 -14.812 1.00 82.56 346 THR A CA 1
ATOM 2624 C C . THR A 1 346 ? 12.127 3.375 -14.359 1.00 82.56 346 THR A C 1
ATOM 2626 O O . THR A 1 346 ? 11.587 3.390 -13.250 1.00 82.56 346 THR A O 1
ATOM 2629 N N . VAL A 1 347 ? 11.991 2.354 -15.204 1.00 83.81 347 VAL A N 1
ATOM 2630 C CA . VAL A 1 347 ? 11.352 1.088 -14.830 1.00 83.81 347 VAL A CA 1
ATOM 2631 C C . VAL A 1 347 ? 12.449 0.107 -14.440 1.00 83.81 347 VAL A C 1
ATOM 2633 O O . VAL A 1 347 ? 13.257 -0.280 -15.284 1.00 83.81 347 VAL A O 1
ATOM 2636 N N . TYR A 1 348 ? 12.465 -0.295 -13.174 1.00 81.31 348 TYR A N 1
ATOM 2637 C CA . TYR A 1 348 ? 13.317 -1.355 -12.660 1.00 81.31 348 TYR A CA 1
ATOM 2638 C C . TYR A 1 348 ? 12.593 -2.691 -12.781 1.00 81.31 348 TYR A C 1
ATOM 2640 O O . TYR A 1 348 ? 11.534 -2.898 -12.188 1.00 81.31 348 TYR A O 1
ATOM 2648 N N . VAL A 1 349 ? 13.165 -3.600 -13.561 1.00 82.06 349 VAL A N 1
ATOM 2649 C CA . VAL A 1 349 ? 12.618 -4.946 -13.741 1.00 82.06 349 VAL A CA 1
ATOM 2650 C C . VAL A 1 349 ? 13.429 -5.907 -12.898 1.00 82.06 349 VAL A C 1
ATOM 2652 O O . VAL A 1 349 ? 14.641 -6.009 -13.084 1.00 82.06 349 VAL A O 1
ATOM 2655 N N . VAL A 1 350 ? 12.763 -6.577 -11.966 1.00 79.56 350 VAL A N 1
ATOM 2656 C CA . VAL A 1 350 ? 13.352 -7.628 -11.143 1.00 79.56 350 VAL A CA 1
ATOM 2657 C C . VAL A 1 350 ? 13.171 -8.962 -11.853 1.00 79.56 350 VAL A C 1
ATOM 2659 O O . VAL A 1 350 ? 12.041 -9.355 -12.139 1.00 79.56 350 VAL A O 1
ATOM 2662 N N . ASP A 1 351 ? 14.277 -9.664 -12.088 1.00 72.00 351 ASP A N 1
ATOM 2663 C CA . ASP A 1 351 ? 14.250 -11.059 -12.532 1.00 72.00 351 ASP A CA 1
ATOM 2664 C C . ASP A 1 351 ? 13.757 -11.944 -11.377 1.00 72.00 351 ASP A C 1
ATOM 2666 O O . ASP A 1 351 ? 14.450 -12.126 -10.372 1.00 72.00 351 ASP A O 1
ATOM 2670 N N . VAL A 1 352 ? 12.520 -12.425 -11.492 1.00 64.56 352 VAL A N 1
ATOM 2671 C CA . VAL A 1 352 ? 11.958 -13.454 -10.605 1.00 64.56 352 VAL A CA 1
ATOM 2672 C C . VAL A 1 352 ? 11.708 -14.757 -11.367 1.00 64.56 352 VAL A C 1
ATOM 2674 O O . VAL A 1 352 ? 11.294 -15.748 -10.761 1.00 64.56 352 VAL A O 1
ATOM 2677 N N . SER A 1 353 ? 11.944 -14.781 -12.684 1.00 58.09 353 SER A N 1
ATOM 2678 C CA . SER A 1 353 ? 11.664 -15.915 -13.552 1.00 58.09 353 SER A CA 1
ATOM 2679 C C . SER A 1 353 ? 12.886 -16.285 -14.393 1.00 58.09 353 SER A C 1
ATOM 2681 O O . SER A 1 353 ? 13.226 -15.573 -15.336 1.00 58.09 353 SER A O 1
ATOM 2683 N N . PRO A 1 354 ? 13.438 -17.506 -14.242 1.00 56.75 354 PRO A N 1
ATOM 2684 C CA . PRO A 1 354 ? 14.598 -17.955 -15.020 1.00 56.75 354 PRO A CA 1
ATOM 2685 C C . PRO A 1 354 ? 14.308 -18.149 -16.523 1.00 56.75 354 PRO A C 1
ATOM 2687 O O . PRO A 1 354 ? 15.131 -18.706 -17.249 1.00 56.75 354 PRO A O 1
ATOM 2690 N N . THR A 1 355 ? 13.113 -17.779 -16.995 1.00 56.84 355 THR A N 1
ATOM 2691 C CA . THR A 1 355 ? 12.608 -18.075 -18.342 1.00 56.84 355 THR A CA 1
ATOM 2692 C C . THR A 1 355 ? 12.145 -16.852 -19.132 1.00 56.84 355 THR A C 1
ATOM 2694 O O . THR A 1 355 ? 11.931 -16.988 -20.338 1.00 56.84 355 THR A O 1
ATOM 2697 N N . VAL A 1 356 ? 11.999 -15.673 -18.511 1.00 60.72 356 VAL A N 1
ATOM 2698 C CA . VAL A 1 356 ? 11.565 -14.458 -19.219 1.00 60.72 356 VAL A CA 1
ATOM 2699 C C . VAL A 1 356 ? 12.787 -13.700 -19.724 1.00 60.72 356 VAL A C 1
ATOM 2701 O O . VAL A 1 356 ? 13.599 -13.194 -18.961 1.00 60.72 356 VAL A O 1
ATOM 2704 N N . THR A 1 357 ? 12.932 -13.603 -21.044 1.00 62.25 357 THR A N 1
ATOM 2705 C CA . THR A 1 357 ? 14.001 -12.795 -21.648 1.00 62.25 357 THR A CA 1
ATOM 2706 C C . THR A 1 357 ? 13.629 -11.311 -21.680 1.00 62.25 357 THR A C 1
ATOM 2708 O O . THR A 1 357 ? 12.459 -10.956 -21.850 1.00 62.25 357 THR A O 1
ATOM 2711 N N . PHE A 1 358 ? 14.641 -10.434 -21.639 1.00 62.84 358 PHE A N 1
ATOM 2712 C CA . PHE A 1 358 ? 14.488 -8.976 -21.768 1.00 62.84 358 PHE A CA 1
ATOM 2713 C C . PHE A 1 358 ? 13.546 -8.566 -22.910 1.00 62.84 358 PHE A C 1
ATOM 2715 O O . PHE A 1 358 ? 12.637 -7.754 -22.741 1.00 62.84 358 PHE A O 1
ATOM 2722 N N . THR A 1 359 ? 13.741 -9.170 -24.084 1.00 62.78 359 THR A N 1
ATOM 2723 C CA . THR A 1 359 ? 12.972 -8.874 -25.297 1.00 62.78 359 THR A CA 1
ATOM 2724 C C . THR A 1 359 ? 11.501 -9.276 -25.172 1.00 62.78 359 THR A C 1
ATOM 2726 O O . THR A 1 359 ? 10.632 -8.576 -25.688 1.00 62.78 359 THR A O 1
ATOM 2729 N N . GLN A 1 360 ? 11.192 -10.375 -24.476 1.00 63.88 360 GLN A N 1
ATOM 2730 C CA . GLN A 1 360 ? 9.807 -10.802 -24.248 1.00 63.88 360 GLN A CA 1
ATOM 2731 C C . GLN A 1 360 ? 9.076 -9.829 -23.322 1.00 63.88 360 GLN A C 1
ATOM 2733 O O . GLN A 1 360 ? 7.950 -9.437 -23.619 1.00 63.88 360 GLN A O 1
ATOM 2738 N N . PHE A 1 361 ? 9.739 -9.377 -22.260 1.00 69.50 361 PHE A N 1
ATOM 2739 C CA . PHE A 1 361 ? 9.166 -8.415 -21.326 1.00 69.50 361 PHE A CA 1
ATOM 2740 C C . PHE A 1 361 ? 9.029 -7.004 -21.915 1.00 69.50 361 PHE A C 1
ATOM 2742 O O . PHE A 1 361 ? 8.053 -6.299 -21.653 1.00 69.50 361 PHE A O 1
ATOM 2749 N N . GLN A 1 362 ? 9.980 -6.570 -22.744 1.00 67.06 362 GLN A N 1
ATOM 2750 C CA . GLN A 1 362 ? 9.887 -5.270 -23.408 1.00 67.06 362 GLN A CA 1
ATOM 2751 C C . GLN A 1 362 ? 8.643 -5.199 -24.309 1.00 67.06 362 GLN A C 1
ATOM 2753 O O . GLN A 1 362 ? 7.979 -4.167 -24.369 1.00 67.06 362 GLN A O 1
ATOM 2758 N N . ASN A 1 363 ? 8.237 -6.323 -24.912 1.00 64.56 363 ASN A N 1
ATOM 2759 C CA . ASN A 1 363 ? 7.011 -6.381 -25.705 1.00 64.56 363 ASN A CA 1
ATOM 2760 C C . ASN A 1 363 ? 5.727 -6.177 -24.883 1.00 64.56 363 ASN A C 1
ATOM 2762 O O . ASN A 1 363 ? 4.747 -5.655 -25.416 1.00 64.56 363 ASN A O 1
ATOM 2766 N N . THR A 1 364 ? 5.728 -6.498 -23.586 1.00 66.00 364 THR A N 1
ATOM 2767 C CA . THR A 1 364 ? 4.618 -6.183 -22.664 1.00 66.00 364 THR A CA 1
ATOM 2768 C C . THR A 1 364 ? 4.455 -4.677 -22.421 1.00 66.00 364 THR A C 1
ATOM 2770 O O . THR A 1 364 ? 3.357 -4.233 -22.090 1.00 66.00 364 THR A O 1
ATOM 2773 N N . PHE A 1 365 ? 5.500 -3.870 -22.651 1.00 68.00 365 PHE A N 1
ATOM 2774 C CA . PHE A 1 365 ? 5.446 -2.407 -22.545 1.00 68.00 365 PHE A CA 1
ATOM 2775 C C . PHE A 1 365 ? 4.909 -1.704 -23.803 1.00 68.00 365 PHE A C 1
ATOM 2777 O O . PHE A 1 365 ? 4.500 -0.545 -23.713 1.00 68.00 365 PHE A O 1
ATOM 2784 N N . ASN A 1 366 ? 4.820 -2.392 -24.950 1.00 54.91 366 ASN A N 1
ATOM 2785 C CA . ASN A 1 366 ? 4.578 -1.788 -26.274 1.00 54.91 366 ASN A CA 1
ATOM 2786 C C . ASN A 1 366 ? 3.210 -1.092 -26.470 1.00 54.91 366 ASN A C 1
ATOM 2788 O O . ASN A 1 366 ? 2.968 -0.512 -27.525 1.00 54.91 366 ASN A O 1
ATOM 2792 N N . ASN A 1 367 ? 2.323 -1.093 -25.468 1.00 57.31 367 ASN A N 1
ATOM 2793 C CA . ASN A 1 367 ? 1.034 -0.385 -25.495 1.00 57.31 367 ASN A CA 1
ATOM 2794 C C . ASN A 1 367 ? 0.952 0.817 -24.529 1.00 57.31 367 ASN A C 1
ATOM 2796 O O . ASN A 1 367 ? -0.135 1.379 -24.355 1.00 57.31 367 ASN A O 1
ATOM 2800 N N . SER A 1 368 ? 2.055 1.196 -23.873 1.00 58.97 368 SER A N 1
ATOM 2801 C CA . SER A 1 368 ? 2.174 2.482 -23.171 1.00 58.97 368 SER A CA 1
ATOM 2802 C C . SER A 1 368 ? 2.942 3.443 -24.073 1.00 58.97 368 SER A C 1
ATOM 2804 O O . SER A 1 368 ? 4.149 3.328 -24.252 1.00 58.97 368 SER A O 1
ATOM 2806 N N . THR A 1 369 ? 2.218 4.357 -24.714 1.00 51.78 369 THR A N 1
ATOM 2807 C CA . THR A 1 369 ? 2.726 5.184 -25.818 1.00 51.78 369 THR A CA 1
ATOM 2808 C C . THR A 1 369 ? 3.680 6.304 -25.397 1.00 51.78 369 THR A C 1
ATOM 2810 O O . THR A 1 369 ? 4.191 6.998 -26.268 1.00 51.78 369 THR A O 1
ATOM 2813 N N . ASN A 1 370 ? 3.930 6.499 -24.097 1.00 51.16 370 ASN A N 1
ATOM 2814 C CA . ASN A 1 370 ? 4.682 7.661 -23.605 1.00 51.16 370 ASN A CA 1
ATOM 2815 C C . ASN A 1 370 ? 5.700 7.381 -22.497 1.00 51.16 370 ASN A C 1
ATOM 2817 O O . ASN A 1 370 ? 6.233 8.334 -21.929 1.00 51.16 370 ASN A O 1
ATOM 2821 N N . VAL A 1 371 ? 6.013 6.121 -22.188 1.00 53.47 371 VAL A N 1
ATOM 2822 C CA . VAL A 1 371 ? 7.204 5.870 -21.372 1.00 53.47 371 VAL A CA 1
ATOM 2823 C C . VAL A 1 371 ? 8.408 5.991 -22.306 1.00 53.47 371 VAL A C 1
ATOM 2825 O O . VAL A 1 371 ? 8.748 5.051 -23.016 1.00 53.47 371 VAL A O 1
ATOM 2828 N N . SER A 1 372 ? 9.065 7.154 -22.323 1.00 46.31 372 SER A N 1
ATOM 2829 C CA . SER A 1 372 ? 10.394 7.332 -22.943 1.00 46.31 372 SER A CA 1
ATOM 2830 C C . SER A 1 372 ? 11.496 6.602 -22.144 1.00 46.31 372 SER A C 1
ATOM 2832 O O . SER A 1 372 ? 12.679 6.912 -22.271 1.00 46.31 372 SER A O 1
ATOM 2834 N N . SER A 1 373 ? 11.101 5.659 -21.283 1.00 54.09 373 SER A N 1
ATOM 2835 C CA . SER A 1 373 ? 11.856 5.151 -20.147 1.00 54.09 373 SER A CA 1
ATOM 2836 C C . SER A 1 373 ? 13.105 4.398 -20.557 1.00 54.09 373 SER A C 1
ATOM 2838 O O . SER A 1 373 ? 13.049 3.439 -21.331 1.00 54.09 373 SER A O 1
ATOM 2840 N N . THR A 1 374 ? 14.203 4.729 -19.889 1.00 58.62 374 THR A N 1
ATOM 2841 C CA . THR A 1 374 ? 15.257 3.769 -19.581 1.00 58.62 374 THR A CA 1
ATOM 2842 C C . THR A 1 374 ? 14.651 2.624 -18.767 1.00 58.62 374 THR A C 1
ATOM 2844 O O . THR A 1 374 ? 14.314 2.781 -17.593 1.00 58.62 374 THR A O 1
ATOM 2847 N N . ILE A 1 375 ? 14.455 1.471 -19.409 1.00 66.88 375 ILE A N 1
ATOM 2848 C CA . ILE A 1 375 ? 14.165 0.216 -18.711 1.00 66.88 375 ILE A CA 1
ATOM 2849 C C . ILE A 1 375 ? 15.503 -0.323 -18.215 1.00 66.88 375 ILE A C 1
ATOM 2851 O O . ILE A 1 375 ? 16.376 -0.652 -19.019 1.00 66.88 375 ILE A O 1
ATOM 2855 N N . THR A 1 376 ? 15.648 -0.428 -16.899 1.00 66.12 376 THR A N 1
ATOM 2856 C CA . THR A 1 376 ? 16.842 -0.978 -16.260 1.00 66.12 376 THR A CA 1
ATOM 2857 C C . THR A 1 376 ? 16.491 -2.331 -15.670 1.00 66.12 376 THR A C 1
ATOM 2859 O O . THR A 1 376 ? 15.621 -2.440 -14.807 1.00 66.12 376 THR A O 1
ATOM 2862 N N . TYR A 1 377 ? 17.179 -3.377 -16.116 1.00 65.44 377 TYR A N 1
ATOM 2863 C CA . TYR A 1 377 ? 17.078 -4.673 -15.458 1.00 65.44 377 TYR A CA 1
ATOM 2864 C C . TYR A 1 377 ? 17.924 -4.653 -14.203 1.00 65.44 377 TYR A C 1
ATOM 2866 O O . TYR A 1 377 ? 19.128 -4.411 -14.251 1.00 65.44 377 TYR A O 1
ATOM 2874 N N . VAL A 1 378 ? 17.272 -4.919 -13.084 1.00 64.50 378 VAL A N 1
ATOM 2875 C CA . VAL A 1 378 ? 17.934 -5.172 -11.819 1.00 64.50 378 VAL A CA 1
ATOM 2876 C C . VAL A 1 378 ? 17.947 -6.679 -11.681 1.00 64.50 378 VAL A C 1
ATOM 2878 O O . VAL A 1 378 ? 16.952 -7.289 -11.291 1.00 64.50 378 VAL A O 1
ATOM 2881 N N . HIS A 1 379 ? 19.070 -7.299 -12.042 1.00 58.38 379 HIS A N 1
ATOM 2882 C CA . HIS A 1 379 ? 19.315 -8.652 -11.566 1.00 58.38 379 HIS A CA 1
ATOM 2883 C C . HIS A 1 379 ? 19.353 -8.562 -10.048 1.00 58.38 379 HIS A C 1
ATOM 2885 O O . HIS A 1 379 ? 20.245 -7.928 -9.480 1.00 58.38 379 HIS A O 1
ATOM 2891 N N . ARG A 1 380 ? 18.361 -9.161 -9.385 1.00 53.59 380 ARG A N 1
ATOM 2892 C CA . ARG A 1 380 ? 18.597 -9.560 -8.010 1.00 53.59 380 ARG A CA 1
ATOM 2893 C C . ARG A 1 380 ? 19.712 -10.587 -8.106 1.00 53.59 380 ARG A C 1
ATOM 2895 O O . ARG A 1 380 ? 19.527 -11.647 -8.700 1.00 53.59 380 ARG A O 1
ATOM 2902 N N . GLU A 1 381 ? 20.871 -10.258 -7.538 1.00 44.38 381 GLU A N 1
ATOM 2903 C CA . GLU A 1 381 ? 21.697 -11.303 -6.941 1.00 44.38 381 GLU A CA 1
ATOM 2904 C C . GLU A 1 381 ? 20.711 -12.217 -6.205 1.00 44.38 381 GLU A C 1
ATOM 2906 O O . GLU A 1 381 ? 19.870 -11.673 -5.472 1.00 44.38 381 GLU A O 1
ATOM 2911 N N . PRO A 1 382 ? 20.699 -13.538 -6.477 1.00 46.12 382 PRO A N 1
ATOM 2912 C CA . PRO A 1 382 ? 19.766 -14.436 -5.813 1.00 46.12 382 PRO A CA 1
ATOM 2913 C C . PRO A 1 382 ? 19.805 -14.078 -4.337 1.00 46.12 382 PRO A C 1
ATOM 2915 O O . PRO A 1 382 ? 20.913 -13.931 -3.808 1.00 46.12 382 PRO A O 1
ATOM 2918 N N . GLU A 1 383 ? 18.634 -13.834 -3.724 1.00 46.41 383 GLU A N 1
ATOM 2919 C CA . GLU A 1 383 ? 18.584 -13.458 -2.309 1.00 46.41 383 GLU A CA 1
ATOM 2920 C C . GLU A 1 383 ? 19.598 -14.320 -1.573 1.00 46.41 383 GLU A C 1
ATOM 2922 O O . GLU A 1 383 ? 19.593 -15.535 -1.826 1.00 46.41 383 GLU A O 1
ATOM 2927 N N . PRO A 1 384 ? 20.522 -13.728 -0.784 1.00 44.84 384 PRO A N 1
ATOM 2928 C CA . PRO A 1 384 ? 21.573 -14.507 -0.161 1.00 44.84 384 PRO A CA 1
ATOM 2929 C C . PRO A 1 384 ? 20.865 -15.653 0.530 1.00 44.84 384 PRO A C 1
ATOM 2931 O O . PRO A 1 384 ? 20.041 -15.412 1.417 1.00 44.84 384 PRO A O 1
ATOM 2934 N N . LYS A 1 385 ? 21.105 -16.875 0.026 1.00 50.16 385 LYS A N 1
ATOM 2935 C CA . LYS A 1 385 ? 20.514 -18.105 0.551 1.00 50.16 385 LYS A CA 1
ATOM 2936 C C . LYS A 1 385 ? 20.536 -17.936 2.067 1.00 50.16 385 LYS A C 1
ATOM 2938 O O . LYS A 1 385 ? 21.629 -17.654 2.570 1.00 50.16 385 LYS A O 1
ATOM 2943 N N . PRO A 1 386 ? 19.384 -17.996 2.768 1.00 53.78 386 PRO A N 1
ATOM 2944 C CA . PRO A 1 386 ? 19.352 -17.712 4.194 1.00 53.78 386 PRO A CA 1
ATOM 2945 C C . PRO A 1 386 ? 20.474 -18.515 4.831 1.00 53.78 386 PRO A C 1
ATOM 2947 O O . PRO A 1 386 ? 20.530 -19.731 4.616 1.00 53.78 386 PRO A O 1
ATOM 2950 N N . LEU A 1 387 ? 21.414 -17.813 5.478 1.00 60.53 387 LEU A N 1
ATOM 2951 C CA . LEU A 1 387 ? 22.663 -18.417 5.927 1.00 60.53 387 LEU A CA 1
ATOM 2952 C C . LEU A 1 387 ? 22.309 -19.637 6.761 1.00 60.53 387 LEU A C 1
ATOM 2954 O O . LEU A 1 387 ? 21.692 -19.514 7.822 1.00 60.53 387 LEU A O 1
ATOM 2958 N N . SER A 1 388 ? 22.636 -20.823 6.256 1.00 73.25 388 SER A N 1
ATOM 2959 C CA . SER A 1 388 ? 22.301 -22.036 6.975 1.00 73.25 388 SER A CA 1
ATOM 2960 C C . SER A 1 388 ? 23.362 -22.231 8.054 1.00 73.25 388 SER A C 1
ATOM 2962 O O . SER A 1 388 ? 24.558 -22.071 7.805 1.00 73.25 388 SER A O 1
ATOM 2964 N N . ILE A 1 389 ? 22.930 -22.493 9.288 1.00 80.50 389 ILE A N 1
ATOM 2965 C CA . ILE A 1 389 ? 23.850 -22.780 10.388 1.00 80.50 389 ILE A CA 1
ATOM 2966 C C . ILE A 1 389 ? 24.165 -24.273 10.350 1.00 80.50 389 ILE A C 1
ATOM 2968 O O . ILE A 1 389 ? 23.327 -25.112 10.688 1.00 80.50 389 ILE A O 1
ATOM 2972 N N . GLN A 1 390 ? 25.398 -24.604 9.983 1.00 82.88 390 GLN A N 1
ATOM 2973 C CA . GLN A 1 390 ? 25.923 -25.960 10.065 1.00 82.88 390 GLN A CA 1
ATOM 2974 C C . GLN A 1 390 ? 26.566 -26.151 11.441 1.00 82.88 390 GLN A C 1
ATOM 2976 O O . GLN A 1 390 ? 27.642 -25.626 11.730 1.00 82.88 390 GLN A O 1
ATOM 2981 N N . CYS A 1 391 ? 25.886 -26.878 12.324 1.00 81.56 391 CYS A N 1
ATOM 2982 C CA . CYS A 1 391 ? 26.370 -27.102 13.681 1.00 81.56 391 CYS A CA 1
ATOM 2983 C C . CYS A 1 391 ? 27.631 -27.967 13.701 1.00 81.56 391 CYS A C 1
ATOM 2985 O O . CYS A 1 391 ? 27.637 -29.085 13.177 1.00 81.56 391 CYS A O 1
ATOM 2987 N N . LEU A 1 392 ? 28.667 -27.505 14.405 1.00 77.44 392 LEU A N 1
ATOM 2988 C CA . LEU A 1 392 ? 29.748 -28.375 14.859 1.00 77.44 392 LEU A CA 1
ATOM 2989 C C . LEU A 1 392 ? 29.174 -29.299 15.937 1.00 77.44 392 LEU A C 1
ATOM 2991 O O . LEU A 1 392 ? 29.119 -28.954 17.112 1.00 77.44 392 LEU A O 1
ATOM 2995 N N . SER A 1 393 ? 28.639 -30.442 15.496 1.00 63.91 393 SER A N 1
ATOM 2996 C CA . SER A 1 393 ? 27.910 -31.382 16.348 1.00 63.91 393 SER A CA 1
ATOM 2997 C C . SER A 1 393 ? 28.754 -31.849 17.536 1.00 63.91 393 SER A C 1
ATOM 2999 O O . SER A 1 393 ? 29.823 -32.438 17.360 1.00 63.91 393 SER A O 1
ATOM 3001 N N . GLN A 1 394 ? 28.210 -31.656 18.739 1.00 58.34 394 GLN A N 1
ATOM 3002 C CA . GLN A 1 394 ? 28.655 -32.300 19.970 1.00 58.34 394 GLN A CA 1
ATOM 3003 C C . GLN A 1 394 ? 28.170 -33.764 19.974 1.00 58.34 394 GLN A C 1
ATOM 3005 O O . GLN A 1 394 ? 27.158 -34.105 20.584 1.00 58.34 394 GLN A O 1
ATOM 3010 N N . THR A 1 395 ? 28.843 -34.646 19.228 1.00 56.62 395 THR A N 1
ATOM 3011 C CA . THR A 1 395 ? 28.763 -36.093 19.521 1.00 56.62 395 THR A CA 1
ATOM 3012 C C . THR A 1 395 ? 29.686 -36.421 20.697 1.00 56.62 395 THR A C 1
ATOM 3014 O O . THR A 1 395 ? 30.439 -35.551 21.126 1.00 56.62 395 THR A O 1
ATOM 3017 N N . THR A 1 396 ? 29.608 -37.644 21.233 1.00 53.75 396 THR A N 1
ATOM 3018 C CA . THR A 1 396 ? 30.044 -38.073 22.584 1.00 53.75 396 THR A CA 1
ATOM 3019 C C . THR A 1 396 ? 31.423 -37.627 23.099 1.00 53.75 396 THR A C 1
ATOM 3021 O O . THR A 1 396 ? 31.633 -37.752 24.298 1.00 53.75 396 THR A O 1
ATOM 3024 N N . ASP A 1 397 ? 32.310 -37.066 22.267 1.00 59.03 397 ASP A N 1
ATOM 3025 C CA . ASP A 1 397 ? 33.671 -36.650 22.643 1.00 59.03 397 ASP A CA 1
ATOM 3026 C C . ASP A 1 397 ? 34.054 -35.201 22.238 1.00 59.03 397 ASP A C 1
ATOM 3028 O O . ASP A 1 397 ? 35.214 -34.816 22.382 1.00 59.03 397 ASP A O 1
ATOM 3032 N N . ASN A 1 398 ? 33.137 -34.397 21.672 1.00 68.75 398 ASN A N 1
ATOM 3033 C CA . ASN A 1 398 ? 33.410 -33.018 21.209 1.00 68.75 398 ASN A CA 1
ATOM 3034 C C . ASN A 1 398 ? 34.641 -32.871 20.279 1.00 68.75 398 ASN A C 1
ATOM 3036 O O . ASN A 1 398 ? 35.288 -31.819 20.205 1.00 68.75 398 ASN A O 1
ATOM 3040 N N . VAL A 1 399 ? 34.985 -33.937 19.550 1.00 70.75 399 VAL A N 1
ATOM 3041 C CA . VAL A 1 399 ? 36.118 -33.953 18.622 1.00 70.75 399 VAL A CA 1
ATOM 3042 C C . VAL A 1 399 ? 35.702 -33.364 17.279 1.00 70.75 399 VAL A C 1
ATOM 3044 O O . VAL A 1 399 ? 34.784 -33.838 16.609 1.00 70.75 399 VAL A O 1
ATOM 3047 N N . VAL A 1 400 ? 36.438 -32.344 16.856 1.00 75.56 400 VAL A N 1
ATOM 3048 C CA . VAL A 1 400 ? 36.342 -31.732 15.539 1.00 75.56 400 VAL A CA 1
ATOM 3049 C C . VAL A 1 400 ? 37.627 -32.045 14.780 1.00 75.56 400 VAL A C 1
ATOM 3051 O O . VAL A 1 400 ? 38.714 -31.710 15.229 1.00 75.56 400 VAL A O 1
ATOM 3054 N N . SER A 1 401 ? 37.555 -32.710 13.635 1.00 75.38 401 SER A N 1
ATOM 3055 C CA . SER A 1 401 ? 38.707 -32.961 12.769 1.00 75.38 401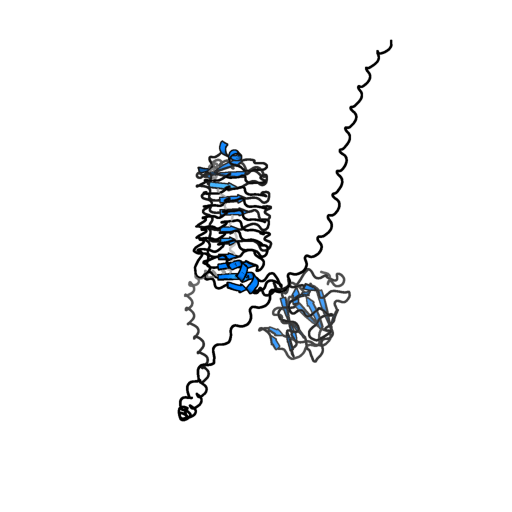 SER A CA 1
ATOM 3056 C C . SER A 1 401 ? 38.774 -31.952 11.629 1.00 75.38 401 SER A C 1
ATOM 3058 O O . SER A 1 401 ? 37.798 -31.752 10.906 1.00 75.38 401 SER A O 1
ATOM 3060 N N . MET A 1 402 ? 39.958 -31.377 11.415 1.00 73.50 402 MET A N 1
ATOM 3061 C CA . MET A 1 402 ? 40.321 -30.748 10.149 1.00 73.50 402 MET A CA 1
ATOM 3062 C C . MET A 1 402 ? 40.667 -31.839 9.134 1.00 73.50 402 MET A C 1
ATOM 3064 O O . MET A 1 402 ? 41.711 -32.483 9.234 1.00 73.50 402 MET A O 1
ATOM 3068 N N . VAL A 1 403 ? 39.768 -32.076 8.175 1.00 66.12 403 VAL A N 1
ATOM 3069 C CA . VAL A 1 403 ? 39.925 -33.126 7.142 1.00 66.12 403 VAL A CA 1
ATOM 3070 C C . VAL A 1 403 ? 40.729 -32.607 5.935 1.00 66.12 403 VAL A C 1
ATOM 3072 O O . VAL A 1 403 ? 41.438 -33.358 5.271 1.00 66.12 403 VAL A O 1
ATOM 3075 N N . ASN A 1 404 ? 40.657 -31.298 5.699 1.00 63.34 404 ASN A N 1
ATOM 3076 C CA . ASN A 1 404 ? 41.454 -30.477 4.781 1.00 63.34 404 ASN A CA 1
ATOM 3077 C C . ASN A 1 404 ? 41.716 -29.155 5.543 1.00 63.34 404 ASN A C 1
ATOM 3079 O O . ASN A 1 404 ? 40.917 -28.860 6.438 1.00 63.34 404 ASN A O 1
ATOM 3083 N N . PRO A 1 405 ? 42.737 -28.318 5.254 1.00 56.31 405 PRO A N 1
ATOM 3084 C CA . PRO A 1 405 ? 43.037 -27.158 6.100 1.00 56.31 405 PRO A CA 1
ATOM 3085 C C . PRO A 1 405 ? 41.923 -26.094 6.110 1.00 56.31 405 PRO A C 1
ATOM 3087 O O . PRO A 1 405 ? 42.030 -25.109 6.826 1.00 56.31 405 PRO A O 1
ATOM 3090 N N . TYR A 1 406 ? 40.839 -26.327 5.363 1.00 60.34 406 TYR A N 1
ATOM 3091 C CA . TYR A 1 406 ? 39.691 -25.449 5.171 1.00 60.34 406 TYR A CA 1
ATOM 3092 C C . TYR A 1 406 ? 38.350 -26.027 5.672 1.00 60.34 406 TYR A C 1
ATOM 3094 O O . TYR A 1 406 ? 37.318 -25.403 5.443 1.00 60.34 406 TYR A O 1
ATOM 3102 N N . ILE A 1 407 ? 38.305 -27.243 6.247 1.00 67.50 407 ILE A N 1
ATOM 3103 C CA . ILE A 1 407 ? 37.029 -27.938 6.531 1.00 67.50 407 ILE A CA 1
ATOM 3104 C C . ILE A 1 407 ? 37.039 -28.650 7.888 1.00 67.50 407 ILE A C 1
ATOM 3106 O O . ILE A 1 407 ? 37.871 -29.528 8.128 1.00 67.50 407 ILE A O 1
ATOM 3110 N N . PHE A 1 408 ? 36.036 -28.354 8.719 1.00 72.31 408 PHE A N 1
ATOM 3111 C CA . PHE A 1 408 ? 35.711 -29.099 9.938 1.00 72.31 408 PHE A CA 1
ATOM 3112 C C . PHE A 1 408 ? 34.759 -30.274 9.640 1.00 72.31 408 PHE A C 1
ATOM 3114 O O . PHE A 1 408 ? 33.718 -30.066 9.024 1.00 72.31 408 PHE A O 1
ATOM 3121 N N . ASN A 1 409 ? 35.074 -31.496 10.091 1.00 65.94 409 ASN A N 1
ATOM 3122 C CA . ASN A 1 409 ? 34.189 -32.683 10.134 1.00 65.94 409 ASN A CA 1
ATOM 3123 C C . ASN A 1 409 ? 33.451 -33.104 8.830 1.00 65.94 409 ASN A C 1
ATOM 3125 O O . ASN A 1 409 ? 32.648 -34.032 8.886 1.00 65.94 409 ASN A O 1
ATOM 3129 N N . ASN A 1 410 ? 33.755 -32.501 7.669 1.00 66.38 410 ASN A N 1
ATOM 3130 C CA . ASN A 1 410 ? 33.046 -32.574 6.367 1.00 66.38 410 ASN A CA 1
ATOM 3131 C C . ASN A 1 410 ? 31.856 -31.607 6.166 1.00 66.38 410 ASN A C 1
ATOM 3133 O O . ASN A 1 410 ? 31.022 -31.844 5.293 1.00 66.38 410 ASN A O 1
ATOM 3137 N N . ILE A 1 411 ? 31.788 -30.508 6.918 1.00 66.19 411 ILE A N 1
ATOM 3138 C CA . ILE A 1 411 ? 30.882 -29.376 6.652 1.00 66.19 411 ILE A CA 1
ATOM 3139 C C . ILE A 1 411 ? 31.167 -28.828 5.242 1.00 66.19 411 ILE A C 1
ATOM 3141 O O . ILE A 1 411 ? 32.314 -28.518 4.911 1.00 66.19 411 ILE A O 1
ATOM 3145 N N . ALA A 1 412 ? 30.144 -28.774 4.383 1.00 59.44 412 ALA A N 1
ATOM 3146 C CA . ALA A 1 412 ? 30.311 -28.410 2.976 1.00 59.44 412 ALA A CA 1
ATOM 3147 C C . ALA A 1 412 ? 30.775 -26.950 2.833 1.00 59.44 412 ALA A C 1
ATOM 3149 O O . ALA A 1 412 ? 30.295 -26.054 3.525 1.00 59.44 412 ALA A O 1
ATOM 3150 N N . TYR A 1 413 ? 31.708 -26.710 1.908 1.00 56.25 413 TYR A N 1
ATOM 3151 C CA . TYR A 1 413 ? 32.164 -25.370 1.542 1.00 56.25 413 TYR A CA 1
ATOM 3152 C C . TYR A 1 413 ? 31.190 -24.779 0.517 1.00 56.25 413 TYR A C 1
ATOM 3154 O O . TYR A 1 413 ? 31.473 -24.781 -0.678 1.00 56.25 413 TYR A O 1
ATOM 3162 N N . ASP A 1 414 ? 30.022 -24.321 0.959 1.00 59.50 414 ASP A N 1
ATOM 3163 C CA . ASP A 1 414 ? 29.402 -23.198 0.260 1.00 59.50 414 ASP A CA 1
ATOM 3164 C C . ASP A 1 414 ? 29.982 -21.896 0.836 1.00 59.50 414 ASP A C 1
ATOM 3166 O O . ASP A 1 414 ? 30.487 -21.857 1.962 1.00 59.50 414 ASP A O 1
ATOM 3170 N N . SER A 1 415 ? 30.072 -20.858 0.006 1.00 59.00 415 SER A N 1
ATOM 3171 C CA . SER A 1 415 ? 30.850 -19.652 0.313 1.00 59.00 415 SER A CA 1
ATOM 3172 C C . SER A 1 415 ? 30.201 -18.745 1.361 1.00 59.00 415 SER A C 1
ATOM 3174 O O . SER A 1 415 ? 30.767 -17.696 1.660 1.00 59.00 415 SER A O 1
ATOM 3176 N N . TYR A 1 416 ? 29.041 -19.131 1.908 1.00 63.38 416 TYR A N 1
ATOM 3177 C CA . TYR A 1 416 ? 28.220 -18.254 2.737 1.00 63.38 416 TYR A CA 1
ATOM 3178 C C . TYR A 1 416 ? 27.656 -18.906 4.016 1.00 63.38 416 TYR A C 1
ATOM 3180 O O . TYR A 1 416 ? 27.425 -18.162 4.963 1.00 63.38 416 TYR A O 1
ATOM 3188 N N . ASP A 1 417 ? 27.483 -20.234 4.134 1.00 75.81 417 ASP A N 1
ATOM 3189 C CA . ASP A 1 417 ? 26.921 -20.833 5.360 1.00 75.81 417 ASP A CA 1
ATOM 3190 C C . ASP A 1 417 ? 27.818 -20.636 6.603 1.00 75.81 417 ASP A C 1
ATOM 3192 O O . ASP A 1 417 ? 29.054 -20.730 6.558 1.00 75.81 417 ASP A O 1
ATOM 3196 N N . LEU A 1 418 ? 27.163 -20.427 7.750 1.00 83.94 418 LEU A N 1
ATOM 3197 C CA . LEU A 1 418 ? 27.808 -20.228 9.046 1.00 83.94 418 LEU A CA 1
ATOM 3198 C C . LEU A 1 418 ? 28.059 -21.561 9.753 1.00 83.94 418 LEU A C 1
ATOM 3200 O O . LEU A 1 418 ? 27.276 -22.506 9.665 1.00 83.94 418 LEU A O 1
ATOM 3204 N N . ILE A 1 419 ? 29.143 -21.619 10.519 1.00 85.38 419 ILE A N 1
ATOM 3205 C CA . ILE A 1 419 ? 29.515 -22.778 11.326 1.00 85.38 419 ILE A CA 1
ATOM 3206 C C . ILE A 1 419 ? 29.146 -22.488 12.781 1.00 85.38 419 ILE A C 1
ATOM 3208 O O . ILE A 1 419 ? 29.768 -21.652 13.436 1.00 85.38 419 ILE A O 1
ATOM 3212 N N . GLY A 1 420 ? 28.108 -23.164 13.268 1.00 87.62 420 GLY A N 1
ATOM 3213 C CA . GLY A 1 420 ? 27.524 -22.915 14.584 1.00 87.62 420 GLY A CA 1
ATOM 3214 C C . GLY A 1 420 ? 28.270 -23.616 15.717 1.00 87.62 420 GLY A C 1
ATOM 3215 O O . GLY A 1 420 ? 28.477 -24.831 15.666 1.00 87.62 420 GLY A O 1
ATOM 3216 N N . LEU A 1 421 ? 28.610 -22.853 16.755 1.00 88.12 421 LEU A N 1
ATOM 3217 C CA . LEU A 1 421 ? 29.132 -23.318 18.039 1.00 88.12 421 LEU A CA 1
ATOM 3218 C C . LEU A 1 421 ? 28.167 -22.920 19.158 1.00 88.12 421 LEU A C 1
ATOM 3220 O O . LEU A 1 421 ? 27.695 -21.789 19.205 1.00 88.12 421 LEU A O 1
ATOM 3224 N N . ASN A 1 422 ? 27.926 -23.832 20.093 1.00 87.31 422 ASN A N 1
ATOM 3225 C CA . ASN A 1 422 ? 27.277 -23.523 21.368 1.00 87.31 422 ASN A CA 1
ATOM 3226 C C . ASN A 1 422 ? 28.336 -23.538 22.488 1.00 87.31 422 ASN A C 1
ATOM 3228 O O . ASN A 1 422 ? 29.491 -23.911 22.254 1.00 87.31 422 ASN A O 1
ATOM 3232 N N . THR A 1 423 ? 27.961 -23.154 23.704 1.00 87.62 423 THR A N 1
ATOM 3233 C CA . THR A 1 423 ? 28.810 -23.303 24.893 1.00 87.62 423 THR A CA 1
ATOM 3234 C C . THR A 1 423 ? 29.313 -24.744 25.053 1.00 87.62 423 THR A C 1
ATOM 3236 O O . THR A 1 423 ? 28.597 -25.708 24.763 1.00 87.62 423 THR A O 1
ATOM 3239 N N . GLY A 1 424 ? 30.574 -24.897 25.466 1.00 86.06 424 GLY A N 1
ATOM 3240 C CA . GLY A 1 424 ? 31.210 -26.207 25.635 1.00 86.06 424 GLY A CA 1
ATOM 3241 C C . GLY A 1 424 ? 32.709 -26.226 25.336 1.00 86.06 424 GLY A C 1
ATOM 3242 O O . GLY A 1 424 ? 33.298 -25.226 24.923 1.00 86.06 424 GLY A O 1
ATOM 3243 N N . ILE A 1 425 ? 33.321 -27.392 25.546 1.00 86.56 425 ILE A N 1
ATOM 3244 C CA . ILE A 1 425 ? 34.737 -27.656 25.272 1.00 86.56 425 ILE A CA 1
ATOM 3245 C C . ILE A 1 425 ? 34.841 -28.461 23.979 1.00 86.56 425 ILE A C 1
ATOM 3247 O O . ILE A 1 425 ? 34.173 -29.474 23.828 1.00 86.56 425 ILE A O 1
ATOM 3251 N N . TYR A 1 426 ? 35.706 -28.032 23.068 1.00 87.38 426 TYR A N 1
ATOM 3252 C CA . TYR A 1 426 ? 35.910 -28.630 21.754 1.00 87.38 426 TYR A CA 1
ATOM 3253 C C . TYR A 1 426 ? 37.365 -29.060 21.586 1.00 87.38 426 TYR A C 1
ATOM 3255 O O . TYR A 1 426 ? 38.289 -28.326 21.944 1.00 87.38 426 TYR A O 1
ATOM 3263 N N . THR A 1 427 ? 37.581 -30.230 20.984 1.00 87.94 427 THR A N 1
ATOM 3264 C CA . THR A 1 427 ? 38.919 -30.721 20.629 1.00 87.94 427 THR A CA 1
ATOM 3265 C C . THR A 1 427 ? 39.102 -30.690 19.118 1.00 87.94 427 THR A C 1
ATOM 3267 O O . THR A 1 427 ? 38.619 -31.569 18.410 1.00 87.94 427 THR A O 1
ATOM 3270 N N . LEU A 1 428 ? 39.838 -29.703 18.613 1.00 87.50 428 LEU A N 1
ATOM 3271 C CA . LEU A 1 428 ? 40.243 -29.623 17.217 1.00 87.50 428 LEU A CA 1
ATOM 3272 C C . LEU A 1 428 ? 41.463 -30.518 16.949 1.00 87.50 428 LEU A C 1
ATOM 3274 O O . LEU A 1 428 ? 42.534 -30.345 17.525 1.00 87.50 428 LEU A O 1
ATOM 3278 N N . THR A 1 429 ? 41.316 -31.469 16.037 1.00 86.50 429 THR A N 1
ATOM 3279 C CA . THR A 1 429 ? 42.333 -32.439 15.619 1.00 86.50 429 THR A CA 1
ATOM 3280 C C . THR A 1 429 ? 42.678 -32.245 14.143 1.00 86.50 429 THR A C 1
ATOM 3282 O O . THR A 1 429 ? 41.943 -31.599 13.402 1.00 86.50 429 THR A O 1
ATOM 3285 N N . GLY A 1 430 ? 43.807 -32.795 13.689 1.00 84.81 430 GLY A N 1
ATOM 3286 C CA . GLY A 1 430 ? 44.217 -32.705 12.279 1.00 84.81 430 GLY A CA 1
ATOM 3287 C C . GLY A 1 430 ? 44.938 -31.407 11.893 1.00 84.81 430 GLY A C 1
ATOM 3288 O O . GLY A 1 430 ? 45.277 -31.231 10.725 1.00 84.81 430 GLY A O 1
ATOM 3289 N N . VAL A 1 431 ? 45.243 -30.522 12.850 1.00 87.75 431 VAL A N 1
ATOM 3290 C CA . VAL A 1 431 ? 46.018 -29.301 12.582 1.00 87.75 431 VAL A CA 1
ATOM 3291 C C . VAL A 1 431 ? 47.496 -29.648 12.418 1.00 87.75 431 VAL A C 1
ATOM 3293 O O . VAL A 1 431 ? 48.174 -30.066 13.359 1.00 87.75 431 VAL A O 1
ATOM 3296 N N . THR A 1 432 ? 48.015 -29.497 11.205 1.00 88.31 432 THR A N 1
ATOM 3297 C CA . THR A 1 432 ? 49.392 -29.880 10.859 1.00 88.31 432 THR A CA 1
ATOM 3298 C C . THR A 1 432 ? 50.361 -28.710 11.016 1.00 88.31 432 THR A C 1
ATOM 3300 O O . THR A 1 432 ? 49.966 -27.548 11.017 1.00 88.31 432 THR A O 1
ATOM 3303 N N . SER A 1 433 ? 51.664 -28.993 11.091 1.00 87.12 433 SER A N 1
ATOM 3304 C CA . SER A 1 433 ? 52.688 -27.940 11.128 1.00 87.12 433 SER A CA 1
ATOM 3305 C C . SER A 1 433 ? 52.777 -27.118 9.837 1.00 87.12 433 SER A C 1
ATOM 3307 O O . SER A 1 433 ? 53.312 -26.015 9.864 1.00 87.12 433 SER A O 1
ATOM 3309 N N . THR A 1 434 ? 52.275 -27.634 8.709 1.00 86.75 434 THR A N 1
ATOM 3310 C CA . THR A 1 434 ? 52.203 -26.896 7.436 1.00 86.75 434 THR A CA 1
ATOM 3311 C C . THR A 1 434 ? 50.983 -25.976 7.358 1.00 86.75 434 THR A C 1
ATOM 3313 O O . THR A 1 434 ? 51.010 -25.008 6.599 1.00 86.75 434 THR A O 1
ATOM 3316 N N . HIS A 1 435 ? 49.957 -26.218 8.182 1.00 86.81 435 HIS A N 1
ATOM 3317 C CA . HIS A 1 435 ? 48.759 -25.384 8.285 1.00 86.81 435 HIS A CA 1
ATOM 3318 C C . HIS A 1 435 ? 48.433 -25.047 9.753 1.00 86.81 435 HIS A C 1
ATOM 3320 O O . HIS A 1 435 ? 47.476 -25.592 10.304 1.00 86.81 435 HIS A O 1
ATOM 3326 N N . PRO A 1 436 ? 49.217 -24.169 10.411 1.00 90.25 436 PRO A N 1
ATOM 3327 C CA . PRO A 1 436 ? 48.925 -23.738 11.776 1.00 90.25 436 PRO A CA 1
ATOM 3328 C C . PRO A 1 436 ? 47.601 -22.978 11.852 1.00 90.25 436 PRO A C 1
ATOM 3330 O O . PRO A 1 436 ? 47.330 -22.162 10.974 1.00 90.25 436 PRO A O 1
ATOM 3333 N N . PHE A 1 437 ? 46.825 -23.206 12.908 1.00 89.69 437 PHE A N 1
ATOM 3334 C CA . PHE A 1 437 ? 45.480 -22.656 13.106 1.00 89.69 437 PHE A CA 1
ATOM 3335 C C . PHE A 1 437 ? 45.469 -21.582 14.196 1.00 89.69 437 PHE A C 1
ATOM 3337 O O . PHE A 1 437 ? 46.079 -21.787 15.246 1.00 89.69 437 PHE A O 1
ATOM 3344 N N . GLY A 1 438 ? 44.746 -20.483 13.984 1.00 89.75 438 GLY A N 1
ATOM 3345 C CA . GLY A 1 438 ? 44.502 -19.462 15.000 1.00 89.75 438 GLY A CA 1
ATOM 3346 C C . GLY A 1 438 ? 43.111 -18.845 14.867 1.00 89.75 438 GLY A C 1
ATOM 3347 O O . GLY A 1 438 ? 42.593 -18.688 13.763 1.00 89.75 438 GLY A O 1
ATOM 3348 N N . PHE A 1 439 ? 42.500 -18.491 15.995 1.00 90.00 439 PHE A N 1
ATOM 3349 C CA . PHE A 1 439 ? 41.266 -17.711 15.999 1.00 90.00 439 PHE A CA 1
ATOM 3350 C C . PHE A 1 439 ? 41.572 -16.214 15.916 1.00 90.00 439 PHE A C 1
ATOM 3352 O O . PHE A 1 439 ? 42.524 -15.736 16.531 1.00 90.00 439 PHE A O 1
ATOM 3359 N N . VAL A 1 440 ? 40.734 -15.481 15.191 1.00 88.62 440 VAL A N 1
ATOM 3360 C CA . VAL A 1 440 ? 40.807 -14.024 15.056 1.00 88.62 440 VAL A CA 1
ATOM 3361 C C . VAL A 1 440 ? 39.797 -13.429 16.040 1.00 88.62 440 VAL A C 1
ATOM 3363 O O . VAL A 1 440 ? 38.622 -13.271 15.715 1.00 88.62 440 VAL A O 1
ATOM 3366 N N . ILE A 1 441 ? 40.236 -13.226 17.286 1.00 82.25 441 ILE A N 1
ATOM 3367 C CA . ILE A 1 441 ? 39.389 -12.845 18.429 1.00 82.25 441 ILE A CA 1
ATOM 3368 C C . ILE A 1 441 ? 39.999 -11.647 19.163 1.00 82.25 441 ILE A C 1
ATOM 3370 O O . ILE A 1 441 ? 41.166 -11.686 19.542 1.00 82.25 441 ILE A O 1
ATOM 3374 N N . ASN A 1 442 ? 39.180 -10.625 19.428 1.00 72.88 442 ASN A N 1
ATOM 3375 C CA . ASN A 1 442 ? 39.559 -9.450 20.224 1.00 72.88 442 ASN A CA 1
ATOM 3376 C C . ASN A 1 442 ? 39.439 -9.662 21.741 1.00 72.88 442 ASN A C 1
ATOM 3378 O O . ASN A 1 442 ? 40.144 -9.011 22.507 1.00 72.88 442 ASN A O 1
ATOM 3382 N N . ASP A 1 443 ? 38.557 -10.565 22.177 1.00 77.00 443 ASP A N 1
ATOM 3383 C CA . ASP A 1 443 ? 38.315 -10.860 23.588 1.00 77.00 443 ASP A CA 1
ATOM 3384 C C . ASP A 1 443 ? 38.285 -12.374 23.864 1.00 77.00 443 ASP A C 1
ATOM 3386 O O . ASP A 1 443 ? 37.344 -13.087 23.510 1.00 77.00 443 ASP A O 1
ATOM 3390 N N . ASN A 1 444 ? 39.319 -12.865 24.551 1.00 74.25 444 ASN A N 1
ATOM 3391 C CA . ASN A 1 444 ? 39.445 -14.273 24.937 1.00 74.25 444 ASN A CA 1
ATOM 3392 C C . ASN A 1 444 ? 38.592 -14.654 26.167 1.00 74.25 444 ASN A C 1
ATOM 3394 O O . ASN A 1 444 ? 38.697 -15.779 26.666 1.00 74.25 444 ASN A O 1
ATOM 3398 N N . SER A 1 445 ? 37.770 -13.740 26.698 1.00 83.62 445 SER A N 1
ATOM 3399 C CA . SER A 1 445 ? 36.836 -14.030 27.791 1.00 83.62 445 SER A CA 1
ATOM 3400 C C . SER A 1 445 ? 35.690 -14.955 27.353 1.00 83.62 445 SER A C 1
ATOM 3402 O O . SER A 1 445 ? 35.160 -15.696 28.183 1.00 83.62 445 SER A O 1
ATOM 3404 N N . LEU A 1 446 ? 35.371 -14.975 26.050 1.00 85.44 446 LEU A N 1
ATOM 3405 C CA . LEU A 1 446 ? 34.242 -15.712 25.467 1.00 85.44 446 LEU A CA 1
ATOM 3406 C C . LEU A 1 446 ? 34.656 -16.975 24.702 1.00 85.44 446 LEU A C 1
ATOM 3408 O O . LEU A 1 446 ? 33.906 -17.952 24.698 1.00 85.44 446 LEU A O 1
ATOM 3412 N N . ILE A 1 447 ? 35.851 -16.995 24.103 1.00 88.00 447 ILE A N 1
ATOM 3413 C CA . ILE A 1 447 ? 36.480 -18.207 23.559 1.00 88.00 447 ILE A CA 1
ATOM 3414 C C . ILE A 1 447 ? 37.933 -18.268 24.019 1.00 88.00 447 ILE A C 1
ATOM 3416 O O . ILE A 1 447 ? 38.692 -17.320 23.837 1.00 88.00 447 ILE A O 1
ATOM 3420 N N . GLN A 1 448 ? 38.346 -19.411 24.565 1.00 89.06 448 GLN A N 1
ATOM 3421 C CA . GLN A 1 448 ? 39.697 -19.597 25.087 1.00 89.06 448 GLN A CA 1
ATOM 3422 C C . GLN A 1 448 ? 40.335 -20.891 24.583 1.00 89.06 448 GLN A C 1
ATOM 3424 O O . GLN A 1 448 ? 39.759 -21.965 24.713 1.00 89.06 448 GLN A O 1
ATOM 3429 N N . ILE A 1 449 ? 41.580 -20.819 24.102 1.00 90.31 449 ILE A N 1
ATOM 3430 C CA . ILE A 1 449 ? 42.405 -22.017 23.892 1.00 90.31 449 ILE A CA 1
ATOM 3431 C C . ILE A 1 449 ? 42.885 -22.548 25.251 1.00 90.31 449 ILE A C 1
ATOM 3433 O O . ILE A 1 449 ? 43.649 -21.879 25.947 1.00 90.31 449 ILE A O 1
ATOM 3437 N N . ILE A 1 450 ? 42.471 -23.763 25.609 1.00 90.56 450 ILE A N 1
ATOM 3438 C CA . ILE A 1 450 ? 42.886 -24.477 26.826 1.00 90.56 450 ILE A CA 1
ATOM 3439 C C . ILE A 1 450 ? 44.243 -25.158 26.614 1.00 90.56 450 ILE A C 1
ATOM 3441 O O . ILE A 1 450 ? 45.117 -25.102 27.479 1.00 90.56 450 ILE A O 1
ATOM 3445 N N . SER A 1 451 ? 44.436 -25.831 25.474 1.00 91.81 451 SER A N 1
ATOM 3446 C CA . SER A 1 451 ? 45.691 -26.529 25.166 1.00 91.81 451 SER A CA 1
ATOM 3447 C C . SER A 1 451 ? 45.946 -26.650 23.663 1.00 91.81 451 SER A C 1
ATOM 3449 O O . SER A 1 451 ? 45.024 -26.558 22.861 1.00 91.81 451 SER A O 1
ATOM 3451 N N . GLY A 1 452 ? 47.209 -26.836 23.280 1.00 89.88 452 GLY A N 1
ATOM 3452 C CA . GLY A 1 452 ? 47.653 -26.991 21.893 1.00 89.88 452 GLY A CA 1
ATOM 3453 C C . GLY A 1 452 ? 49.139 -26.666 21.746 1.00 89.88 452 GLY A C 1
ATOM 3454 O O . GLY A 1 452 ? 49.722 -25.995 22.602 1.00 89.88 452 GLY A O 1
ATOM 3455 N N . ASN A 1 453 ? 49.778 -27.116 20.664 1.00 94.00 453 ASN A N 1
ATOM 3456 C CA . ASN A 1 453 ? 51.191 -26.806 20.425 1.00 94.00 453 ASN A CA 1
ATOM 3457 C C . ASN A 1 453 ? 51.320 -25.385 19.865 1.00 94.00 453 ASN A C 1
ATOM 3459 O O . ASN A 1 453 ? 51.275 -25.190 18.647 1.00 94.00 453 ASN A O 1
ATOM 3463 N N . LYS A 1 454 ? 51.446 -24.403 20.763 1.00 93.88 454 LYS A N 1
ATOM 3464 C CA . LYS A 1 454 ? 51.602 -22.981 20.432 1.00 93.88 454 LYS A CA 1
ATOM 3465 C C . LYS A 1 454 ? 52.884 -22.735 19.631 1.00 93.88 454 LYS A C 1
ATOM 3467 O O . LYS A 1 454 ? 53.963 -23.177 20.025 1.00 93.88 454 LYS A O 1
ATOM 3472 N N . LEU A 1 455 ? 52.768 -21.990 18.536 1.00 92.00 455 LEU A N 1
ATOM 3473 C CA . LEU A 1 455 ? 53.908 -21.484 17.778 1.00 92.00 455 LEU A CA 1
ATOM 3474 C C . LEU A 1 455 ? 54.429 -20.174 18.379 1.00 92.00 455 LEU A C 1
ATOM 3476 O O . LEU A 1 455 ? 53.690 -19.420 19.008 1.00 92.00 455 LEU A O 1
ATOM 3480 N N . SER A 1 456 ? 55.719 -19.899 18.177 1.00 86.44 456 SER A N 1
ATOM 3481 C CA . SER A 1 456 ? 56.356 -18.653 18.625 1.00 86.44 456 SER A CA 1
ATOM 3482 C C . SER A 1 456 ? 55.940 -17.430 17.811 1.00 86.44 456 SER A C 1
ATOM 3484 O O . SER A 1 456 ? 56.094 -16.311 18.287 1.00 86.44 456 SER A O 1
ATOM 3486 N N . ASN A 1 457 ? 55.461 -17.640 16.585 1.00 85.12 457 ASN A N 1
ATOM 3487 C CA . ASN A 1 457 ? 55.138 -16.569 15.652 1.00 85.12 457 ASN A CA 1
ATOM 3488 C C . ASN A 1 457 ? 53.648 -16.220 15.760 1.00 85.12 457 ASN A C 1
ATOM 3490 O O . ASN A 1 457 ? 52.802 -17.119 15.748 1.00 85.12 457 ASN A O 1
ATOM 3494 N N . THR A 1 458 ? 53.348 -14.926 15.816 1.00 88.50 458 THR A N 1
ATOM 3495 C CA . THR A 1 458 ? 52.002 -14.346 15.709 1.00 88.50 458 THR A CA 1
ATOM 3496 C C . THR A 1 458 ? 51.856 -13.608 14.375 1.00 88.50 458 THR A C 1
ATOM 3498 O O . THR A 1 458 ? 52.843 -13.387 13.667 1.00 88.50 458 THR A O 1
ATOM 3501 N N . LYS A 1 459 ? 50.621 -13.271 13.997 1.00 89.69 459 LYS A N 1
ATOM 3502 C CA . LYS A 1 459 ? 50.309 -12.454 12.816 1.00 89.69 459 LYS A CA 1
ATOM 3503 C C . LYS A 1 459 ? 49.163 -11.518 13.164 1.00 89.69 459 LYS A C 1
ATOM 3505 O O . LYS A 1 459 ? 48.191 -11.954 13.770 1.00 89.69 459 LYS A O 1
ATOM 3510 N N . GLU A 1 460 ? 49.268 -10.265 12.752 1.00 87.94 460 GLU A N 1
ATOM 3511 C CA . GLU A 1 460 ? 48.155 -9.329 12.847 1.00 87.94 460 GLU A CA 1
ATOM 3512 C C . GLU A 1 460 ? 47.169 -9.564 11.693 1.00 87.94 460 GLU A C 1
ATOM 3514 O O . GLU A 1 460 ? 47.560 -9.617 10.522 1.00 87.94 460 GLU A O 1
ATOM 3519 N N . VAL A 1 461 ? 45.895 -9.748 12.028 1.00 80.81 461 VAL A N 1
ATOM 3520 C CA . VAL A 1 461 ? 44.787 -9.934 11.085 1.00 80.81 461 VAL A CA 1
ATOM 3521 C C . VAL A 1 461 ? 43.646 -9.033 11.550 1.00 80.81 461 VAL A C 1
ATOM 3523 O O . VAL A 1 461 ? 43.172 -9.197 12.665 1.00 80.81 461 VAL A O 1
ATOM 3526 N N . GLU A 1 462 ? 43.234 -8.061 10.730 1.00 79.12 462 GLU A N 1
ATOM 3527 C CA . GLU A 1 462 ? 42.186 -7.075 11.083 1.00 79.12 462 GLU A CA 1
ATOM 3528 C C . GLU A 1 462 ? 42.464 -6.297 12.387 1.00 79.12 462 GLU A C 1
ATOM 3530 O O . GLU A 1 462 ? 41.555 -6.005 13.158 1.00 79.12 462 GLU A O 1
ATOM 3535 N N . GLY A 1 463 ? 43.733 -5.964 12.653 1.00 81.94 463 GLY A N 1
ATOM 3536 C CA . GLY A 1 463 ? 44.136 -5.288 13.892 1.00 81.94 463 GLY A CA 1
ATOM 3537 C C . GLY A 1 463 ? 44.180 -6.204 15.122 1.00 81.94 463 GLY A C 1
ATOM 3538 O O . GLY A 1 463 ? 44.376 -5.723 16.235 1.00 81.94 463 GLY A O 1
ATOM 3539 N N . ILE A 1 464 ? 44.013 -7.519 14.934 1.00 84.19 464 ILE A N 1
ATOM 3540 C CA . ILE A 1 464 ? 43.998 -8.531 15.996 1.00 84.19 464 ILE A CA 1
ATOM 3541 C C . ILE A 1 464 ? 45.267 -9.378 15.924 1.00 84.19 464 ILE A C 1
ATOM 3543 O O . ILE A 1 464 ? 45.569 -9.967 14.884 1.00 84.19 464 ILE A O 1
ATOM 3547 N N . GLU A 1 465 ? 46.005 -9.499 17.032 1.00 90.12 465 GLU A N 1
ATOM 3548 C CA . GLU A 1 465 ? 47.157 -10.403 17.105 1.00 90.12 465 GLU A CA 1
ATOM 3549 C C . GLU A 1 465 ? 46.703 -11.869 17.229 1.00 90.12 465 GLU A C 1
ATOM 3551 O O . GLU A 1 465 ? 46.266 -12.334 18.283 1.00 90.12 465 GLU A O 1
ATOM 3556 N N . VAL A 1 466 ? 46.860 -12.635 16.150 1.00 91.00 466 VAL A N 1
ATOM 3557 C CA . VAL A 1 466 ? 46.491 -14.051 16.087 1.00 91.00 466 VAL A CA 1
ATOM 3558 C C . VAL A 1 466 ? 47.643 -14.926 16.577 1.00 91.00 466 VAL A C 1
ATOM 3560 O O . VAL A 1 466 ? 48.750 -14.915 16.026 1.00 91.00 466 VAL A O 1
ATOM 3563 N N . THR A 1 467 ? 47.369 -15.744 17.596 1.00 92.06 467 THR A N 1
ATOM 3564 C CA . THR A 1 467 ? 48.269 -16.817 18.045 1.00 92.06 467 THR A CA 1
ATOM 3565 C C . THR A 1 467 ? 47.927 -18.130 17.347 1.00 92.06 467 THR A C 1
ATOM 3567 O O . THR A 1 467 ? 46.770 -18.548 17.336 1.00 92.06 467 THR A O 1
ATOM 3570 N N . TYR A 1 468 ? 48.948 -18.823 16.833 1.00 93.38 468 TYR A N 1
ATOM 3571 C CA . TYR A 1 468 ? 48.768 -20.062 16.079 1.00 93.38 468 TYR A CA 1
ATOM 3572 C C . TYR A 1 468 ? 49.193 -21.307 16.846 1.00 93.38 468 TYR A C 1
ATOM 3574 O O . TYR A 1 468 ? 50.172 -21.311 17.597 1.00 93.38 468 TYR A O 1
ATOM 3582 N N . TYR A 1 469 ? 48.480 -22.394 16.584 1.00 93.38 469 TYR A N 1
ATOM 3583 C CA . TYR A 1 469 ? 48.645 -23.682 17.231 1.00 93.38 469 TYR A CA 1
ATOM 3584 C C . TYR A 1 469 ? 48.682 -24.807 16.196 1.00 93.38 469 TYR A C 1
ATOM 3586 O O . TYR A 1 469 ? 48.195 -24.676 15.072 1.00 93.38 469 TYR A O 1
ATOM 3594 N N . THR A 1 470 ? 49.274 -25.933 16.583 1.00 92.44 470 THR A N 1
ATOM 3595 C CA . THR A 1 470 ? 49.321 -27.170 15.791 1.00 92.44 470 THR A CA 1
ATOM 3596 C C . THR A 1 470 ? 48.977 -28.377 16.667 1.00 92.44 470 THR A C 1
ATOM 3598 O O . THR A 1 470 ? 48.946 -28.283 17.898 1.00 92.44 470 THR A O 1
ATOM 3601 N N . GLY A 1 471 ? 48.756 -29.538 16.051 1.00 90.19 471 GLY A N 1
ATOM 3602 C CA . GLY A 1 471 ? 48.423 -30.778 16.745 1.00 90.19 471 GLY A CA 1
ATOM 3603 C C . GLY A 1 471 ? 46.960 -30.835 17.182 1.00 90.19 471 GLY A C 1
ATOM 3604 O O . GLY A 1 471 ? 46.066 -30.438 16.438 1.00 90.19 471 GLY A O 1
ATOM 3605 N N . SER A 1 472 ? 46.726 -31.381 18.376 1.00 90.94 472 SER A N 1
ATOM 3606 C CA . SER A 1 472 ? 45.407 -31.388 19.010 1.00 90.94 472 SER A CA 1
ATOM 3607 C C . SER A 1 472 ? 45.247 -30.107 19.819 1.00 90.94 472 SER A C 1
ATOM 3609 O O . SER A 1 472 ? 46.061 -29.847 20.706 1.00 90.94 472 SER A O 1
ATOM 3611 N N . ILE A 1 473 ? 44.226 -29.318 19.509 1.00 91.25 473 ILE A N 1
ATOM 3612 C CA . ILE A 1 473 ? 43.936 -28.035 20.145 1.00 91.25 473 ILE A CA 1
ATOM 3613 C C . ILE A 1 473 ? 42.622 -28.180 20.899 1.00 91.25 473 ILE A C 1
ATOM 3615 O O . ILE A 1 473 ? 41.609 -28.530 20.307 1.00 91.25 473 ILE A O 1
ATOM 3619 N N . VAL A 1 474 ? 42.628 -27.906 22.196 1.00 90.38 474 VAL A N 1
ATOM 3620 C CA . VAL A 1 474 ? 41.413 -27.875 23.013 1.00 90.38 474 VAL A CA 1
ATOM 3621 C C . VAL A 1 474 ? 41.045 -26.422 23.247 1.00 90.38 474 VAL A C 1
ATOM 3623 O O . VAL A 1 474 ? 41.902 -25.646 23.674 1.00 90.38 474 VAL A O 1
ATOM 3626 N N . PHE A 1 475 ? 39.796 -26.056 22.989 1.00 90.75 475 PHE A N 1
ATOM 3627 C CA . PHE A 1 475 ? 39.280 -24.714 23.231 1.00 90.75 475 PHE A CA 1
ATOM 3628 C C . PHE A 1 475 ? 37.894 -24.754 23.866 1.00 90.75 475 PHE A C 1
ATOM 3630 O O . PHE A 1 475 ? 37.152 -25.715 23.705 1.00 90.75 475 PHE A O 1
ATOM 3637 N N . GLU A 1 476 ? 37.560 -23.709 24.604 1.00 90.44 476 GLU A N 1
ATOM 3638 C CA . GLU A 1 476 ? 36.301 -23.560 25.322 1.00 90.44 476 GLU A CA 1
ATOM 3639 C C . GLU A 1 476 ? 35.534 -22.360 24.783 1.00 90.44 476 GLU A C 1
ATOM 3641 O O . GLU A 1 476 ? 36.110 -21.286 24.614 1.00 90.44 476 GLU A O 1
ATOM 3646 N N . VAL A 1 477 ? 34.239 -22.552 24.542 1.00 90.69 477 VAL A N 1
ATOM 3647 C CA . VAL A 1 477 ? 33.266 -21.502 24.236 1.00 90.69 477 VAL A CA 1
ATOM 3648 C C . VAL A 1 477 ? 32.470 -21.226 25.509 1.00 90.69 477 VAL A C 1
ATOM 3650 O O . VAL A 1 477 ? 31.726 -22.090 25.977 1.00 90.69 477 VAL A O 1
ATOM 3653 N N . LYS A 1 478 ? 32.631 -20.027 26.072 1.00 88.44 478 LYS A N 1
ATOM 3654 C CA . LYS A 1 478 ? 32.068 -19.619 27.370 1.00 88.44 478 LYS A CA 1
ATOM 3655 C C . LYS A 1 478 ? 30.789 -18.793 27.256 1.00 88.44 478 LYS A C 1
ATOM 3657 O O . LYS A 1 478 ? 30.033 -18.719 28.220 1.00 88.44 478 LYS A O 1
ATOM 3662 N N . GLY A 1 479 ? 30.539 -18.175 26.105 1.00 85.00 479 GLY A N 1
ATOM 3663 C CA . GLY A 1 479 ? 29.380 -17.311 25.900 1.00 85.00 479 GLY A CA 1
ATOM 3664 C C . GLY A 1 479 ? 29.255 -16.824 24.462 1.00 85.00 479 GLY A C 1
ATOM 3665 O O . GLY A 1 479 ? 29.978 -17.284 23.577 1.00 85.00 479 GLY A O 1
ATOM 3666 N N . ASP A 1 480 ? 28.324 -15.897 24.249 1.00 88.69 480 ASP A N 1
ATOM 3667 C CA . ASP A 1 480 ? 28.013 -15.351 22.931 1.00 88.69 480 ASP A CA 1
ATOM 3668 C C . ASP A 1 480 ? 29.132 -14.449 22.406 1.00 88.69 480 ASP A C 1
ATOM 3670 O O . ASP A 1 480 ? 29.260 -13.293 22.800 1.00 88.69 480 ASP A O 1
ATOM 3674 N N . PHE A 1 481 ? 29.949 -15.002 21.513 1.00 87.12 481 PHE A N 1
ATOM 3675 C CA . PHE A 1 481 ? 31.029 -14.297 20.827 1.00 87.12 481 PHE A CA 1
ATOM 3676 C C . PHE A 1 481 ? 30.581 -13.646 19.505 1.00 87.12 481 PHE A C 1
ATOM 3678 O O . PHE A 1 481 ? 31.421 -13.142 18.757 1.00 87.12 481 PHE A O 1
ATOM 3685 N N . GLY A 1 482 ? 29.284 -13.678 19.177 1.00 89.00 482 GLY A N 1
ATOM 3686 C CA . GLY A 1 482 ? 28.758 -13.237 17.891 1.00 89.00 482 GLY A CA 1
ATOM 3687 C C . GLY A 1 482 ? 29.330 -14.070 16.746 1.00 89.00 482 GLY A C 1
ATOM 3688 O O . GLY A 1 482 ? 29.178 -15.291 16.716 1.00 89.00 482 GLY A O 1
ATOM 3689 N N . THR A 1 483 ? 30.006 -13.413 15.803 1.00 87.94 483 THR A N 1
ATOM 3690 C CA . THR A 1 483 ? 30.696 -14.076 14.689 1.00 87.94 483 THR A CA 1
ATOM 3691 C C . THR A 1 483 ? 32.187 -13.784 14.704 1.00 87.94 483 THR A C 1
ATOM 3693 O O . THR A 1 483 ? 32.573 -12.617 14.786 1.00 87.94 483 THR A O 1
ATOM 3696 N N . ILE A 1 484 ? 33.019 -14.809 14.522 1.00 87.62 484 ILE A N 1
ATOM 3697 C CA . ILE A 1 484 ? 34.477 -14.663 14.439 1.00 87.62 484 ILE A CA 1
ATOM 3698 C C . ILE A 1 484 ? 35.062 -15.357 13.211 1.00 87.62 484 ILE A C 1
ATOM 3700 O O . ILE A 1 484 ? 34.460 -16.247 12.599 1.00 87.62 484 ILE A O 1
ATOM 3704 N N . SER A 1 485 ? 36.284 -14.954 12.883 1.00 86.69 485 SER A N 1
ATOM 3705 C CA . SER A 1 485 ? 37.116 -15.588 11.868 1.00 86.69 485 SER A CA 1
ATOM 3706 C C . SER A 1 485 ? 38.105 -16.566 12.489 1.00 86.69 485 SER A C 1
ATOM 3708 O O . SER A 1 485 ? 38.462 -16.492 13.666 1.00 86.69 485 SER A O 1
ATOM 3710 N N . TYR A 1 486 ? 38.597 -17.475 11.660 1.00 87.31 486 TYR A N 1
ATOM 3711 C CA . TYR A 1 486 ? 39.774 -18.275 11.952 1.00 87.31 486 TYR A CA 1
ATOM 3712 C C . TYR A 1 486 ? 40.710 -18.226 10.749 1.00 87.31 486 TYR A C 1
ATOM 3714 O O . TYR A 1 486 ? 40.285 -18.207 9.590 1.00 87.31 486 TYR A O 1
ATOM 3722 N N . ASP A 1 487 ? 41.997 -18.161 11.044 1.00 87.38 487 ASP A N 1
ATOM 3723 C CA . ASP A 1 487 ? 43.059 -17.931 10.081 1.00 87.38 487 ASP A CA 1
ATOM 3724 C C . ASP A 1 487 ? 44.070 -19.079 10.147 1.00 87.38 487 ASP A C 1
ATOM 3726 O O . ASP A 1 487 ? 44.338 -19.661 11.205 1.00 87.38 487 ASP A O 1
ATOM 3730 N N . CYS A 1 488 ? 44.648 -19.405 8.995 1.00 86.50 488 CYS A N 1
ATOM 3731 C CA . CYS A 1 488 ? 45.892 -20.149 8.944 1.00 86.50 488 CYS A CA 1
ATOM 3732 C C . CYS A 1 488 ? 47.016 -19.226 8.515 1.00 86.50 488 CYS A C 1
ATOM 3734 O O . CYS A 1 488 ? 46.957 -18.619 7.441 1.00 86.50 488 CYS A O 1
ATOM 3736 N N . MET A 1 489 ? 48.103 -19.266 9.286 1.00 84.81 489 MET A N 1
ATOM 3737 C CA . MET A 1 489 ? 49.287 -18.430 9.102 1.00 84.81 489 MET A CA 1
ATOM 3738 C C . MET A 1 489 ? 49.761 -18.369 7.643 1.00 84.81 489 MET A C 1
ATOM 3740 O O . MET A 1 489 ? 50.171 -17.312 7.171 1.00 84.81 489 MET A O 1
ATOM 3744 N N . ASN A 1 490 ? 49.668 -19.492 6.923 1.00 84.06 490 ASN A N 1
ATOM 3745 C CA . ASN A 1 490 ? 50.188 -19.635 5.565 1.00 84.06 490 ASN A CA 1
ATOM 3746 C C . ASN A 1 490 ? 49.150 -19.412 4.448 1.00 84.06 490 ASN A C 1
ATOM 3748 O O . ASN A 1 490 ? 49.564 -19.280 3.300 1.00 84.06 490 ASN A O 1
ATOM 3752 N N . HIS A 1 491 ? 47.835 -19.405 4.729 1.00 79.31 491 HIS A N 1
ATOM 3753 C CA . HIS A 1 491 ? 46.830 -19.229 3.659 1.00 79.31 491 HIS A CA 1
ATOM 3754 C C . HIS A 1 491 ? 45.616 -18.348 4.006 1.00 79.31 491 HIS A C 1
ATOM 3756 O O . HIS A 1 491 ? 44.646 -18.348 3.254 1.00 79.31 491 HIS A O 1
ATOM 3762 N N . GLY A 1 492 ? 45.658 -17.569 5.091 1.00 81.06 492 GLY A N 1
ATOM 3763 C CA . GLY A 1 492 ? 44.639 -16.553 5.377 1.00 81.06 492 GLY A CA 1
ATOM 3764 C C . GLY A 1 492 ? 43.365 -17.121 6.008 1.00 81.06 492 GLY A C 1
ATOM 3765 O O . GLY A 1 492 ? 43.422 -18.071 6.788 1.00 81.06 492 GLY A O 1
ATOM 3766 N N . TYR A 1 493 ? 42.204 -16.571 5.652 1.00 76.44 493 TYR A N 1
ATOM 3767 C CA . TYR A 1 493 ? 40.914 -17.048 6.153 1.00 76.44 493 TYR A CA 1
ATOM 3768 C C . TYR A 1 493 ? 40.578 -18.441 5.616 1.00 76.44 493 TYR A C 1
ATOM 3770 O O . TYR A 1 493 ? 40.332 -18.634 4.425 1.00 76.44 493 TYR A O 1
ATOM 3778 N N . MET A 1 494 ? 40.526 -1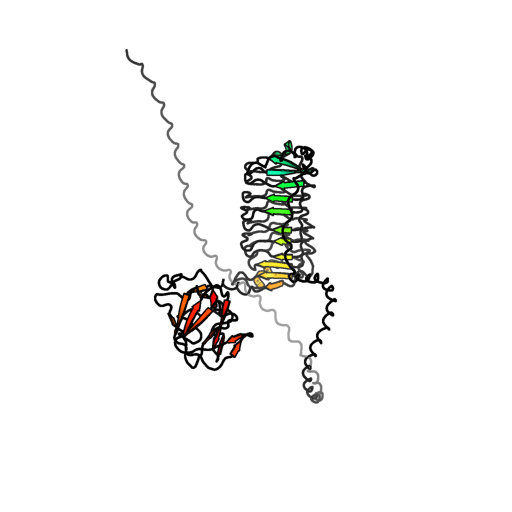9.425 6.511 1.00 69.75 494 MET A N 1
ATOM 3779 C CA . MET A 1 494 ? 40.336 -20.841 6.178 1.00 69.75 494 MET A CA 1
ATOM 3780 C C . MET A 1 494 ? 38.862 -21.196 5.952 1.00 69.75 494 MET A C 1
ATOM 3782 O O . MET A 1 494 ? 38.346 -22.121 6.562 1.00 69.75 494 MET A O 1
ATOM 3786 N N . GLY A 1 495 ? 38.150 -20.460 5.103 1.00 63.97 495 GLY A N 1
ATOM 3787 C CA . GLY A 1 495 ? 36.703 -20.644 4.979 1.00 63.97 495 GLY A CA 1
ATOM 3788 C C . GLY A 1 495 ? 35.911 -19.407 4.587 1.00 63.97 495 GLY A C 1
ATOM 3789 O O . GLY A 1 495 ? 34.744 -19.548 4.241 1.00 63.97 495 GLY A O 1
ATOM 3790 N N . GLY A 1 496 ? 36.517 -18.226 4.659 1.00 69.50 496 GLY A N 1
ATOM 3791 C CA . GLY A 1 496 ? 35.819 -16.944 4.569 1.00 69.50 496 GLY A CA 1
ATOM 3792 C C . GLY A 1 496 ? 35.851 -16.182 5.896 1.00 69.50 496 GLY A C 1
ATOM 3793 O O . GLY A 1 496 ? 36.226 -16.729 6.935 1.00 69.50 496 GLY A O 1
ATOM 3794 N N . ASN A 1 497 ? 35.497 -14.900 5.836 1.00 74.81 497 ASN A N 1
ATOM 3795 C CA . ASN A 1 497 ? 35.474 -14.000 6.989 1.00 74.81 497 ASN A CA 1
ATOM 3796 C C . ASN A 1 497 ? 34.199 -14.230 7.829 1.00 74.81 497 ASN A C 1
ATOM 3798 O O . ASN A 1 497 ? 33.142 -14.503 7.267 1.00 74.81 497 ASN A O 1
ATOM 3802 N N . LYS A 1 498 ? 34.292 -14.116 9.160 1.00 84.25 498 LYS A N 1
ATOM 3803 C CA . LYS A 1 498 ? 33.189 -14.216 10.138 1.00 84.25 498 LYS A CA 1
ATOM 3804 C C . LYS A 1 498 ? 32.371 -15.510 10.045 1.00 84.25 498 LYS A C 1
ATOM 3806 O O . LYS A 1 498 ? 31.158 -15.509 10.229 1.00 84.25 498 LYS A O 1
ATOM 3811 N N . ARG A 1 499 ? 33.040 -16.628 9.750 1.00 83.19 499 ARG A N 1
ATOM 3812 C CA . ARG A 1 499 ? 32.378 -17.905 9.444 1.00 83.19 499 ARG A CA 1
ATOM 3813 C C . ARG A 1 499 ? 31.916 -18.692 10.676 1.00 83.19 499 ARG A C 1
ATOM 3815 O O . ARG A 1 499 ? 31.007 -19.507 10.557 1.00 83.19 499 ARG A O 1
ATOM 3822 N N . LEU A 1 500 ? 32.536 -18.510 11.841 1.00 86.81 500 LEU A N 1
ATOM 3823 C CA . LEU A 1 500 ? 32.080 -19.159 13.076 1.00 86.81 500 LEU A CA 1
ATOM 3824 C C . LEU A 1 500 ? 31.056 -18.265 13.761 1.00 86.81 500 LEU A C 1
ATOM 3826 O O . LEU A 1 500 ? 31.335 -17.083 13.938 1.00 86.81 500 LEU A O 1
ATOM 3830 N N . ILE A 1 501 ? 29.923 -18.826 14.178 1.00 89.50 501 ILE A N 1
ATOM 3831 C CA . ILE A 1 501 ? 28.865 -18.106 14.894 1.00 89.50 501 ILE A CA 1
ATOM 3832 C C . ILE A 1 501 ? 28.527 -18.801 16.212 1.00 89.50 501 ILE A C 1
ATOM 3834 O O . ILE A 1 501 ? 28.448 -20.032 16.271 1.00 89.50 501 ILE A O 1
ATOM 3838 N N . TYR A 1 502 ? 28.295 -18.017 17.261 1.00 89.00 502 TYR A N 1
ATOM 3839 C CA . TYR A 1 502 ? 27.660 -18.521 18.467 1.00 89.00 502 TYR A CA 1
ATOM 3840 C C . TYR A 1 502 ? 26.164 -18.736 18.232 1.00 89.00 502 TYR A C 1
ATOM 3842 O O . TYR A 1 502 ? 25.462 -17.861 17.732 1.00 89.00 502 TYR A O 1
ATOM 3850 N N . THR A 1 503 ? 25.642 -19.891 18.626 1.00 85.75 503 THR A N 1
ATOM 3851 C CA . THR A 1 503 ? 24.209 -20.156 18.541 1.00 85.75 503 THR A CA 1
ATOM 3852 C C . THR A 1 503 ? 23.749 -21.151 19.595 1.00 85.75 503 THR A C 1
ATOM 3854 O O . THR A 1 503 ? 24.392 -22.169 19.857 1.00 85.75 503 THR A O 1
ATOM 3857 N N . THR A 1 504 ? 22.568 -20.891 20.150 1.00 85.12 504 THR A N 1
ATOM 3858 C CA . THR A 1 504 ? 21.869 -21.806 21.058 1.00 85.12 504 THR A CA 1
ATOM 3859 C C . THR A 1 504 ? 21.075 -22.882 20.316 1.00 85.12 504 THR A C 1
ATOM 3861 O O . THR A 1 504 ? 20.588 -23.822 20.940 1.00 85.12 504 THR A O 1
ATOM 3864 N N . THR A 1 505 ? 20.953 -22.779 18.986 1.00 81.69 505 THR A N 1
ATOM 3865 C CA . THR A 1 505 ? 20.217 -23.746 18.156 1.00 81.69 505 THR A CA 1
ATOM 3866 C C . THR A 1 505 ? 20.995 -25.038 17.921 1.00 81.69 505 THR A C 1
ATOM 3868 O O . THR A 1 505 ? 20.397 -26.052 17.563 1.00 81.69 505 THR A O 1
ATOM 3871 N N . CYS A 1 506 ? 22.319 -25.018 18.100 1.00 82.06 506 CYS A N 1
ATOM 3872 C CA . CYS A 1 506 ? 23.143 -26.214 17.980 1.00 82.06 506 CYS A CA 1
ATOM 3873 C C . CYS A 1 506 ? 23.070 -27.064 19.257 1.00 82.06 506 CYS A C 1
ATOM 3875 O O . CYS A 1 506 ? 23.143 -26.511 20.357 1.00 82.06 506 CYS A O 1
ATOM 3877 N N . PRO A 1 507 ? 22.934 -28.398 19.130 1.00 72.31 507 PRO A N 1
ATOM 3878 C CA . PRO A 1 507 ? 22.745 -29.286 20.272 1.00 72.31 507 PRO A CA 1
ATOM 3879 C C . PRO A 1 507 ? 23.970 -29.296 21.194 1.00 72.31 507 PRO A C 1
ATOM 3881 O O . PRO A 1 507 ? 25.107 -29.309 20.720 1.00 72.31 507 PRO A O 1
ATOM 3884 N N . ILE A 1 508 ? 23.708 -29.341 22.502 1.00 70.12 508 ILE A N 1
ATOM 3885 C CA . ILE A 1 508 ? 24.711 -29.508 23.560 1.00 70.12 508 ILE A CA 1
ATOM 3886 C C . ILE A 1 508 ? 24.766 -30.965 24.031 1.00 70.12 508 ILE A C 1
ATOM 3888 O O . ILE A 1 508 ? 23.743 -31.647 24.097 1.00 70.12 508 ILE A O 1
ATOM 3892 N N . ASN A 1 509 ? 25.957 -31.439 24.379 1.00 64.00 509 ASN A N 1
ATOM 3893 C CA . ASN A 1 509 ? 26.186 -32.708 25.046 1.00 64.00 509 ASN A CA 1
ATOM 3894 C C . ASN A 1 509 ? 26.161 -32.479 26.565 1.00 64.00 509 ASN A C 1
ATOM 3896 O O . ASN A 1 509 ? 27.077 -31.898 27.144 1.00 64.00 509 ASN A O 1
ATOM 3900 N N . GLU A 1 510 ? 25.100 -32.944 27.223 1.00 58.28 510 GLU A N 1
ATOM 3901 C CA . GLU A 1 510 ? 24.866 -32.734 28.660 1.00 58.28 510 GLU A CA 1
ATOM 3902 C C . GLU A 1 510 ? 25.855 -33.493 29.575 1.00 58.28 510 GLU A C 1
ATOM 3904 O O . GLU A 1 510 ? 25.849 -33.280 30.786 1.00 58.28 510 GLU A O 1
ATOM 3909 N N . SER A 1 511 ? 26.724 -34.366 29.039 1.00 54.34 511 SER A N 1
ATOM 3910 C CA . SER A 1 511 ? 27.648 -35.181 29.847 1.00 54.34 511 SER A CA 1
ATOM 3911 C C . SER A 1 511 ? 28.952 -34.489 30.277 1.00 54.34 511 SER A C 1
ATOM 3913 O O . SER A 1 511 ? 29.701 -35.084 31.049 1.00 54.34 511 SER A O 1
ATOM 3915 N N . GLU A 1 512 ? 29.243 -33.269 29.806 1.00 52.09 512 GLU A N 1
ATOM 3916 C CA . GLU A 1 512 ? 30.498 -32.537 30.092 1.00 52.09 512 GLU A CA 1
ATOM 3917 C C . GLU A 1 512 ? 30.284 -31.092 30.593 1.00 52.09 512 GLU A C 1
ATOM 3919 O O . GLU A 1 512 ? 31.116 -30.213 30.374 1.00 52.09 512 GLU A O 1
ATOM 3924 N N . GLN A 1 513 ? 29.187 -30.812 31.299 1.00 52.03 513 GLN A N 1
ATOM 3925 C CA . GLN A 1 513 ? 29.076 -29.550 32.042 1.00 52.03 513 GLN A CA 1
ATOM 3926 C C . GLN A 1 513 ? 30.060 -29.560 33.232 1.00 52.03 513 GLN A C 1
ATOM 3928 O O . GLN A 1 513 ? 30.006 -30.495 34.041 1.00 52.03 513 GLN A O 1
ATOM 3933 N N . PRO A 1 514 ? 30.927 -28.544 33.418 1.00 43.69 514 PRO A N 1
ATOM 3934 C CA . PRO A 1 514 ? 31.511 -28.314 34.731 1.00 43.69 514 PRO A CA 1
ATOM 3935 C C . PRO A 1 514 ? 30.360 -28.010 35.698 1.00 43.69 514 PRO A C 1
ATOM 3937 O O . PRO A 1 514 ? 29.546 -27.124 35.447 1.00 43.69 514 PRO A O 1
ATOM 3940 N N . SER A 1 515 ? 30.249 -28.786 36.777 1.00 41.94 515 SER A N 1
ATOM 3941 C CA . SER A 1 515 ? 29.266 -28.534 37.833 1.00 41.94 515 SER A CA 1
ATOM 3942 C C . SER A 1 515 ? 29.422 -27.102 38.347 1.00 41.94 515 SER A C 1
ATOM 3944 O O . SER A 1 515 ? 30.526 -26.744 38.767 1.00 41.94 515 SER A O 1
ATOM 3946 N N . ALA A 1 516 ? 28.334 -26.329 38.294 1.00 37.66 516 ALA A N 1
ATOM 3947 C CA . ALA A 1 516 ? 28.226 -24.989 38.869 1.00 37.66 516 ALA A CA 1
ATOM 3948 C C . ALA A 1 516 ? 28.619 -24.934 40.354 1.00 37.66 516 ALA A C 1
ATOM 3950 O O . ALA A 1 516 ? 28.353 -25.927 41.079 1.00 37.66 516 ALA A O 1
#

Foldseek 3Di:
DDDDDDDDDDDDDDDDDDDDDDDDDDDDPDDDPDPDPDDDPDPDDDPDDDDDDDDDDDDDDDDDPDPDPDPDPDPDPDPDPDPDPDPDPPPDPDPDDPPDDDPPPDDDDDDDDDDDDDDDDDDDDDDDDDDDDDDDDDPDDDPDADAQWKWWAFPVRDIDTFHDAEEQALVSCVVPDDLLGTQEIEGGLNYQEYEACRNQCSQNHAEYEAEQNHQEYEASPQANYQYAYYHYHPNHNHAEYYACVQANYQHQEDEDEQNHQEQEHNPDPQNCNHAYYHYDQNHNHAEYYHCVQHLNLNHQEEEDHQNHAEYEACPNAQVANPQEYEYELNHQYYALVPENYHQAHEYEYEHPDPPRDPVNSVVSVVRNPRNNYDYDYDYPPPDPPPAAEAEQAPDPPQEWEDPDLQDTPCDDQDLGHAHEDEFDKHKYAHFAPVWWKWWQAPDCPFKPWPDFAWDPDWDQDPNGTTTTGGGIIMMGGRDFRAFTFMATPVGGTSRDGRRYGYDPPHDDDPPDDDDD

pLDDT: mean 76.82, std 18.66, range [37.66, 98.81]

Secondary structure (DSSP, 8-state):
-PPPPPPPPPPPPPPPPPPPPPPPPPPPPPPPPPP-PPPPPPPPPPPPPPPPPPPPPPPPPPPPPPPPPPP-PPPPP-PPP-----------PPP---PPPPPP-PPPPPP-PPPPP-PPPPPPPPPPPPPPPPPPPPPPPPPPPPTT-EEEEETT--EEEE---EEE-HHHHTTT--GGGEEEEE--TTEEEE-TTTTTT-TT--EEEE-TT--EE-TTTTTT----EEEE-TT----EE-TTTTTT---SEEEE-TT--EE-TTTTTT-TT--EEEE-TT----EE-TTTTTT-TT--EEE--TT--EE-TTTTTT-TT--EEEEETT-EE-TTTTTTS-TT-EEEEE---TT--HHHHHHHHTT-TT----EEEE----------EEE----TT-EEEEEETTEETT----SS-EEEE-SEEEEEEEE-TTS-EEEE-S-TTTEEEEEEEEEEEEEEETTEEEEEEEEEEEEEE-S---EEEEEETTTEESSSTT-EEE-TTSPP-GGGPPP-

Radius of gyration: 42.34 Å; chains: 1; bounding box: 122×76×155 Å